Protein AF-A0A5J4PU01-F1 (afdb_monomer)

Radius of gyration: 31.58 Å; Cα contacts (8 Å, |Δi|>4): 755; chains: 1; bounding box: 88×60×72 Å

pLDDT: mean 82.79, std 17.66, range [24.47, 96.69]

Secondary structure (DSSP, 8-state):
-EEEEEE-TTSTT-EEEEEE----PPPEEEEEEEES-SSS-HHHHHHH-SS---TT-GGGTTS--B--HHHHHHHHHHHHHHHHHTT-TT-EEEEEEEEEEETTEEEEEEEEE--PPPEEEEEEEES--SS-HHHHHHHH---TTSB--HHHHHIIIIISTT-HHHHHHHTT-TT-EEEEEEEEEETTEEEEEEEEE-----EEEEEEEE--SSS-HHHHHTT----TTSBP-HHHHHHHHHHHHHT-SB-TTT-EEEEEEETTTTEEEEEEE--B----EEEEEEEEETTEEEEEEEEEEEEE-HHHHHS--TT--SSS-BSS-EEEEEEEEE-TTSEEEEEEEEEETTTTSSS---EEEEEEEEEE------------------S--SPPP------------

Nearest PDB structures (foldseek):
  8pz2-assembly1_A  TM=8.058E-01  e=7.718E-24  Escherichia coli
  7ri5-assembly1_A  TM=7.818E-01  e=1.399E-23  Escherichia coli
  4k3b-assembly1_A  TM=6.821E-01  e=1.210E-21  Neisseria gonorrhoeae FA 1090
  6izt-assembly2_B  TM=8.241E-01  e=1.641E-17  Haemophilus influenzae
  5efr-assembly1_A  TM=9.211E-01  e=4.395E-15  Rhodothermus marinus

InterPro domains:
  IPR010827 POTRA domain, BamA/TamA-like [PF07244] (27-115)
  IPR010827 POTRA domain, BamA/TamA-like [PF07244] (118-199)
  IPR010827 POTRA domain, BamA/TamA-like [PF07244] (203-275)
  IPR034746 POTRA domain [PS51779] (202-277)
  IPR039910 Surface antigen D15-like [PTHR12815] (73-369)

Mean predicted aligned error: 12.78 Å

Sequence (405 aa):
VAIAQKDDPANENQVIVDIDIDKKEKVKVHRIIIAGNDAIKVSKLKRVMKKTNEKGKLVNLFRTKKFVEENYKADKQLILDKYNELGYRDASIVKDSVSPYNEKTVNVYIEVEEGTKYYLRNITWVGNTLYPSEQLDLMLGMKKGDVYNQKQLTERTVSDDDAVGNLYYNNGYLFYGLDPVEVNVENDSIDLEMRISEGRQATINRIKINGNDRIYENVVRRELRTRPGDLFSREELMRSMREIQQMGHFDPENIQPDIQPDPVSGTVDISYDLVSKANDQVEFSAGWGQTGVIGKLSLKFTNFSIANLLHPGKNYRGILPQGDGQTLTLSGQTNANYYQSYSISFFDPWFGGKRPNSFSVSTFYSLQTDISDRYYNSTYMNNYYNSMYSGYSGAGMYDYGYNSY

Organism: NCBI:txid433724

Solvent-accessible surface area (backbone atoms only — not comparable to full-atom values): 23266 Å² total; per-residue (Å²): 111,49,80,47,78,44,76,37,94,90,40,90,100,41,70,46,73,49,73,48,68,78,78,71,73,81,35,23,32,56,45,76,46,75,41,64,65,81,92,55,58,65,73,58,55,55,61,57,25,72,48,52,44,55,64,91,52,79,94,49,75,90,49,65,55,54,63,48,71,70,46,43,55,55,28,52,49,44,49,45,52,54,36,21,48,69,6,16,72,66,36,43,74,81,44,74,49,77,44,79,72,50,96,51,26,29,34,40,40,39,32,36,44,48,66,61,62,31,25,27,62,43,80,44,77,42,62,66,83,89,54,59,62,71,61,52,44,64,48,49,70,67,56,72,71,38,65,38,27,58,53,57,51,48,30,26,40,64,70,38,87,73,7,51,46,42,61,40,25,49,69,5,19,72,65,47,45,77,49,79,39,80,77,46,79,56,99,46,34,33,29,38,37,38,39,36,42,52,69,59,59,22,30,24,64,45,77,48,79,42,50,56,84,70,38,44,66,67,60,55,56,69,53,41,66,66,49,67,72,37,64,35,31,53,63,41,47,55,47,22,52,49,46,52,42,70,68,46,45,36,42,65,91,59,60,55,76,46,75,51,75,36,83,86,84,31,30,28,37,40,34,39,48,41,46,64,42,91,55,64,45,79,46,77,48,75,50,76,56,99,81,44,60,36,40,33,45,32,42,36,39,47,46,27,21,71,64,44,64,78,47,77,55,99,68,64,70,74,95,57,37,43,25,63,56,19,34,41,34,45,35,40,35,37,33,87,79,41,36,38,37,39,36,41,36,41,36,33,62,44,48,86,73,82,48,87,37,66,42,74,52,75,50,74,50,77,49,76,50,83,83,89,67,97,69,94,72,94,72,93,78,80,97,77,87,90,86,83,89,80,86,80,94,76,84,87,84,91,81,92,76,92,79,92,132

Foldseek 3Di:
DDWDWDADPVDPPDIDIDDDDPVFAFAFAAEEAEAQDDPDDPVVLQVLLQQHHHPDDPVCPPHDGGDDVVSVVVSLVSSVLVLLQQQQPVKDFPDWDWADPDSRYIYIYTYINRHAWAFEAEEAEDADPPDDVVVQCVQLVHDGGHTRRPVSNCCQDPNDCSHPVQVLQQQQQPVKDWDWDFPDDDDRYTYTYTYIDSADGAFAAEEAEAALPFADPLLLVVLQPHDGGHTGHPVSVVSSLVSNVVLVQFDNVQFDWDWADDSVVSYIYIYGHTHGDADWDWDWDWDQDPLGIKIKTKTKHQFADPVCVVPVDPQCDDPGHGYQRKIWMWMWMDRPPFKIKTKIKIKHQQVVSPDRDIDIDMDMDMDGDDPPDDDDDDDDDDDDDDDDDDDDDDDDDDDDDDDDD

Structure (mmCIF, N/CA/C/O backbone):
data_AF-A0A5J4PU01-F1
#
_entry.id   AF-A0A5J4PU01-F1
#
loop_
_atom_site.group_PDB
_atom_site.id
_atom_site.type_symbol
_atom_site.label_atom_id
_atom_site.label_alt_id
_atom_site.label_comp_id
_atom_site.label_asym_id
_atom_site.label_entity_id
_atom_site.label_seq_id
_atom_site.pdbx_PDB_ins_code
_atom_site.Cartn_x
_atom_site.Cartn_y
_atom_site.Cartn_z
_atom_site.occupancy
_atom_site.B_iso_or_equiv
_atom_site.auth_seq_id
_atom_site.auth_comp_id
_atom_site.auth_asym_id
_atom_site.auth_atom_id
_atom_site.pdbx_PDB_model_num
ATOM 1 N N . VAL A 1 1 ? -30.689 24.205 -12.603 1.00 71.56 1 VAL A N 1
ATOM 2 C CA . VAL A 1 1 ? -30.428 23.668 -13.953 1.00 71.56 1 VAL A CA 1
ATOM 3 C C . VAL A 1 1 ? -31.664 23.938 -14.777 1.00 71.56 1 VAL A C 1
ATOM 5 O O . VAL A 1 1 ? -32.738 23.541 -14.340 1.00 71.56 1 VAL A O 1
ATOM 8 N N . ALA A 1 2 ? -31.525 24.659 -15.881 1.00 77.12 2 ALA A N 1
ATOM 9 C CA . ALA A 1 2 ? -32.563 24.826 -16.887 1.00 77.12 2 ALA A CA 1
ATOM 10 C C . ALA A 1 2 ? -32.145 24.028 -18.126 1.00 77.12 2 ALA A C 1
ATOM 12 O O . ALA A 1 2 ? -30.978 24.049 -18.506 1.00 77.12 2 ALA A O 1
ATOM 13 N N . ILE A 1 3 ? -33.076 23.277 -18.707 1.00 82.88 3 ILE A N 1
ATOM 14 C CA . ILE A 1 3 ? -32.828 22.469 -19.903 1.00 82.88 3 ILE A CA 1
ATOM 15 C C . ILE A 1 3 ? -33.728 23.034 -20.995 1.00 82.88 3 ILE A C 1
ATOM 17 O O . ILE A 1 3 ? -34.947 23.033 -20.837 1.00 82.88 3 ILE A O 1
ATOM 21 N N . ALA A 1 4 ? -33.128 23.526 -22.073 1.00 83.62 4 ALA A N 1
ATOM 22 C CA . ALA A 1 4 ? -33.827 23.949 -23.276 1.00 83.62 4 ALA A CA 1
ATOM 23 C C . ALA A 1 4 ? -33.482 22.986 -24.415 1.00 83.62 4 ALA A C 1
ATOM 25 O O . ALA A 1 4 ? -32.339 22.559 -24.550 1.00 83.62 4 ALA A O 1
ATOM 26 N N . GLN A 1 5 ? -34.476 22.615 -25.217 1.00 86.06 5 GLN A N 1
ATOM 27 C CA . GLN A 1 5 ? -34.294 21.750 -26.382 1.00 86.06 5 GLN A CA 1
ATOM 28 C C . GLN A 1 5 ? -34.728 22.516 -27.629 1.00 86.06 5 GLN A C 1
ATOM 30 O O . GLN A 1 5 ? -35.765 23.181 -27.605 1.00 86.06 5 GLN A O 1
ATOM 35 N N . LYS A 1 6 ? -33.933 22.444 -28.696 1.00 86.88 6 LYS A N 1
ATOM 36 C CA . LYS A 1 6 ? -34.244 23.017 -30.011 1.00 86.88 6 LYS A CA 1
ATOM 37 C C . LYS A 1 6 ? -33.882 22.012 -31.100 1.00 86.88 6 LYS A C 1
ATOM 39 O O . LYS A 1 6 ? -32.850 21.356 -30.984 1.00 86.88 6 LYS A O 1
ATOM 44 N N . ASP A 1 7 ? -34.704 21.889 -32.133 1.00 83.12 7 ASP A N 1
ATOM 45 C CA . ASP A 1 7 ? -34.402 21.010 -33.269 1.00 83.12 7 ASP A CA 1
ATOM 46 C C . ASP A 1 7 ? -33.130 21.491 -33.984 1.00 83.12 7 ASP A C 1
ATOM 48 O O . ASP A 1 7 ? -32.911 22.700 -34.105 1.00 83.12 7 ASP A O 1
ATOM 52 N N . ASP A 1 8 ? -32.267 20.564 -34.408 1.00 81.00 8 ASP A N 1
ATOM 53 C CA . ASP A 1 8 ? -31.045 20.890 -35.146 1.00 81.00 8 ASP A CA 1
ATOM 54 C C . ASP A 1 8 ? -31.395 21.208 -36.611 1.00 81.00 8 ASP A C 1
ATOM 56 O O . ASP A 1 8 ? -31.768 20.305 -37.364 1.00 81.00 8 ASP A O 1
ATOM 60 N N . PRO A 1 9 ? -31.260 22.467 -37.069 1.00 77.56 9 PRO A N 1
ATOM 61 C CA . PRO A 1 9 ? -31.591 22.826 -38.443 1.00 77.56 9 PRO A CA 1
ATOM 62 C C . PRO A 1 9 ? -30.615 22.241 -39.480 1.00 77.56 9 PRO A C 1
ATOM 64 O O . PRO A 1 9 ? -30.891 22.341 -40.674 1.00 77.56 9 PRO A O 1
ATOM 67 N N . ALA A 1 10 ? -29.481 21.659 -39.064 1.00 81.19 10 ALA A N 1
ATOM 68 C CA . ALA A 1 10 ? -28.508 21.037 -39.962 1.00 81.19 10 ALA A CA 1
ATOM 69 C C . ALA A 1 10 ? -28.738 19.530 -40.187 1.00 81.19 10 ALA A C 1
ATOM 71 O O . ALA A 1 10 ? -28.274 19.004 -41.199 1.00 81.19 10 ALA A O 1
ATOM 72 N N . ASN A 1 11 ? -29.440 18.834 -39.283 1.00 79.69 11 ASN A N 1
ATOM 73 C CA . ASN A 1 11 ? -29.652 17.386 -39.349 1.00 79.69 11 ASN A CA 1
ATOM 74 C C . ASN A 1 11 ? -31.090 17.020 -38.949 1.00 79.69 11 ASN A C 1
ATOM 76 O O . ASN A 1 11 ? -31.475 17.160 -37.788 1.00 79.69 11 ASN A O 1
ATOM 80 N N . GLU A 1 12 ? -31.875 16.482 -39.889 1.00 78.88 12 GLU A N 1
ATOM 81 C CA . GLU A 1 12 ? -33.223 15.983 -39.589 1.00 78.88 12 GLU A CA 1
ATOM 82 C C . GLU A 1 12 ? -33.180 14.874 -38.518 1.00 78.88 12 GLU A C 1
ATOM 84 O O . GLU A 1 12 ? -32.328 13.983 -38.550 1.00 78.88 12 GLU A O 1
ATOM 89 N N . ASN A 1 13 ? -34.125 14.926 -37.573 1.00 80.69 13 ASN A N 1
ATOM 90 C CA . ASN A 1 13 ? -34.247 14.042 -36.402 1.00 80.69 13 ASN A CA 1
ATOM 91 C C . ASN A 1 13 ? -33.155 14.181 -35.321 1.00 80.69 13 ASN A C 1
ATOM 93 O O . ASN A 1 13 ? -33.015 13.284 -34.487 1.00 80.69 13 ASN A O 1
ATOM 97 N N . GLN A 1 14 ? -32.402 15.284 -35.288 1.00 82.44 14 GLN A N 1
ATOM 98 C CA . GLN A 1 14 ? -31.506 15.605 -34.170 1.00 82.44 14 GLN A CA 1
ATOM 99 C C . GLN A 1 14 ? -32.008 16.828 -33.394 1.00 82.44 14 GLN A C 1
ATOM 101 O O . GLN A 1 14 ? -32.598 17.743 -33.961 1.00 82.44 14 GLN A O 1
ATOM 106 N N . VAL A 1 15 ? -31.772 16.842 -32.079 1.00 86.38 15 VAL A N 1
ATOM 107 C CA . VAL A 1 15 ? -32.126 17.956 -31.187 1.00 86.38 15 VAL A CA 1
ATOM 108 C C . VAL A 1 15 ? -30.889 18.440 -30.441 1.00 86.38 15 VAL A C 1
ATOM 110 O O . VAL A 1 15 ? -30.103 17.650 -29.918 1.00 86.38 15 VAL A O 1
ATOM 113 N N . ILE A 1 16 ? -30.722 19.755 -30.369 1.00 83.50 16 ILE A N 1
ATOM 114 C CA . ILE A 1 16 ? -29.709 20.416 -29.556 1.00 83.50 16 ILE A CA 1
ATOM 115 C C . ILE A 1 16 ? -30.303 20.643 -28.166 1.00 83.50 16 ILE A C 1
ATOM 117 O O . ILE A 1 16 ? -31.322 21.319 -28.009 1.00 83.50 16 ILE A O 1
ATOM 121 N N . VAL A 1 17 ? -29.647 20.084 -27.152 1.00 87.31 17 VAL A N 1
ATOM 122 C CA . VAL A 1 17 ? -30.022 20.249 -25.745 1.00 87.31 17 VAL A CA 1
ATOM 123 C C . VAL A 1 17 ? -29.076 21.257 -25.096 1.00 87.31 17 VAL A C 1
ATOM 125 O O . VAL A 1 17 ? -27.926 20.942 -24.795 1.00 87.31 17 VAL A O 1
ATOM 128 N N . ASP A 1 18 ? -29.573 22.467 -24.862 1.00 86.31 18 ASP A N 1
ATOM 129 C CA . ASP A 1 18 ? -28.870 23.508 -24.121 1.00 86.31 18 ASP A CA 1
ATOM 130 C C . ASP A 1 18 ? -29.140 23.313 -22.618 1.00 86.31 18 ASP A C 1
ATOM 132 O O . ASP A 1 18 ? -30.263 23.477 -22.134 1.00 86.31 18 ASP A O 1
ATOM 136 N N . ILE A 1 19 ? -28.106 22.934 -21.863 1.00 87.81 19 ILE A N 1
ATOM 137 C CA . ILE A 1 19 ? -28.184 22.741 -20.408 1.00 87.81 19 ILE A CA 1
ATOM 138 C C . ILE A 1 19 ? -27.532 23.941 -19.718 1.00 87.81 19 ILE A C 1
ATOM 140 O O . ILE A 1 19 ? -26.306 24.030 -19.634 1.00 87.81 19 ILE A O 1
ATOM 144 N N . ASP A 1 20 ? -28.352 24.842 -19.180 1.00 81.75 20 ASP A N 1
ATOM 145 C CA . ASP A 1 20 ? -27.886 25.971 -18.380 1.00 81.75 20 ASP A CA 1
ATOM 146 C C . ASP A 1 20 ? -27.805 25.580 -16.896 1.00 81.75 20 ASP A C 1
ATOM 148 O O . ASP A 1 20 ? -28.800 25.294 -16.212 1.00 81.75 20 ASP A O 1
ATOM 152 N N . ILE A 1 21 ? -26.578 25.515 -16.386 1.00 83.00 21 ILE A N 1
ATOM 153 C CA . ILE A 1 21 ? -26.280 25.146 -15.004 1.00 83.00 21 ILE A CA 1
ATOM 154 C C . ILE A 1 21 ? -25.788 26.390 -14.271 1.00 83.00 21 ILE A C 1
ATOM 156 O O . ILE A 1 21 ? -24.595 26.701 -14.298 1.00 83.00 21 ILE A O 1
ATOM 160 N N . ASP A 1 22 ? -26.678 27.028 -13.508 1.00 76.75 22 ASP A N 1
ATOM 161 C CA . ASP A 1 22 ? -26.255 27.939 -12.445 1.00 76.75 22 ASP A CA 1
ATOM 162 C C . ASP A 1 22 ? -25.546 27.132 -11.347 1.00 76.75 22 ASP A C 1
ATOM 164 O O . ASP A 1 22 ? -26.165 26.426 -10.544 1.00 76.75 22 ASP A O 1
ATOM 168 N N . LYS A 1 23 ? -24.212 27.207 -11.347 1.00 67.44 23 LYS A N 1
ATOM 169 C CA . LYS A 1 23 ? -23.347 26.474 -10.415 1.00 67.44 23 LYS A CA 1
ATOM 170 C C . LYS A 1 23 ? -23.416 27.024 -8.986 1.00 67.44 23 LYS A C 1
ATOM 172 O O . LYS A 1 23 ? -22.880 26.361 -8.095 1.00 67.44 23 LYS A O 1
ATOM 177 N N . LYS A 1 24 ? -24.055 28.188 -8.771 1.00 69.25 24 LYS A N 1
ATOM 178 C CA . LYS A 1 24 ? -24.031 28.980 -7.530 1.00 69.25 24 LYS A CA 1
ATOM 179 C C . LYS A 1 24 ? -22.607 29.149 -6.972 1.00 69.25 24 LYS A C 1
ATOM 181 O O . LYS A 1 24 ? -21.604 28.699 -7.535 1.00 69.25 24 LYS A O 1
ATOM 186 N N . GLU A 1 25 ? -22.466 29.864 -5.862 1.00 72.69 25 GLU A N 1
ATOM 187 C CA . GLU A 1 25 ? -21.161 29.993 -5.220 1.00 72.69 25 GLU A CA 1
ATOM 188 C C . GLU A 1 25 ? -20.807 28.775 -4.362 1.00 72.69 25 GLU A C 1
ATOM 190 O O . GLU A 1 25 ? -21.639 28.183 -3.677 1.00 72.69 25 GLU A O 1
ATOM 195 N N . LYS A 1 26 ? -19.520 28.410 -4.366 1.00 78.00 26 LYS A N 1
ATOM 196 C CA . LYS A 1 26 ? -19.011 27.303 -3.549 1.00 78.00 26 LYS A CA 1
ATOM 197 C C . LYS A 1 26 ? -19.057 27.687 -2.074 1.00 78.00 26 LYS A C 1
ATOM 199 O O . LYS A 1 26 ? -18.319 28.573 -1.636 1.00 78.00 26 LYS A O 1
ATOM 204 N N . VAL A 1 27 ? -19.851 26.949 -1.309 1.00 83.25 27 VAL A N 1
ATOM 205 C CA . VAL A 1 27 ? -20.027 27.163 0.125 1.00 83.25 27 VAL A CA 1
ATOM 206 C C . VAL A 1 27 ? -18.817 26.636 0.906 1.00 83.25 27 VAL A C 1
ATOM 208 O O . VAL A 1 27 ? -18.276 25.563 0.623 1.00 83.25 27 VAL A O 1
ATOM 211 N N . LYS A 1 28 ? -18.358 27.408 1.895 1.00 85.81 28 LYS A N 1
ATOM 212 C CA . LYS A 1 28 ? -17.257 27.044 2.803 1.00 85.81 28 LYS A CA 1
ATOM 213 C C . LYS A 1 28 ? -17.774 26.839 4.225 1.00 85.81 28 LYS A C 1
ATOM 215 O O . LYS A 1 28 ? -18.774 27.434 4.613 1.00 85.81 28 LYS A O 1
ATOM 220 N N . VAL A 1 29 ? -17.065 26.061 5.035 1.00 86.00 29 VAL A N 1
ATOM 221 C CA . VAL A 1 29 ? -17.425 25.899 6.451 1.00 86.00 29 VAL A CA 1
ATOM 222 C C . VAL A 1 29 ? -16.914 27.098 7.251 1.00 86.00 29 VAL A C 1
ATOM 224 O O . VAL A 1 29 ? -15.712 27.381 7.266 1.00 86.00 29 VAL A O 1
ATOM 227 N N . HIS A 1 30 ? -17.829 27.818 7.899 1.00 86.88 30 HIS A N 1
ATOM 228 C CA . HIS A 1 30 ? -17.494 28.893 8.828 1.00 86.88 30 HIS A CA 1
ATOM 229 C C . HIS A 1 30 ? -17.025 28.310 10.161 1.00 86.88 30 HIS A C 1
ATOM 231 O O . HIS A 1 30 ? -15.875 28.521 10.548 1.00 86.88 30 HIS A O 1
ATOM 237 N N . ARG A 1 31 ? -17.884 27.523 10.820 1.00 87.81 31 ARG A N 1
ATOM 238 C CA . ARG A 1 31 ? -17.601 26.910 12.119 1.00 87.81 31 ARG A CA 1
ATOM 239 C C . ARG A 1 31 ? -18.196 25.509 12.219 1.00 87.81 31 ARG A C 1
ATOM 241 O O . ARG A 1 31 ? -19.283 25.251 11.710 1.00 87.81 31 ARG A O 1
ATOM 248 N N . ILE A 1 32 ? -17.474 24.632 12.908 1.00 89.88 32 ILE A N 1
ATOM 249 C CA . ILE A 1 32 ? -17.936 23.303 13.307 1.00 89.88 32 ILE A CA 1
ATOM 250 C C . ILE A 1 32 ? -18.209 23.362 14.811 1.00 89.88 32 ILE A C 1
ATOM 252 O O . ILE A 1 32 ? -17.363 23.811 15.591 1.00 89.88 32 ILE A O 1
ATOM 256 N N . ILE A 1 33 ? -19.393 22.955 15.233 1.00 91.38 33 ILE A N 1
ATOM 257 C CA . ILE A 1 33 ? -19.808 22.913 16.633 1.00 91.38 33 ILE A CA 1
ATOM 258 C C . ILE A 1 33 ? -20.091 21.451 16.946 1.00 91.38 33 ILE A C 1
ATOM 260 O O . ILE A 1 33 ? -20.878 20.822 16.249 1.00 91.38 33 ILE A O 1
ATOM 264 N N . ILE A 1 34 ? -19.395 20.923 17.948 1.00 93.19 34 ILE A N 1
ATOM 265 C CA . ILE A 1 34 ? -19.577 19.555 18.426 1.00 93.19 34 ILE A CA 1
ATOM 266 C C . ILE A 1 34 ? -20.058 19.665 19.869 1.00 93.19 34 ILE A C 1
ATOM 268 O O . ILE A 1 34 ? -19.479 20.447 20.629 1.00 93.19 34 ILE A O 1
ATOM 272 N N . ALA A 1 35 ? -21.139 18.964 20.188 1.00 92.88 35 ALA A N 1
ATOM 273 C CA . ALA A 1 35 ? -21.745 18.885 21.511 1.00 92.88 35 ALA A CA 1
ATOM 274 C C . ALA A 1 35 ? -21.849 17.418 21.956 1.00 92.88 35 ALA A C 1
ATOM 276 O O . ALA A 1 35 ? -21.816 16.521 21.114 1.00 92.88 35 ALA A O 1
ATOM 277 N N . GLY A 1 36 ? -21.955 17.197 23.270 1.00 90.06 36 GLY A N 1
ATOM 278 C CA . GLY A 1 36 ? -22.003 15.859 23.875 1.00 90.06 36 GLY A CA 1
ATOM 279 C C . GLY A 1 36 ? -20.642 15.162 23.991 1.00 90.06 36 GLY A C 1
ATOM 280 O O . GLY A 1 36 ? -20.579 13.986 24.316 1.00 90.06 36 GLY A O 1
ATOM 281 N N . ASN A 1 37 ? -19.543 15.884 23.736 1.00 91.19 37 ASN A N 1
ATOM 282 C CA . ASN A 1 37 ? -18.190 15.352 23.853 1.00 91.19 37 ASN A CA 1
ATOM 283 C C . ASN A 1 37 ? -17.556 15.685 25.225 1.00 91.19 37 ASN A C 1
ATOM 285 O O . ASN A 1 37 ? -17.144 16.827 25.453 1.00 91.19 37 ASN A O 1
ATOM 289 N N . ASP A 1 38 ? -17.403 14.696 26.104 1.00 89.94 38 ASP A N 1
ATOM 290 C CA . ASP A 1 38 ? -16.770 14.852 27.422 1.00 89.94 38 ASP A CA 1
ATOM 291 C C . ASP A 1 38 ? -15.381 14.193 27.464 1.00 89.94 38 ASP A C 1
ATOM 293 O O . ASP A 1 38 ? -14.412 14.773 27.967 1.00 89.94 38 ASP A O 1
ATOM 297 N N . ALA A 1 39 ? -15.237 13.018 26.854 1.00 88.75 39 ALA A N 1
ATOM 298 C CA . ALA A 1 39 ? -14.001 12.251 26.797 1.00 88.75 39 ALA A CA 1
ATOM 299 C C . ALA A 1 39 ? -12.967 12.846 25.833 1.00 88.75 39 ALA A C 1
ATOM 301 O O . ALA A 1 39 ? -11.759 12.843 26.105 1.00 88.75 39 ALA A O 1
ATOM 302 N N . ILE A 1 40 ? -13.413 13.358 24.679 1.00 91.38 40 ILE A N 1
ATOM 303 C CA . ILE A 1 40 ? -12.523 13.890 23.642 1.00 91.38 40 ILE A CA 1
ATOM 304 C C . ILE A 1 40 ? -12.728 15.393 23.482 1.00 91.38 40 ILE A C 1
ATOM 306 O O . ILE A 1 40 ? -13.818 15.879 23.203 1.00 91.38 40 ILE A O 1
ATOM 310 N N . LYS A 1 41 ? -11.634 16.162 23.555 1.00 93.00 41 LYS A N 1
ATOM 311 C CA . LYS A 1 41 ? -11.672 17.607 23.287 1.00 93.00 41 LYS A CA 1
ATOM 312 C C . LYS A 1 41 ? -12.143 17.891 21.856 1.00 93.00 41 LYS A C 1
ATOM 314 O O . LYS A 1 41 ? -11.563 17.374 20.898 1.00 93.00 41 LYS A O 1
ATOM 319 N N . VAL A 1 42 ? -13.062 18.849 21.703 1.00 91.31 42 VAL A N 1
ATOM 320 C CA . VAL A 1 42 ? -13.574 19.355 20.411 1.00 91.31 42 VAL A CA 1
ATOM 321 C C . VAL A 1 42 ? -12.465 19.631 19.386 1.00 91.31 42 VAL A C 1
ATOM 323 O O . VAL A 1 42 ? -12.611 19.344 18.200 1.00 91.31 42 VAL A O 1
ATOM 326 N N . SER A 1 43 ? -11.328 20.192 19.811 1.00 87.75 43 SER A N 1
ATOM 327 C CA . SER A 1 43 ? -10.203 20.493 18.913 1.00 87.75 43 SER A CA 1
ATOM 328 C C . SER A 1 43 ? -9.586 19.244 18.275 1.00 87.75 43 SER A C 1
ATOM 330 O O . SER A 1 43 ? -9.152 19.305 17.123 1.00 87.75 43 SER A O 1
ATOM 332 N N . LYS A 1 44 ? -9.565 18.117 18.996 1.00 89.94 44 LYS A N 1
ATOM 333 C CA . LYS A 1 44 ? -9.063 16.831 18.503 1.00 89.94 44 LYS A CA 1
ATOM 334 C C . LYS A 1 44 ? -10.046 16.229 17.500 1.00 89.94 44 LYS A C 1
ATOM 336 O O . LYS A 1 44 ? -9.611 15.860 16.414 1.00 89.94 44 LYS A O 1
ATOM 341 N N . LEU A 1 45 ? -11.348 16.254 17.794 1.00 90.00 45 LEU A N 1
ATOM 342 C CA . LEU A 1 45 ? -12.401 15.807 16.869 1.00 90.00 45 LEU A CA 1
ATOM 343 C C . LEU A 1 45 ? -12.391 16.603 15.556 1.00 90.00 45 LEU A C 1
ATOM 345 O O . LEU A 1 45 ? -12.374 16.033 14.470 1.00 90.00 45 LEU A O 1
ATOM 349 N N . LYS A 1 46 ? -12.246 17.930 15.635 1.00 88.56 46 LYS A N 1
ATOM 350 C CA . LYS A 1 46 ? -12.103 18.789 14.446 1.00 88.56 46 LYS A CA 1
ATOM 351 C C . LYS A 1 46 ? -10.871 18.473 13.597 1.00 88.56 46 LYS A C 1
ATOM 353 O O . LYS A 1 46 ? -10.876 18.750 12.405 1.00 88.56 46 LYS A O 1
ATOM 358 N N . ARG A 1 47 ? -9.794 17.950 14.195 1.00 87.06 47 ARG A N 1
ATOM 359 C CA . ARG A 1 47 ? -8.572 17.569 13.465 1.00 87.06 47 ARG A CA 1
ATOM 360 C C . ARG A 1 47 ? -8.721 16.222 12.756 1.00 87.06 47 ARG A C 1
ATOM 362 O O . ARG A 1 47 ? -8.072 16.022 11.726 1.00 87.06 47 ARG A O 1
ATOM 369 N N . VAL A 1 48 ? -9.538 15.331 13.319 1.00 89.12 48 VAL A N 1
ATOM 370 C CA . VAL A 1 48 ? -9.877 14.019 12.751 1.00 89.12 48 VAL A CA 1
ATOM 371 C C . VAL A 1 48 ? -10.664 14.180 11.454 1.00 89.12 48 VAL A C 1
ATOM 373 O O . VAL A 1 48 ? -10.368 13.477 10.492 1.00 89.12 48 VAL A O 1
ATOM 376 N N . MET A 1 49 ? -11.559 15.170 11.381 1.00 87.50 49 MET A N 1
ATOM 377 C CA . MET A 1 49 ? -12.194 15.572 10.125 1.00 87.50 49 MET A CA 1
ATOM 378 C C . MET A 1 49 ? -11.117 16.065 9.145 1.00 87.50 49 MET A C 1
ATOM 380 O O . MET A 1 49 ? -10.451 17.084 9.366 1.00 87.50 49 MET A O 1
ATOM 384 N N . LYS A 1 50 ? -10.881 15.311 8.068 1.00 82.38 50 LYS A N 1
ATOM 385 C CA . LYS A 1 50 ? -9.812 15.611 7.104 1.00 82.38 50 LYS A CA 1
ATOM 386 C C . LYS A 1 50 ? -10.319 16.528 6.002 1.00 82.38 50 LYS A C 1
ATOM 388 O O . LYS A 1 50 ? -9.583 17.421 5.571 1.00 82.38 50 LYS A O 1
ATOM 393 N N . LYS A 1 51 ? -11.561 16.334 5.556 1.00 81.75 51 LYS A N 1
ATOM 394 C CA . LYS A 1 51 ? -12.098 16.976 4.349 1.00 81.75 51 LYS A CA 1
ATOM 395 C C . LYS A 1 51 ? -12.983 18.195 4.656 1.00 81.75 51 LYS A C 1
ATOM 397 O O . LYS A 1 51 ? -13.053 19.113 3.842 1.00 81.75 51 LYS A O 1
ATOM 402 N N . THR A 1 52 ? -13.549 18.268 5.856 1.00 81.81 52 THR A N 1
ATOM 403 C CA . THR A 1 52 ? -14.437 19.329 6.347 1.00 81.81 52 THR A CA 1
ATOM 404 C C . THR A 1 52 ? -13.694 20.177 7.371 1.00 81.81 52 THR A C 1
ATOM 406 O O . THR A 1 52 ? -13.452 19.755 8.496 1.00 81.81 52 THR A O 1
ATOM 409 N N . ASN A 1 53 ? -13.292 21.387 6.976 1.00 82.25 53 ASN A N 1
ATOM 410 C CA . ASN A 1 53 ? -12.403 22.223 7.781 1.00 82.25 53 ASN A CA 1
ATOM 411 C C . ASN A 1 53 ? -12.916 23.663 7.888 1.00 82.25 53 ASN A C 1
ATOM 413 O O . ASN A 1 53 ? -13.329 24.259 6.893 1.00 82.25 53 ASN A O 1
ATOM 417 N N . GLU A 1 54 ? -12.799 24.249 9.081 1.00 82.19 54 GLU A N 1
ATOM 418 C CA . GLU A 1 54 ? -13.117 25.661 9.326 1.00 82.19 54 GLU A CA 1
ATOM 419 C C . GLU A 1 54 ? -12.180 26.595 8.537 1.00 82.19 54 GLU A C 1
ATOM 421 O O . GLU A 1 54 ? -10.956 26.398 8.481 1.00 82.19 54 GLU A O 1
ATOM 426 N N . LYS A 1 55 ? -12.750 27.650 7.942 1.00 72.44 55 LYS A N 1
ATOM 427 C CA . LYS A 1 55 ? -12.003 28.710 7.249 1.00 72.44 55 LYS A CA 1
ATOM 428 C C . LYS A 1 55 ? -11.136 29.508 8.241 1.00 72.44 55 LYS A C 1
ATOM 430 O O . LYS A 1 55 ? -11.596 29.890 9.306 1.00 72.44 55 LYS A O 1
ATOM 435 N N . GLY A 1 56 ? -9.904 29.847 7.844 1.00 66.12 56 GLY A N 1
ATOM 436 C CA . GLY A 1 56 ? -9.085 30.875 8.517 1.00 66.12 56 GLY A CA 1
ATOM 437 C C . GLY A 1 56 ? -8.068 30.378 9.552 1.00 66.12 56 GLY A C 1
ATOM 438 O O . GLY A 1 56 ? -7.300 31.183 10.062 1.00 66.12 56 GLY A O 1
ATOM 439 N N . LYS A 1 57 ? -7.995 29.071 9.831 1.00 66.31 57 LYS A N 1
ATOM 440 C CA . LYS A 1 57 ? -6.944 28.504 10.693 1.00 66.31 57 LYS A CA 1
ATOM 441 C C . LYS A 1 57 ? -5.673 28.192 9.895 1.00 66.31 57 LYS A C 1
ATOM 443 O O . LYS A 1 57 ? -5.747 27.496 8.883 1.00 66.31 57 LYS A O 1
ATOM 448 N N . LEU A 1 58 ? -4.515 28.656 10.382 1.00 65.31 58 LEU A N 1
ATOM 449 C CA . LEU A 1 58 ? -3.188 28.439 9.769 1.00 65.31 58 LEU A CA 1
ATOM 450 C C . LEU A 1 58 ? -2.847 26.948 9.586 1.00 65.31 58 LEU A C 1
ATOM 452 O O . LEU A 1 58 ? -2.221 26.576 8.601 1.00 65.31 58 LEU A O 1
ATOM 456 N N . VAL A 1 59 ? -3.354 26.083 10.472 1.00 62.84 59 VAL A N 1
ATOM 457 C CA . VAL A 1 59 ? -3.185 24.615 10.418 1.00 62.84 59 VAL A CA 1
ATOM 458 C C . VAL A 1 59 ? -3.809 23.987 9.152 1.00 62.84 59 VAL A C 1
ATOM 460 O O . VAL A 1 59 ? -3.458 22.874 8.773 1.00 62.84 59 VAL A O 1
ATOM 463 N N . ASN A 1 60 ? -4.694 24.706 8.449 1.00 61.84 60 ASN A N 1
ATOM 464 C CA . ASN A 1 60 ? -5.455 24.210 7.296 1.00 61.84 60 ASN A CA 1
ATOM 465 C C . ASN A 1 60 ? -5.002 24.834 5.959 1.00 61.84 60 ASN A C 1
ATOM 467 O O . ASN A 1 60 ? -5.809 24.948 5.031 1.00 61.84 60 ASN A O 1
ATOM 471 N N . LEU A 1 61 ? -3.742 25.279 5.845 1.00 58.94 61 LEU A N 1
ATOM 472 C CA . LEU A 1 61 ? -3.236 25.981 4.654 1.00 58.94 61 LEU A CA 1
ATOM 473 C C . LEU A 1 61 ? -3.320 25.131 3.370 1.00 58.94 61 LEU A C 1
ATOM 475 O O . LEU A 1 61 ? -3.687 25.663 2.325 1.00 58.94 61 LEU A O 1
ATOM 479 N N . PHE A 1 62 ? -3.094 23.817 3.477 1.00 63.53 62 PHE A N 1
ATOM 480 C CA . PHE A 1 62 ? -3.069 22.873 2.348 1.00 63.53 62 PHE A CA 1
ATOM 481 C C . PHE A 1 62 ? -4.355 22.039 2.175 1.00 63.53 62 PHE A C 1
ATOM 483 O O . PHE A 1 62 ? -4.412 21.172 1.307 1.00 63.53 62 PHE A O 1
ATOM 490 N N . ARG A 1 63 ? -5.402 22.263 2.986 1.00 64.94 63 ARG A N 1
ATOM 491 C CA . ARG A 1 63 ? -6.651 21.474 2.933 1.00 64.94 63 ARG A CA 1
ATOM 492 C C . ARG A 1 63 ? -7.732 22.154 2.091 1.00 64.94 63 ARG A C 1
ATOM 494 O O . ARG A 1 63 ? -7.875 23.380 2.098 1.00 64.94 63 ARG A O 1
ATOM 501 N N . THR A 1 64 ? -8.546 21.357 1.399 1.00 64.75 64 THR A N 1
ATOM 502 C CA . THR A 1 64 ? -9.694 21.852 0.628 1.00 64.75 64 THR A CA 1
ATOM 503 C C . THR A 1 64 ? -10.725 22.502 1.553 1.00 64.75 64 THR A C 1
ATOM 505 O O . THR A 1 64 ? -11.191 21.888 2.506 1.00 64.75 64 THR A O 1
ATOM 508 N N . LYS A 1 65 ? -11.101 23.755 1.271 1.00 68.94 65 LYS A N 1
ATOM 509 C CA . LYS A 1 65 ? -11.987 24.571 2.133 1.00 68.94 65 LYS A CA 1
ATOM 510 C C . LYS A 1 65 ? -13.465 24.532 1.721 1.00 68.94 65 LYS A C 1
ATOM 512 O O . LYS A 1 65 ? -14.238 25.381 2.159 1.00 68.94 65 LYS A O 1
ATOM 517 N N . LYS A 1 66 ? -13.835 23.633 0.807 1.00 80.69 66 LYS A N 1
ATOM 518 C CA . LYS A 1 66 ? -15.190 23.531 0.244 1.00 80.69 66 LYS A CA 1
ATOM 519 C C . LYS A 1 66 ? -16.008 22.564 1.090 1.00 80.69 66 LYS A C 1
ATOM 521 O O . LYS A 1 66 ? -15.504 21.494 1.416 1.00 80.69 66 LYS A O 1
ATOM 526 N N . PHE A 1 67 ? -17.246 22.929 1.406 1.00 82.12 67 PHE A N 1
ATOM 527 C CA . PHE A 1 67 ? -18.191 21.984 1.984 1.00 82.12 67 PHE A CA 1
ATOM 528 C C . PHE A 1 67 ? -18.749 21.094 0.870 1.00 82.12 67 PHE A C 1
ATOM 530 O O . PHE A 1 67 ? -19.228 21.598 -0.145 1.00 82.12 67 PHE A O 1
ATOM 537 N N . VAL A 1 68 ? -18.641 19.782 1.052 1.00 85.38 68 VAL A N 1
ATOM 538 C CA . VAL A 1 68 ? -19.208 18.764 0.163 1.00 85.38 68 VAL A CA 1
ATOM 539 C C . VAL A 1 68 ? -19.880 17.744 1.070 1.00 85.38 68 VAL A C 1
ATOM 541 O O . VAL A 1 68 ? -19.234 17.235 1.984 1.00 85.38 68 VAL A O 1
ATOM 544 N N . GLU A 1 69 ? -21.159 17.462 0.837 1.00 85.12 69 GLU A N 1
ATOM 545 C CA . GLU A 1 69 ? -21.954 16.605 1.726 1.00 85.12 69 GLU A CA 1
ATOM 546 C C . GLU A 1 69 ? -21.376 15.186 1.845 1.00 85.12 69 GLU A C 1
ATOM 548 O O . GLU A 1 69 ? -21.305 14.633 2.938 1.00 85.12 69 GLU A O 1
ATOM 553 N N . GLU A 1 70 ? -20.884 14.623 0.743 1.00 87.62 70 GLU A N 1
ATOM 554 C CA . GLU A 1 70 ? -20.220 13.314 0.723 1.00 87.62 70 GLU A CA 1
ATOM 555 C C . GLU A 1 70 ? -18.979 13.282 1.630 1.00 87.62 70 GLU A C 1
ATOM 557 O O . GLU A 1 70 ? -18.814 12.390 2.460 1.00 87.62 70 GLU A O 1
ATOM 562 N N . ASN A 1 71 ? -18.139 14.315 1.540 1.00 88.56 71 ASN A N 1
ATOM 563 C CA . ASN A 1 71 ? -16.962 14.451 2.393 1.00 88.56 71 ASN A CA 1
ATOM 564 C C . ASN A 1 71 ? -17.339 14.617 3.866 1.00 88.56 71 ASN A C 1
ATOM 566 O O . ASN A 1 71 ? -16.637 14.114 4.738 1.00 88.56 71 ASN A O 1
ATOM 570 N N . TYR A 1 72 ? -18.442 15.310 4.136 1.00 89.50 72 TYR A N 1
ATOM 571 C CA . TYR A 1 72 ? -18.962 15.476 5.482 1.00 89.50 72 TYR A CA 1
ATOM 572 C C . TYR A 1 72 ? -19.456 14.148 6.071 1.00 89.50 72 TYR A C 1
ATOM 574 O O . TYR A 1 72 ? -19.112 13.833 7.207 1.00 89.50 72 TYR A O 1
ATOM 582 N N . LYS A 1 73 ? -20.177 13.325 5.296 1.00 90.94 73 LYS A N 1
ATOM 583 C CA . LYS A 1 73 ? -20.568 11.964 5.708 1.00 90.94 73 LYS A CA 1
ATOM 584 C C . LYS A 1 73 ? -19.344 11.092 6.005 1.00 90.94 73 LYS A C 1
ATOM 586 O O . LYS A 1 73 ? -19.310 10.443 7.045 1.00 90.94 73 LYS A O 1
ATOM 591 N N . ALA A 1 74 ? -18.316 11.149 5.158 1.00 91.19 74 ALA A N 1
ATOM 592 C CA . ALA A 1 74 ? -17.059 10.441 5.402 1.00 91.19 74 ALA A CA 1
ATOM 593 C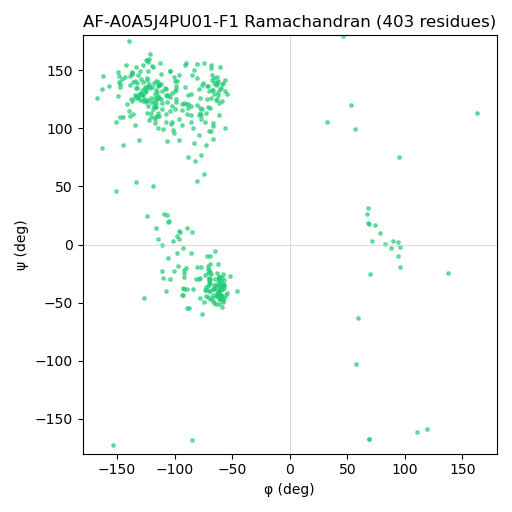 C . ALA A 1 74 ? -16.347 10.928 6.680 1.00 91.19 74 ALA A C 1
ATOM 595 O O . ALA A 1 74 ? -15.859 10.122 7.464 1.00 91.19 74 ALA A O 1
ATOM 596 N N . ASP A 1 75 ? -16.312 12.240 6.933 1.00 91.25 75 ASP A N 1
ATOM 597 C CA . ASP A 1 75 ? -15.708 12.783 8.154 1.00 91.25 75 ASP A CA 1
ATOM 598 C C . ASP A 1 75 ? -16.515 12.449 9.424 1.00 91.25 75 ASP A C 1
ATOM 600 O O . ASP A 1 75 ? -15.914 12.313 10.489 1.00 91.25 75 ASP A O 1
ATOM 604 N N . LYS A 1 76 ? -17.846 12.296 9.333 1.00 92.19 76 LYS A N 1
ATOM 605 C CA . LYS A 1 76 ? -18.675 11.789 10.443 1.00 92.19 76 LYS A CA 1
ATOM 606 C C . LYS A 1 76 ? -18.261 10.371 10.836 1.00 92.19 76 LYS A C 1
ATOM 608 O O . LYS A 1 76 ? -18.090 10.110 12.022 1.00 92.19 76 LYS A O 1
ATOM 613 N N . GLN A 1 77 ? -18.021 9.500 9.854 1.00 92.50 77 GLN A N 1
ATOM 614 C CA . GLN A 1 77 ? -17.514 8.154 10.122 1.00 92.50 77 GLN A CA 1
ATOM 615 C C . GLN A 1 77 ? -16.150 8.201 10.821 1.00 92.50 77 GLN A C 1
ATOM 617 O O . GLN A 1 77 ? -15.972 7.549 11.838 1.00 92.50 77 GLN A O 1
ATOM 622 N N . LEU A 1 78 ? -15.233 9.072 10.378 1.00 92.62 78 LEU A N 1
ATOM 623 C CA . LEU A 1 78 ? -13.926 9.227 11.033 1.00 92.62 78 LEU A CA 1
ATOM 624 C C . LEU A 1 78 ? -14.026 9.660 12.506 1.00 92.62 78 LEU A C 1
ATOM 626 O O . LEU A 1 78 ? -13.145 9.325 13.299 1.00 92.62 78 LEU A O 1
ATOM 630 N N . ILE A 1 79 ? -15.055 10.432 12.878 1.00 92.44 79 ILE A N 1
ATOM 631 C CA . ILE A 1 79 ? -15.318 10.781 14.281 1.00 92.44 79 ILE A CA 1
ATOM 632 C C . ILE A 1 79 ? -15.687 9.523 15.070 1.00 92.44 79 ILE A C 1
ATOM 634 O O . ILE A 1 79 ? -15.074 9.283 16.109 1.00 92.44 79 ILE A O 1
ATOM 638 N N . LEU A 1 80 ? -16.630 8.722 14.568 1.00 92.75 80 LEU A N 1
ATOM 639 C CA . LEU A 1 80 ? -17.037 7.460 15.196 1.00 92.75 80 LEU A CA 1
ATOM 640 C C . LEU A 1 80 ? -15.861 6.485 15.297 1.00 92.75 80 LEU A C 1
ATOM 642 O O . LEU A 1 80 ? -15.563 5.997 16.382 1.00 92.75 80 LEU A O 1
ATOM 646 N N . ASP A 1 81 ? -15.095 6.316 14.218 1.00 92.25 81 ASP A N 1
ATOM 647 C CA . ASP A 1 81 ? -13.896 5.475 14.201 1.00 92.25 81 ASP A CA 1
ATOM 648 C C . ASP A 1 81 ? -12.885 5.912 15.273 1.00 92.25 81 ASP A C 1
ATOM 650 O O . ASP A 1 81 ? -12.205 5.081 15.873 1.00 92.25 81 ASP A O 1
ATOM 654 N N . LYS A 1 82 ? -12.783 7.222 15.553 1.00 93.38 82 LYS A N 1
ATOM 655 C CA . LYS A 1 82 ? -11.900 7.744 16.605 1.00 93.38 82 LYS A CA 1
ATOM 656 C C . LYS A 1 82 ? -12.397 7.418 18.010 1.00 93.38 82 LYS A C 1
ATOM 658 O O . LYS A 1 82 ? -11.566 7.209 18.895 1.00 93.38 82 LYS A O 1
ATOM 663 N N . TYR A 1 83 ? -13.706 7.422 18.226 1.00 93.88 83 TYR A N 1
ATOM 664 C CA . TYR A 1 83 ? -14.306 6.989 19.485 1.00 93.88 83 TYR A CA 1
ATOM 665 C C . TYR A 1 83 ? -14.118 5.481 19.685 1.00 93.88 83 TYR A C 1
ATOM 667 O O . TYR A 1 83 ? -13.599 5.073 20.726 1.00 93.88 83 TYR A O 1
ATOM 675 N N . ASN A 1 84 ? -14.381 4.684 18.648 1.00 91.88 84 ASN A N 1
ATOM 676 C CA . ASN A 1 84 ? -14.163 3.237 18.644 1.00 91.88 84 ASN A CA 1
ATOM 677 C C . ASN A 1 84 ? -12.686 2.876 18.885 1.00 91.88 84 ASN A C 1
ATOM 679 O O . ASN A 1 84 ? -12.388 1.925 19.601 1.00 91.88 84 ASN A O 1
ATOM 683 N N . GLU A 1 85 ? -11.739 3.671 18.368 1.00 91.75 85 GLU A N 1
ATOM 684 C CA . GLU A 1 85 ? -10.299 3.504 18.640 1.00 91.75 85 GLU A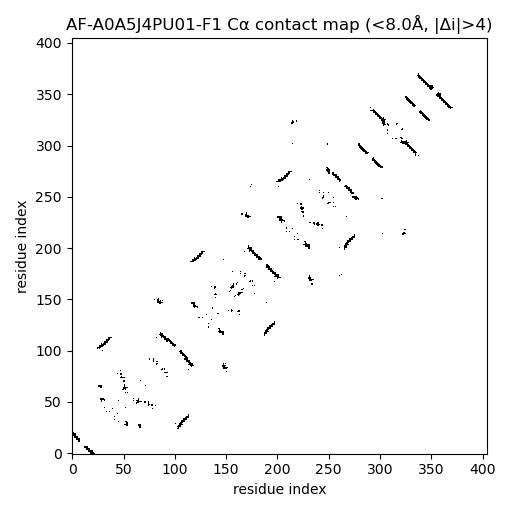 CA 1
ATOM 685 C C . GLU A 1 85 ? -9.954 3.667 20.133 1.00 91.75 85 GLU A C 1
ATOM 687 O O . GLU A 1 85 ? -8.976 3.110 20.625 1.00 91.75 85 GLU A O 1
ATOM 692 N N . LEU A 1 86 ? -10.744 4.449 20.869 1.00 91.88 86 LEU A N 1
ATOM 693 C CA . LEU A 1 86 ? -10.534 4.724 22.289 1.00 91.88 86 LEU A CA 1
ATOM 694 C C . LEU A 1 86 ? -11.392 3.851 23.216 1.00 91.88 86 LEU A C 1
ATOM 696 O O . LEU A 1 86 ? -11.367 4.095 24.425 1.00 91.88 86 LEU A O 1
ATOM 700 N N . GLY A 1 87 ? -12.117 2.857 22.695 1.00 91.50 87 GLY A N 1
ATOM 701 C CA . GLY A 1 87 ? -12.958 1.962 23.498 1.00 91.50 87 GLY A CA 1
ATOM 702 C C . GLY A 1 87 ? -14.420 2.358 23.624 1.00 91.50 87 GLY A C 1
ATOM 703 O O . GLY A 1 87 ? -15.160 1.670 24.320 1.00 91.50 87 GLY A O 1
ATOM 704 N N . TYR A 1 88 ? -14.850 3.441 22.982 1.00 93.25 88 TYR A N 1
ATOM 705 C CA . TYR A 1 88 ? -16.233 3.913 23.044 1.00 93.25 88 TYR A CA 1
ATOM 706 C C . TYR A 1 88 ? -17.070 3.241 21.955 1.00 93.25 88 TYR A C 1
ATOM 708 O O . TYR A 1 88 ? -17.357 3.849 20.930 1.00 93.25 88 TYR A O 1
ATOM 716 N N . ARG A 1 89 ? -17.408 1.964 22.161 1.00 87.50 89 ARG A N 1
ATOM 717 C CA . ARG A 1 89 ? -18.120 1.133 21.174 1.00 87.50 89 ARG A CA 1
ATOM 718 C C . ARG A 1 89 ? -19.506 1.677 20.826 1.00 87.50 89 ARG A C 1
ATOM 720 O O . ARG A 1 89 ? -19.900 1.670 19.666 1.00 87.50 89 ARG A O 1
ATOM 727 N N . ASP A 1 90 ? -20.233 2.147 21.836 1.00 90.19 90 ASP A N 1
ATOM 728 C CA . ASP A 1 90 ? -21.614 2.619 21.684 1.00 90.19 90 ASP A CA 1
ATOM 729 C C . ASP A 1 90 ? -21.679 4.091 21.233 1.00 90.19 90 ASP A C 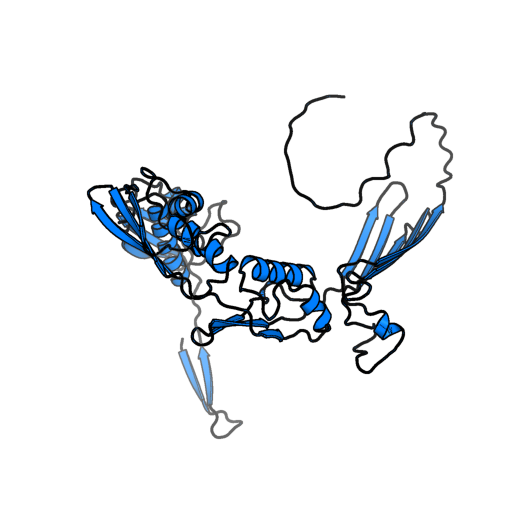1
ATOM 731 O O . ASP A 1 90 ? -22.747 4.705 21.251 1.00 90.19 90 ASP A O 1
ATOM 735 N N . ALA A 1 91 ? -20.541 4.673 20.834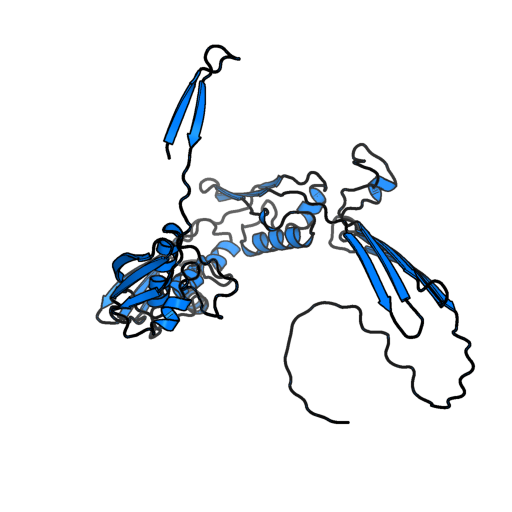 1.00 92.88 91 ALA A N 1
ATOM 736 C CA . ALA A 1 91 ? -20.496 6.047 20.375 1.00 92.88 91 ALA A CA 1
ATOM 737 C C . ALA A 1 91 ? -21.351 6.223 19.118 1.00 92.88 91 ALA A C 1
ATOM 739 O O . ALA A 1 91 ? -21.194 5.514 18.122 1.00 92.88 91 ALA A O 1
ATOM 740 N N . SER A 1 92 ? -22.239 7.212 19.135 1.00 94.12 92 SER A N 1
ATOM 741 C CA . SER A 1 92 ? -23.133 7.486 18.015 1.00 94.12 92 SER A CA 1
ATOM 742 C C . SER A 1 92 ? -23.331 8.984 17.802 1.00 94.12 92 SER A C 1
ATOM 744 O O . SER A 1 92 ? -23.167 9.803 18.706 1.00 94.12 92 SER A O 1
ATOM 746 N N . ILE A 1 93 ? -23.653 9.372 16.567 1.00 94.25 93 ILE A N 1
ATOM 747 C CA . ILE A 1 93 ? -24.035 10.752 16.249 1.00 94.25 93 ILE A CA 1
ATOM 748 C C . ILE A 1 93 ? -25.557 10.823 16.330 1.00 94.25 93 ILE A C 1
ATOM 750 O O . ILE A 1 93 ? -26.244 10.375 15.413 1.00 94.25 93 ILE A O 1
ATOM 754 N N . VAL A 1 94 ? -26.073 11.388 17.421 1.00 93.31 94 VAL A N 1
ATOM 755 C CA . VAL A 1 94 ? -27.515 11.486 17.702 1.00 93.31 94 VAL A CA 1
ATOM 756 C C . VAL A 1 94 ? -28.187 12.476 16.759 1.00 93.31 94 VAL A C 1
ATOM 758 O O . VAL A 1 94 ? -29.302 12.257 16.281 1.00 93.31 94 VAL A O 1
ATOM 761 N N . LYS A 1 95 ? -27.507 13.591 16.477 1.00 92.00 95 LYS A N 1
ATOM 762 C CA . LYS A 1 95 ? -28.056 14.662 15.653 1.00 92.00 95 LYS A CA 1
ATOM 763 C C . LYS A 1 95 ? -26.969 15.362 14.869 1.00 92.00 95 LYS A C 1
ATOM 765 O O . LYS A 1 95 ? -25.905 15.689 15.388 1.00 92.00 95 LYS A O 1
ATOM 770 N N . ASP A 1 96 ? -27.280 15.690 13.625 1.00 92.88 96 ASP A N 1
ATOM 771 C CA . ASP A 1 96 ? -26.477 16.612 12.851 1.00 92.88 96 ASP A CA 1
ATOM 772 C C . ASP A 1 96 ? -27.323 17.611 12.069 1.00 92.88 96 ASP A C 1
ATOM 774 O O . ASP A 1 96 ? -28.443 17.332 11.647 1.00 92.88 96 ASP A O 1
ATOM 778 N N . SER A 1 97 ? -26.802 18.825 11.911 1.00 90.94 97 SER A N 1
ATOM 779 C CA . SER A 1 97 ? -27.463 19.857 11.116 1.00 90.94 97 SER A CA 1
ATOM 780 C C . SER A 1 97 ? -26.451 20.781 10.458 1.00 90.94 97 SER A C 1
ATOM 782 O O . SER A 1 97 ? -25.400 21.099 11.020 1.00 90.94 97 SER A O 1
ATOM 784 N N . VAL A 1 98 ? -26.785 21.227 9.250 1.00 90.62 98 VAL A N 1
ATOM 785 C CA . VAL A 1 98 ? -26.002 22.202 8.494 1.00 90.62 98 VAL A CA 1
ATOM 786 C C . VAL A 1 98 ? -26.887 23.415 8.267 1.00 90.62 98 VAL A C 1
ATOM 788 O O . VAL A 1 98 ? -27.928 23.311 7.623 1.00 90.62 98 VAL A O 1
ATOM 791 N N . SER A 1 99 ? -26.492 24.561 8.814 1.00 89.38 99 SER A N 1
ATOM 792 C CA . SER A 1 99 ? -27.257 25.804 8.716 1.00 89.38 99 SER A CA 1
ATOM 793 C C . SER A 1 99 ? -26.481 26.867 7.936 1.00 89.38 99 SER A C 1
ATOM 795 O O . SER A 1 99 ? -25.257 26.978 8.079 1.00 89.38 99 SER A O 1
ATOM 797 N N . PRO A 1 100 ? -27.149 27.659 7.077 1.00 86.50 100 PRO A N 1
ATOM 798 C CA . PRO A 1 100 ? -26.494 28.767 6.397 1.00 86.50 100 PRO A CA 1
ATOM 799 C C . PRO A 1 100 ? -26.079 29.823 7.428 1.00 86.50 100 PRO A C 1
ATOM 801 O O . PRO A 1 100 ? -26.881 30.241 8.257 1.00 86.50 100 PRO A O 1
ATOM 804 N N . TYR A 1 101 ? -24.815 30.247 7.378 1.00 86.50 101 TYR A N 1
ATOM 805 C CA . TYR A 1 101 ? -24.344 31.419 8.119 1.00 86.50 101 TYR A CA 1
ATOM 806 C C . TYR A 1 101 ? -24.520 32.670 7.254 1.00 86.50 101 TYR A C 1
ATOM 808 O O . TYR A 1 101 ? -25.228 33.584 7.646 1.00 86.50 101 TYR A O 1
ATOM 816 N N . ASN A 1 102 ? -23.956 32.644 6.038 1.00 84.50 102 ASN A N 1
ATOM 817 C CA . ASN A 1 102 ? -24.092 33.671 4.996 1.00 84.50 102 ASN A CA 1
ATOM 818 C C . ASN A 1 102 ? -24.238 32.971 3.627 1.00 84.50 102 ASN A C 1
ATOM 820 O O . ASN A 1 102 ? -24.015 31.766 3.527 1.00 84.50 102 ASN A O 1
ATOM 824 N N . GLU A 1 103 ? -24.470 33.720 2.544 1.00 81.12 103 GLU A N 1
ATOM 825 C CA . GLU A 1 103 ? -24.605 33.188 1.169 1.00 81.12 103 GLU A CA 1
ATOM 826 C C . GLU A 1 103 ? -23.453 32.268 0.716 1.00 81.12 103 GLU A C 1
ATOM 828 O O . GLU A 1 103 ? -23.641 31.382 -0.113 1.00 81.12 103 GLU A O 1
ATOM 833 N N . LYS A 1 104 ? -22.250 32.452 1.277 1.00 83.75 104 LYS A N 1
ATOM 834 C CA . LYS A 1 104 ? -21.027 31.723 0.891 1.00 83.75 104 LYS A CA 1
ATOM 835 C C . LYS A 1 104 ? -20.529 30.757 1.968 1.00 83.75 104 LYS A C 1
ATOM 837 O O . LYS A 1 104 ? -19.480 30.127 1.786 1.00 83.75 104 LYS A O 1
ATOM 842 N N . THR A 1 105 ? -21.204 30.668 3.118 1.00 85.75 105 THR A N 1
ATOM 843 C CA . THR A 1 105 ? -20.698 29.909 4.271 1.00 85.75 105 THR A CA 1
ATOM 844 C C . THR A 1 105 ? -21.775 29.235 5.108 1.00 85.75 105 THR A C 1
ATOM 846 O O . THR A 1 105 ? -22.800 29.846 5.392 1.00 85.75 105 THR A O 1
ATOM 849 N N . VAL A 1 106 ? -21.483 28.029 5.599 1.00 89.25 106 VAL A N 1
ATOM 850 C CA . VAL A 1 106 ? -22.361 27.248 6.491 1.00 89.25 106 VAL A CA 1
ATOM 851 C C . VAL A 1 106 ? -21.716 26.970 7.843 1.00 89.25 106 VAL A C 1
ATOM 853 O O . VAL A 1 106 ? -20.490 26.872 7.953 1.00 89.25 106 VAL A O 1
ATOM 856 N N . ASN A 1 107 ? -22.560 26.809 8.856 1.00 90.69 107 ASN A N 1
ATOM 857 C CA . ASN A 1 107 ? -22.215 26.225 10.142 1.00 90.69 107 ASN A CA 1
ATOM 858 C C . ASN A 1 107 ? -22.627 24.756 10.161 1.00 90.69 107 ASN A C 1
ATOM 860 O O . ASN A 1 107 ? -23.680 24.390 9.644 1.00 90.69 107 ASN A O 1
ATOM 864 N N . VAL A 1 108 ? -21.782 23.927 10.764 1.00 91.12 108 VAL A N 1
ATOM 865 C CA . VAL A 1 108 ? -22.025 22.493 10.927 1.00 91.12 108 VAL A CA 1
ATOM 866 C C . VAL A 1 108 ? -22.155 22.210 12.414 1.00 91.12 108 VAL A C 1
ATOM 868 O O . VAL A 1 108 ? -21.263 22.568 13.184 1.00 91.12 108 VAL A O 1
ATOM 871 N N . TYR A 1 109 ? -23.258 21.588 12.809 1.00 93.75 109 TYR A N 1
ATOM 872 C CA . TYR A 1 109 ? -23.530 21.159 14.173 1.00 93.75 109 TYR A CA 1
ATOM 873 C C . TYR A 1 109 ? -23.610 19.637 14.223 1.00 93.75 109 TYR A C 1
ATOM 875 O O . TYR A 1 109 ? -24.314 19.035 13.411 1.00 93.75 109 TYR A O 1
ATOM 883 N N . ILE A 1 110 ? -22.894 19.045 15.174 1.00 94.00 110 ILE A N 1
ATOM 884 C CA . ILE A 1 110 ? -22.841 17.604 15.415 1.00 94.00 110 ILE A CA 1
ATOM 885 C C . ILE A 1 110 ? -23.043 17.381 16.911 1.00 94.00 110 ILE A C 1
ATOM 887 O O . ILE A 1 110 ? -22.336 17.968 17.728 1.00 94.00 110 ILE A O 1
ATOM 891 N N . GLU A 1 111 ? -23.991 16.531 17.261 1.00 94.56 111 GLU A N 1
ATOM 892 C CA . GLU A 1 111 ? -24.237 16.070 18.619 1.00 94.56 111 GLU A CA 1
ATOM 893 C C . GLU A 1 111 ? -23.858 14.595 18.693 1.00 94.56 111 GLU A C 1
ATOM 895 O O . GLU A 1 111 ? -24.352 13.781 17.907 1.00 94.56 111 GLU A O 1
ATOM 900 N N . VAL A 1 112 ? -22.924 14.280 19.585 1.00 94.69 112 VAL A N 1
ATOM 901 C CA . VAL A 1 112 ? -22.371 12.938 19.770 1.00 94.69 112 VAL A CA 1
ATOM 902 C C . VAL A 1 112 ? -22.795 12.428 21.138 1.00 94.69 112 VAL A C 1
ATOM 904 O O . VAL A 1 112 ? -22.726 13.164 22.115 1.00 94.69 112 VAL A O 1
ATOM 907 N N . GLU A 1 113 ? -23.199 11.170 21.206 1.00 94.81 113 GLU A N 1
ATOM 908 C CA . GLU A 1 113 ? -23.331 10.418 22.448 1.00 94.81 113 GLU A CA 1
ATOM 909 C C . GLU A 1 113 ? -22.144 9.461 22.520 1.00 94.81 113 GLU A C 1
ATOM 911 O O . GLU A 1 113 ? -21.983 8.620 21.642 1.00 94.81 113 GLU A O 1
ATOM 916 N N . GLU A 1 114 ? -21.253 9.644 23.497 1.00 91.25 114 GLU A N 1
ATOM 917 C CA . GLU A 1 114 ? -19.981 8.905 23.546 1.00 91.25 114 GLU A CA 1
ATOM 918 C C . GLU A 1 114 ? -20.147 7.468 24.057 1.00 91.25 114 GLU A C 1
ATOM 920 O O . GLU A 1 114 ? -19.372 6.595 23.682 1.00 91.25 114 GLU A O 1
ATOM 925 N N . GLY A 1 115 ? -21.146 7.210 24.903 1.00 90.44 115 GLY A N 1
ATOM 926 C CA . GLY A 1 115 ? -21.329 5.910 25.548 1.00 90.44 115 GLY A CA 1
ATOM 927 C C . GLY A 1 115 ? -20.252 5.583 26.591 1.00 90.44 115 GLY A C 1
ATOM 928 O O . GLY A 1 115 ? -19.484 6.441 27.038 1.00 90.44 115 GLY A O 1
ATOM 929 N N . THR A 1 116 ? -20.214 4.322 27.020 1.00 91.12 116 THR A N 1
ATOM 930 C CA . THR A 1 116 ? -19.232 3.818 27.986 1.00 91.12 116 THR A CA 1
ATOM 931 C C . THR A 1 116 ? -17.986 3.286 27.289 1.00 91.12 116 THR A C 1
ATOM 933 O O . THR A 1 116 ? -17.988 2.911 26.116 1.00 91.12 116 THR A O 1
ATOM 936 N N . LYS A 1 117 ? -16.884 3.273 28.038 1.00 92.19 117 LYS A N 1
ATOM 937 C CA . LYS A 1 117 ? -15.622 2.715 27.572 1.00 92.19 117 LYS A CA 1
ATOM 938 C C . LYS A 1 117 ? -15.568 1.227 27.895 1.00 92.19 117 LYS A C 1
ATOM 940 O O . LYS A 1 117 ? -15.742 0.860 29.052 1.00 92.19 117 LYS A O 1
ATOM 945 N N . TYR A 1 118 ? -15.265 0.416 26.889 1.00 93.44 118 TYR A N 1
ATOM 946 C CA . TYR A 1 118 ? -15.166 -1.031 27.018 1.00 93.44 118 TYR A CA 1
ATOM 947 C C . TYR A 1 118 ? -13.719 -1.528 27.048 1.00 93.44 118 TYR A C 1
ATOM 949 O O . TYR A 1 118 ? -12.814 -0.961 26.422 1.00 93.44 118 TYR A O 1
ATOM 957 N N . TYR A 1 119 ? -13.525 -2.632 27.760 1.00 93.81 119 TYR A N 1
ATOM 958 C CA . TYR A 1 119 ? -12.264 -3.331 27.948 1.00 93.81 119 TYR A CA 1
ATOM 959 C C . TYR A 1 119 ? -12.384 -4.785 27.495 1.00 93.81 119 TYR A C 1
ATOM 961 O O . TYR A 1 119 ? -13.442 -5.405 27.586 1.00 93.81 119 TYR A O 1
ATOM 969 N N . LEU A 1 120 ? -11.279 -5.346 27.022 1.00 93.62 120 LEU A N 1
ATOM 970 C CA . LEU A 1 120 ? -11.198 -6.742 26.616 1.00 93.62 120 LEU A CA 1
ATOM 971 C C . LEU A 1 120 ? -11.130 -7.648 27.842 1.00 93.62 120 LEU A C 1
ATOM 973 O O . LEU A 1 120 ? -10.166 -7.606 28.605 1.00 93.62 120 LEU A O 1
ATOM 977 N N . ARG A 1 121 ? -12.130 -8.507 28.029 1.00 93.06 121 ARG A N 1
ATOM 978 C CA . ARG A 1 121 ? -12.171 -9.469 29.137 1.00 93.06 121 ARG A CA 1
ATOM 979 C C . ARG A 1 121 ? -11.599 -10.819 28.743 1.00 93.06 121 ARG A C 1
ATOM 981 O O . ARG A 1 121 ? -10.839 -11.396 29.527 1.00 93.06 121 ARG A O 1
ATOM 988 N N . ASN A 1 122 ? -11.949 -11.312 27.562 1.00 91.62 122 ASN A N 1
ATOM 989 C CA . ASN A 1 122 ? -11.423 -12.559 27.033 1.00 91.62 122 ASN A CA 1
ATOM 990 C C . ASN A 1 122 ? -11.345 -12.523 25.505 1.00 91.62 122 ASN A C 1
ATOM 992 O O . ASN A 1 122 ? -12.179 -11.896 24.853 1.00 91.62 122 ASN A O 1
ATOM 996 N N . ILE A 1 123 ? -10.355 -13.222 24.955 1.00 93.50 123 ILE A N 1
ATOM 997 C CA . ILE A 1 123 ? -10.219 -13.472 23.521 1.00 93.50 123 ILE A CA 1
ATOM 998 C C . ILE A 1 123 ? -10.137 -14.983 23.367 1.00 93.50 123 ILE A C 1
ATOM 1000 O O . ILE A 1 123 ? -9.320 -15.641 24.006 1.00 93.50 123 ILE A O 1
ATOM 1004 N N . THR A 1 124 ? -11.031 -15.538 22.564 1.00 94.56 124 THR A N 1
ATOM 1005 C CA . THR A 1 124 ? -11.101 -16.975 22.307 1.00 94.56 124 THR A CA 1
ATOM 1006 C C . THR A 1 124 ? -11.005 -17.220 20.816 1.00 94.56 124 THR A C 1
ATOM 1008 O O . THR A 1 124 ? -11.546 -16.451 20.030 1.00 94.56 124 THR A O 1
ATOM 1011 N N . TRP A 1 125 ? -10.307 -18.279 20.425 1.00 94.94 125 TRP A N 1
ATOM 1012 C CA . TRP A 1 125 ? -10.151 -18.666 19.027 1.00 94.94 125 TRP A CA 1
ATOM 1013 C C . TRP A 1 125 ? -10.909 -19.961 18.782 1.00 94.94 125 TRP A C 1
ATOM 1015 O O . TRP A 1 125 ? -10.798 -20.905 19.568 1.00 94.94 125 TRP A O 1
ATOM 1025 N N . VAL A 1 126 ? -11.694 -19.991 17.708 1.00 94.94 126 VAL A N 1
ATOM 1026 C CA . VAL A 1 126 ? -12.498 -21.150 17.318 1.00 94.94 126 VAL A CA 1
ATOM 1027 C C . VAL A 1 126 ? -12.251 -21.438 15.845 1.00 94.94 126 VAL A C 1
ATOM 1029 O O . VAL A 1 126 ? -12.369 -20.546 15.011 1.00 94.94 126 VAL A O 1
ATOM 1032 N N . GLY A 1 127 ? -11.940 -22.692 15.515 1.00 91.94 127 GLY A N 1
ATOM 1033 C CA . GLY A 1 127 ? -11.720 -23.130 14.132 1.00 91.94 127 GLY A CA 1
ATOM 1034 C C . GLY A 1 127 ? -10.274 -23.023 13.636 1.00 91.94 127 GLY A C 1
ATOM 1035 O O . GLY A 1 127 ? -10.014 -23.376 12.490 1.00 91.94 127 GLY A O 1
ATOM 1036 N N . ASN A 1 128 ? -9.328 -22.605 14.483 1.00 93.19 128 ASN A N 1
ATOM 1037 C CA . ASN A 1 128 ? -7.896 -22.690 14.198 1.00 93.19 128 ASN A CA 1
ATOM 1038 C C . ASN A 1 128 ? -7.380 -24.118 14.430 1.00 93.19 128 ASN A C 1
ATOM 1040 O O . ASN A 1 128 ? -7.313 -24.586 15.566 1.00 93.19 128 ASN A O 1
ATOM 1044 N N . THR A 1 129 ? -7.002 -24.814 13.359 1.00 90.88 129 THR A N 1
ATOM 1045 C CA . THR A 1 129 ? -6.390 -26.152 13.438 1.00 90.88 129 THR A CA 1
ATOM 1046 C C . THR A 1 129 ? -4.923 -26.143 13.025 1.00 90.88 129 THR A C 1
ATOM 1048 O O . THR A 1 129 ? -4.158 -27.003 13.461 1.00 90.88 129 THR A O 1
ATOM 1051 N N . LEU A 1 130 ? -4.511 -25.147 12.238 1.00 90.38 130 LEU A N 1
ATOM 1052 C CA . LEU A 1 130 ? -3.153 -25.014 11.716 1.00 90.38 130 LEU A CA 1
ATOM 1053 C C . LEU A 1 130 ? -2.203 -24.333 12.698 1.00 90.38 130 LEU A C 1
ATOM 1055 O O . LEU A 1 130 ? -1.038 -24.719 12.790 1.00 90.38 130 LEU A O 1
ATOM 1059 N N . TYR A 1 131 ? -2.697 -23.328 13.423 1.00 92.81 131 TYR A N 1
ATOM 1060 C CA . TYR A 1 131 ? -1.898 -22.532 14.352 1.00 92.81 131 TYR A CA 1
ATOM 1061 C C . TYR A 1 131 ? -2.485 -22.573 15.764 1.00 92.81 131 TYR A C 1
ATOM 1063 O O . TYR A 1 131 ? -3.703 -22.436 15.929 1.00 92.81 131 TYR A O 1
ATOM 1071 N N . PRO A 1 132 ? -1.643 -22.728 16.801 1.00 94.56 132 PRO A N 1
ATOM 1072 C CA . PRO A 1 132 ? -2.100 -22.688 18.180 1.00 94.56 132 PRO A CA 1
ATOM 1073 C C . PRO A 1 132 ? -2.585 -21.281 18.544 1.00 94.56 132 PRO A C 1
ATOM 1075 O O . PRO A 1 132 ? -2.007 -20.282 18.113 1.00 94.56 132 PRO A O 1
ATOM 1078 N N . SER A 1 133 ? -3.611 -21.204 19.391 1.00 93.75 133 SER A N 1
ATOM 1079 C CA . SER A 1 133 ? -4.216 -19.933 19.810 1.00 93.75 133 SER A CA 1
ATOM 1080 C C . SER A 1 133 ? -3.199 -18.979 20.445 1.00 93.75 133 SER A C 1
ATOM 1082 O O . SER A 1 133 ? -3.242 -17.786 20.179 1.00 93.75 133 SER A O 1
ATOM 1084 N N . GLU A 1 134 ? -2.209 -19.504 21.175 1.00 92.31 134 GLU A N 1
ATOM 1085 C CA . GLU A 1 134 ? -1.125 -18.708 21.770 1.00 92.31 134 GLU A CA 1
ATOM 1086 C C . GLU A 1 134 ? -0.308 -17.932 20.723 1.00 92.31 134 GLU A C 1
ATOM 1088 O O . GLU A 1 134 ? 0.076 -16.786 20.949 1.00 92.31 134 GLU A O 1
ATOM 1093 N N . GLN A 1 135 ? -0.054 -18.534 19.555 1.00 92.12 135 GLN A N 1
ATOM 1094 C CA . GLN A 1 135 ? 0.650 -17.859 18.463 1.00 92.12 135 GLN A CA 1
ATOM 1095 C C . GLN A 1 135 ? -0.221 -16.755 17.854 1.00 92.12 135 GLN A C 1
ATOM 1097 O O . GLN A 1 135 ? 0.283 -15.672 17.553 1.00 92.12 135 GLN A O 1
ATOM 1102 N N . LEU A 1 136 ? -1.521 -17.017 17.694 1.00 92.00 136 LEU A N 1
ATOM 1103 C CA . LEU A 1 136 ? -2.478 -16.049 17.157 1.00 92.00 136 LEU A CA 1
ATOM 1104 C C . LEU A 1 136 ? -2.670 -14.860 18.111 1.00 92.00 136 LEU A C 1
ATOM 1106 O O . LEU A 1 136 ? -2.696 -13.719 17.655 1.00 92.00 136 LEU A O 1
ATOM 1110 N N . ASP A 1 137 ? -2.694 -15.103 19.423 1.00 91.81 137 ASP A N 1
ATOM 1111 C CA . ASP A 1 137 ? -2.746 -14.061 20.456 1.00 91.81 137 ASP A CA 1
ATOM 1112 C C . ASP A 1 137 ? -1.511 -13.152 20.421 1.00 91.81 137 ASP A C 1
ATOM 1114 O O . ASP A 1 137 ? -1.624 -11.924 20.501 1.00 91.81 137 ASP A O 1
ATOM 1118 N N . LEU A 1 138 ? -0.318 -13.737 20.259 1.00 89.94 138 LEU A N 1
ATOM 1119 C CA . LEU A 1 138 ? 0.925 -12.972 20.138 1.00 89.94 138 LEU A CA 1
ATOM 1120 C C . LEU A 1 138 ? 0.927 -12.069 18.897 1.00 89.94 138 LEU A C 1
ATOM 1122 O O . LEU A 1 138 ? 1.395 -10.934 18.983 1.00 89.94 138 LEU A O 1
ATOM 1126 N N . MET A 1 139 ? 0.398 -12.550 17.768 1.00 89.00 139 MET A N 1
ATOM 1127 C CA . MET A 1 139 ? 0.293 -11.765 16.532 1.00 89.00 139 MET A CA 1
ATOM 1128 C C . MET A 1 139 ? -0.786 -10.680 16.607 1.00 89.00 139 MET A C 1
ATOM 1130 O O . MET A 1 139 ? -0.568 -9.559 16.141 1.00 89.00 139 MET A O 1
ATOM 1134 N N . LEU A 1 140 ? -1.931 -10.985 17.226 1.00 90.19 140 LEU A N 1
ATOM 1135 C CA . LEU A 1 140 ? -3.010 -10.022 17.435 1.00 90.19 140 LEU A CA 1
ATOM 1136 C C . LEU A 1 140 ? -2.529 -8.830 18.278 1.00 90.19 140 LEU A C 1
ATOM 1138 O O . LEU A 1 140 ? -2.924 -7.691 18.030 1.00 90.19 140 LEU A O 1
ATOM 1142 N N . GLY A 1 141 ? -1.649 -9.078 19.254 1.00 88.88 141 GLY A N 1
ATOM 1143 C CA . GLY A 1 141 ? -1.017 -8.025 20.052 1.00 88.88 141 GLY A CA 1
ATOM 1144 C C . GLY A 1 141 ? -1.980 -7.298 20.996 1.00 88.88 141 GLY A C 1
ATOM 1145 O O . GLY A 1 141 ? -1.664 -6.204 21.463 1.00 88.88 141 GLY A O 1
ATOM 1146 N N . MET A 1 142 ? -3.142 -7.895 21.273 1.00 90.19 142 MET A N 1
ATOM 1147 C CA . MET A 1 142 ? -4.154 -7.402 22.209 1.00 90.19 142 MET A CA 1
ATOM 1148 C C . MET A 1 142 ? -4.242 -8.361 23.394 1.00 90.19 142 MET A C 1
ATOM 1150 O O . MET A 1 142 ? -4.211 -9.578 23.217 1.00 90.19 142 MET A O 1
ATOM 1154 N N . LYS A 1 143 ? -4.335 -7.828 24.612 1.00 89.56 143 LYS A N 1
ATOM 1155 C CA . LYS A 1 143 ? -4.361 -8.615 25.846 1.00 89.56 143 LYS A CA 1
ATOM 1156 C C . LYS A 1 143 ? -5.622 -8.347 26.650 1.00 89.56 143 LYS A C 1
ATOM 1158 O O . LYS A 1 143 ? -6.269 -7.307 26.545 1.00 89.56 143 LYS A O 1
ATOM 1163 N N . LYS A 1 144 ? -5.937 -9.295 27.530 1.00 90.31 144 LYS A N 1
ATOM 1164 C CA . LYS A 1 144 ? -6.957 -9.109 28.560 1.00 90.31 144 LYS A CA 1
ATOM 1165 C C . LYS A 1 144 ? -6.653 -7.862 29.400 1.00 90.31 144 LYS A C 1
ATOM 1167 O O . LYS A 1 144 ? -5.557 -7.727 29.939 1.00 90.31 144 LYS A O 1
ATOM 1172 N N . GLY A 1 145 ? -7.655 -7.004 29.551 1.00 90.56 145 GLY A N 1
ATOM 1173 C CA . GLY A 1 145 ? -7.599 -5.726 30.255 1.00 90.56 145 GLY A CA 1
ATOM 1174 C C . GLY A 1 145 ? -7.300 -4.527 29.354 1.00 90.56 145 GLY A C 1
ATOM 1175 O O . GLY A 1 145 ? -7.451 -3.392 29.808 1.00 90.56 145 GLY A O 1
ATOM 1176 N N . ASP A 1 146 ? -6.917 -4.745 28.093 1.00 92.88 146 ASP A N 1
ATOM 1177 C CA . ASP A 1 146 ? -6.706 -3.650 27.151 1.00 92.88 146 ASP A CA 1
ATOM 1178 C C . ASP A 1 146 ? -8.032 -2.972 26.794 1.00 92.88 146 ASP A C 1
ATOM 1180 O O . ASP A 1 146 ? -9.114 -3.558 26.856 1.00 92.88 146 ASP A O 1
ATOM 1184 N N . VAL A 1 147 ? -7.947 -1.704 26.404 1.00 93.38 147 VAL A N 1
ATOM 1185 C CA . VAL A 1 147 ? -9.099 -0.957 25.894 1.00 93.38 147 VAL A CA 1
ATOM 1186 C C . VAL A 1 147 ? -9.538 -1.569 24.567 1.00 93.38 147 VAL A C 1
ATOM 1188 O O . VAL A 1 147 ? -8.700 -1.794 23.693 1.00 93.38 147 VAL A O 1
ATOM 1191 N N . TYR A 1 148 ? -10.839 -1.799 24.393 1.00 92.75 148 TYR A N 1
ATOM 1192 C CA . TYR A 1 148 ? -11.360 -2.396 23.168 1.00 92.75 148 TYR A CA 1
ATOM 1193 C C . TYR A 1 148 ? -11.216 -1.447 21.972 1.00 92.75 148 TYR A C 1
ATOM 1195 O O . TYR A 1 148 ? -12.029 -0.558 21.755 1.00 92.75 148 TYR A O 1
ATOM 1203 N N . ASN A 1 149 ? -10.167 -1.631 21.179 1.00 91.69 149 ASN A N 1
ATOM 1204 C CA . ASN A 1 149 ? -9.924 -0.830 19.989 1.00 91.69 149 ASN A CA 1
ATOM 1205 C C . ASN A 1 149 ? -10.361 -1.603 18.739 1.00 91.69 149 ASN A C 1
ATOM 1207 O O . ASN A 1 149 ? -9.600 -2.399 18.190 1.00 91.69 149 ASN A O 1
ATOM 1211 N N . GLN A 1 150 ? -11.582 -1.342 18.266 1.00 87.38 150 GLN A N 1
ATOM 1212 C CA . GLN A 1 150 ? -12.149 -2.016 17.088 1.00 87.38 150 GLN A CA 1
ATOM 1213 C C . GLN A 1 150 ? -11.324 -1.773 15.815 1.00 87.38 150 GLN A C 1
ATOM 1215 O O . GLN A 1 150 ? -11.197 -2.647 14.951 1.00 87.38 150 GLN A O 1
ATOM 1220 N N . LYS A 1 151 ? -10.733 -0.581 15.700 1.00 87.69 151 LYS A N 1
ATOM 1221 C CA . LYS A 1 151 ? -9.876 -0.236 14.570 1.00 87.69 151 LYS A CA 1
ATOM 1222 C C . LYS A 1 151 ? -8.601 -1.082 14.583 1.00 87.69 151 LYS A C 1
ATOM 1224 O O . LYS A 1 151 ? -8.294 -1.705 13.574 1.00 87.69 151 LYS A O 1
ATOM 1229 N N . GLN A 1 152 ? -7.925 -1.166 15.729 1.00 89.88 152 GLN A N 1
ATOM 1230 C CA . GLN A 1 152 ? -6.748 -2.017 15.906 1.00 89.88 152 GLN A CA 1
ATOM 1231 C C . GLN A 1 152 ? -7.086 -3.494 15.694 1.00 89.88 152 GLN A C 1
ATOM 1233 O O . GLN A 1 152 ? -6.309 -4.192 15.061 1.00 89.88 152 GLN A O 1
ATOM 1238 N N . LEU A 1 153 ? -8.241 -3.967 16.171 1.00 90.44 153 LEU A N 1
ATOM 1239 C CA . LEU A 1 153 ? -8.698 -5.337 15.930 1.00 90.44 153 LEU A CA 1
ATOM 1240 C C . LEU A 1 153 ? -8.805 -5.622 14.426 1.00 90.44 153 LEU A C 1
ATOM 1242 O O . LEU A 1 153 ? -8.275 -6.621 13.947 1.00 90.44 153 LEU A O 1
ATOM 1246 N N . THR A 1 154 ? -9.438 -4.722 13.671 1.00 88.25 154 THR A N 1
ATOM 1247 C CA . THR A 1 154 ? -9.573 -4.847 12.210 1.00 88.25 154 THR A CA 1
ATOM 1248 C C . THR A 1 154 ? -8.209 -4.793 11.513 1.00 88.25 154 THR A C 1
ATOM 1250 O O . THR A 1 154 ? -7.925 -5.602 10.628 1.00 88.25 154 THR A O 1
ATOM 1253 N N . GLU A 1 155 ? -7.347 -3.864 11.931 1.00 89.00 155 GLU A N 1
ATOM 1254 C CA . GLU A 1 155 ? -5.978 -3.709 11.430 1.00 89.00 155 GLU A CA 1
ATOM 1255 C C . GLU A 1 155 ? -5.164 -4.992 11.652 1.00 89.00 155 GLU A C 1
ATOM 1257 O O . GLU A 1 155 ? -4.721 -5.607 10.685 1.00 89.00 155 GLU A O 1
ATOM 1262 N N . ARG A 1 156 ? -5.109 -5.496 12.886 1.00 88.81 156 ARG A N 1
ATOM 1263 C CA . ARG A 1 156 ? -4.362 -6.703 13.283 1.00 88.81 156 ARG A CA 1
ATOM 1264 C C . ARG A 1 156 ? -4.927 -8.013 12.749 1.00 88.81 156 ARG A C 1
ATOM 1266 O O . ARG A 1 156 ? -4.241 -9.034 12.750 1.00 88.81 156 ARG A O 1
ATOM 1273 N N . THR A 1 157 ? -6.169 -8.001 12.291 1.00 87.12 157 THR A N 1
ATOM 1274 C CA . THR A 1 157 ? -6.827 -9.179 11.729 1.00 87.12 157 THR A CA 1
ATOM 1275 C C . THR A 1 157 ? -6.661 -9.263 10.214 1.00 87.12 157 THR A C 1
ATOM 1277 O O . THR A 1 157 ? -6.380 -10.345 9.697 1.00 87.12 157 THR A O 1
ATOM 1280 N N . VAL A 1 158 ? -6.821 -8.140 9.500 1.00 81.00 158 VAL A N 1
ATOM 1281 C CA . VAL A 1 158 ? -6.953 -8.126 8.030 1.00 81.00 158 VAL A CA 1
ATOM 1282 C C . VAL A 1 158 ? -5.962 -7.189 7.336 1.00 81.00 158 VAL A C 1
ATOM 1284 O O . VAL A 1 158 ? -5.398 -7.553 6.299 1.00 81.00 158 VAL A O 1
ATOM 1287 N N . SER A 1 159 ? -5.812 -5.964 7.845 1.00 77.12 159 SER A N 1
ATOM 1288 C CA . SER A 1 159 ? -5.243 -4.859 7.059 1.00 77.12 159 SER A CA 1
ATOM 1289 C C . SER A 1 159 ? -3.736 -4.694 7.216 1.00 77.12 159 SER A C 1
ATOM 1291 O O . SER A 1 159 ? -3.081 -4.349 6.234 1.00 77.12 159 SER A O 1
ATOM 1293 N N . ASP A 1 160 ? -3.202 -4.911 8.417 1.00 81.44 160 ASP A N 1
ATOM 1294 C CA . ASP A 1 160 ? -1.782 -4.727 8.709 1.00 81.44 160 ASP A CA 1
ATOM 1295 C C . ASP A 1 160 ? -0.933 -5.776 7.989 1.00 81.44 160 ASP A C 1
ATOM 1297 O O . ASP A 1 160 ? -1.374 -6.897 7.729 1.00 81.44 160 ASP A O 1
ATOM 1301 N N . ASP A 1 161 ? 0.314 -5.425 7.681 1.00 73.38 161 ASP A N 1
ATOM 1302 C CA . ASP A 1 161 ? 1.256 -6.328 7.014 1.00 73.38 161 ASP A CA 1
ATOM 1303 C C . ASP A 1 161 ? 1.615 -7.542 7.898 1.00 73.38 161 ASP A C 1
ATOM 1305 O O . ASP A 1 161 ? 1.833 -8.637 7.378 1.00 73.38 161 ASP A O 1
ATOM 1309 N N . ASP A 1 162 ? 1.601 -7.382 9.225 1.00 79.81 162 ASP A N 1
ATOM 1310 C CA . ASP A 1 162 ? 1.804 -8.434 10.232 1.00 79.81 162 ASP A CA 1
ATOM 1311 C C . ASP A 1 162 ? 0.489 -9.022 10.776 1.00 79.81 162 ASP A C 1
ATOM 1313 O O . ASP A 1 162 ? 0.501 -9.759 11.764 1.00 79.81 162 ASP A O 1
ATOM 1317 N N . ALA A 1 163 ? -0.646 -8.720 10.138 1.00 86.31 163 ALA A N 1
ATOM 1318 C CA . ALA A 1 163 ? -1.946 -9.205 10.573 1.00 86.31 163 ALA A CA 1
ATOM 1319 C C . ALA A 1 163 ? -2.043 -10.737 10.557 1.00 86.31 163 ALA A C 1
ATOM 1321 O O . ALA A 1 163 ? -1.444 -11.421 9.721 1.00 86.31 163 ALA A O 1
ATOM 1322 N N . VAL A 1 164 ? -2.903 -11.277 11.425 1.00 89.25 164 VAL A N 1
ATOM 1323 C CA . VAL A 1 164 ? -3.186 -12.719 11.497 1.00 89.25 164 VAL A CA 1
ATOM 1324 C C . VAL A 1 164 ? -3.613 -13.268 10.134 1.00 89.25 164 VAL A C 1
ATOM 1326 O O . VAL A 1 164 ? -3.131 -14.319 9.721 1.00 89.25 164 VAL A O 1
ATOM 1329 N N . GLY A 1 165 ? -4.445 -12.541 9.381 1.00 88.19 165 GLY A N 1
ATOM 1330 C CA . GLY A 1 165 ? -4.855 -12.954 8.038 1.00 88.19 165 GLY A CA 1
ATOM 1331 C C . GLY A 1 165 ? -3.683 -13.151 7.070 1.00 88.19 165 GLY A C 1
ATOM 1332 O O . GLY A 1 165 ? -3.710 -14.075 6.259 1.00 88.19 165 GLY A O 1
ATOM 1333 N N . ASN A 1 166 ? -2.611 -12.360 7.183 1.00 90.12 166 ASN A N 1
ATOM 1334 C CA . ASN A 1 166 ? -1.446 -12.505 6.308 1.00 90.12 166 ASN A CA 1
ATOM 1335 C C . ASN A 1 166 ? -0.660 -13.784 6.583 1.00 90.12 166 ASN A C 1
ATOM 1337 O O . ASN A 1 166 ? -0.110 -14.350 5.641 1.00 90.12 166 ASN A O 1
ATOM 1341 N N . LEU A 1 167 ? -0.664 -14.293 7.820 1.00 91.19 167 LEU A N 1
ATOM 1342 C CA . LEU A 1 167 ? -0.090 -15.605 8.128 1.00 91.19 167 LEU A CA 1
ATOM 1343 C C . LEU A 1 167 ? -0.748 -16.704 7.283 1.00 91.19 167 LEU A C 1
ATOM 1345 O O . LEU A 1 167 ? -0.055 -17.529 6.690 1.00 91.19 167 LEU A O 1
ATOM 1349 N N . TYR A 1 168 ? -2.078 -16.690 7.191 1.00 92.94 168 TYR A N 1
ATOM 1350 C CA . TYR A 1 168 ? -2.841 -17.654 6.399 1.00 92.94 168 TYR A CA 1
ATOM 1351 C C . TYR A 1 168 ? -2.628 -17.437 4.897 1.00 92.94 168 TYR A C 1
ATOM 1353 O O . TYR A 1 168 ? -2.290 -18.387 4.184 1.00 92.94 168 TYR A O 1
ATOM 1361 N N . TYR A 1 169 ? -2.721 -16.191 4.420 1.00 92.25 169 TYR A N 1
ATOM 1362 C CA . TYR A 1 169 ? -2.485 -15.871 3.010 1.00 92.25 169 TYR A CA 1
ATOM 1363 C C . TYR A 1 169 ? -1.084 -16.258 2.532 1.00 92.25 169 TYR A C 1
ATOM 1365 O O . TYR A 1 169 ? -0.943 -16.723 1.406 1.00 92.25 169 TYR A O 1
ATOM 1373 N N . ASN A 1 170 ? -0.053 -16.090 3.363 1.00 92.56 170 ASN A N 1
ATOM 1374 C CA . ASN A 1 170 ? 1.329 -16.439 3.021 1.00 92.56 170 ASN A CA 1
ATOM 1375 C C . ASN A 1 170 ? 1.569 -17.954 2.952 1.00 92.56 170 ASN A C 1
ATOM 1377 O O . ASN A 1 170 ? 2.533 -18.387 2.327 1.00 92.56 170 ASN A O 1
ATOM 1381 N N . ASN A 1 171 ? 0.684 -18.756 3.552 1.00 92.38 171 ASN A N 1
ATOM 1382 C CA . ASN A 1 171 ? 0.747 -20.218 3.551 1.00 92.38 171 ASN A CA 1
ATOM 1383 C C . ASN A 1 171 ? -0.285 -20.862 2.606 1.00 92.38 171 ASN A C 1
ATOM 1385 O O . ASN A 1 171 ? -0.621 -22.040 2.751 1.00 92.38 171 ASN A O 1
ATOM 1389 N N . GLY A 1 172 ? -0.792 -20.106 1.628 1.00 92.50 172 GLY A N 1
ATOM 1390 C CA . GLY A 1 172 ? -1.699 -20.608 0.598 1.00 92.50 172 GLY A CA 1
ATOM 1391 C C . GLY A 1 172 ? -3.180 -20.568 0.958 1.00 92.50 172 GLY A C 1
ATOM 1392 O O . GLY A 1 172 ? -3.993 -20.904 0.106 1.00 92.50 172 GLY A O 1
ATOM 1393 N N . TYR A 1 173 ? -3.585 -20.150 2.155 1.00 93.44 173 TYR A N 1
ATOM 1394 C CA . TYR A 1 173 ? -4.999 -20.139 2.552 1.00 93.44 173 TYR A CA 1
ATOM 1395 C C . TYR A 1 173 ? -5.710 -18.885 2.035 1.00 93.44 173 TYR A C 1
ATOM 1397 O O . TYR A 1 173 ? -6.039 -17.970 2.780 1.00 93.44 173 TYR A O 1
ATOM 1405 N N . LEU A 1 174 ? -5.933 -18.834 0.720 1.00 90.56 174 LEU A N 1
ATOM 1406 C CA . LEU A 1 174 ? -6.600 -17.711 0.053 1.00 90.56 174 LEU A CA 1
ATOM 1407 C C . LEU A 1 174 ? -8.101 -17.627 0.375 1.00 90.56 174 LEU A C 1
ATOM 1409 O O . LEU A 1 174 ? -8.669 -16.542 0.369 1.00 90.56 174 LEU A O 1
ATOM 1413 N N . PHE A 1 175 ? -8.733 -18.765 0.667 1.00 89.81 175 PHE A N 1
ATOM 1414 C CA . PHE A 1 175 ? -10.156 -18.860 1.023 1.00 89.81 175 PHE A CA 1
ATOM 1415 C C . PHE A 1 175 ? -10.406 -18.724 2.530 1.00 89.81 175 PHE A C 1
ATOM 1417 O O . PHE A 1 175 ? -11.480 -19.083 3.010 1.00 89.81 175 PHE A O 1
ATOM 1424 N N . TYR A 1 176 ? -9.397 -18.262 3.265 1.00 90.88 176 TYR A N 1
ATOM 1425 C CA . TYR A 1 176 ? -9.477 -18.039 4.694 1.00 90.88 176 TYR A CA 1
ATOM 1426 C C . TYR A 1 176 ? -10.520 -16.968 5.029 1.00 90.88 176 TYR A C 1
ATOM 1428 O O . TYR A 1 176 ? -10.590 -15.920 4.386 1.00 90.88 176 TYR A O 1
ATOM 1436 N N . GLY A 1 177 ? -11.295 -17.216 6.079 1.00 91.00 177 GLY A N 1
ATOM 1437 C CA . GLY A 1 177 ? -12.183 -16.240 6.690 1.00 91.00 177 GLY A CA 1
ATOM 1438 C C . GLY A 1 177 ? -11.887 -16.120 8.176 1.00 91.00 177 GLY A C 1
ATOM 1439 O O . GLY A 1 177 ? -11.777 -17.133 8.866 1.00 91.00 177 GLY A O 1
ATOM 1440 N N . LEU A 1 178 ? -11.800 -14.890 8.673 1.00 92.38 178 LEU A N 1
ATOM 1441 C CA . LEU A 1 178 ? -11.817 -14.614 10.102 1.00 92.38 178 LEU A CA 1
ATOM 1442 C C . LEU A 1 178 ? -12.896 -13.591 10.400 1.00 92.38 178 LEU A C 1
ATOM 1444 O O . LEU A 1 178 ? -12.908 -12.508 9.816 1.00 92.38 178 LEU A O 1
ATOM 1448 N N . ASP A 1 179 ? -13.774 -13.963 11.319 1.00 92.56 179 ASP A N 1
ATOM 1449 C CA . ASP A 1 179 ? -14.877 -13.138 11.780 1.00 92.56 179 ASP A CA 1
ATOM 1450 C C . ASP A 1 179 ? -14.771 -12.947 13.302 1.00 92.56 179 ASP A C 1
ATOM 1452 O O . ASP A 1 179 ? -14.953 -13.911 14.057 1.00 92.56 179 ASP A O 1
ATOM 1456 N N . PRO A 1 180 ? -14.395 -11.746 13.778 1.00 92.38 180 PRO A N 1
ATOM 1457 C CA . PRO A 1 180 ? -14.386 -11.437 15.197 1.00 92.38 180 PRO A CA 1
ATOM 1458 C C . PRO A 1 180 ? -15.815 -11.156 15.673 1.00 92.38 180 PRO A C 1
ATOM 1460 O O . PRO A 1 180 ? -16.417 -10.145 15.316 1.00 92.38 180 PRO A O 1
ATOM 1463 N N . VAL A 1 181 ? -16.350 -12.033 16.518 1.00 92.69 181 VAL A N 1
ATOM 1464 C CA . VAL A 1 181 ? -17.710 -11.918 17.051 1.00 92.69 181 VAL A CA 1
ATOM 1465 C C . VAL A 1 181 ? -17.666 -11.518 18.523 1.00 92.69 181 VAL A C 1
ATOM 1467 O O . VAL A 1 181 ? -17.002 -12.154 19.338 1.00 92.69 181 VAL A O 1
ATOM 1470 N N . GLU A 1 182 ? -18.412 -10.476 18.881 1.00 91.50 182 GLU A N 1
ATOM 1471 C CA . GLU A 1 182 ? -18.662 -10.106 20.277 1.00 91.50 182 GLU A CA 1
ATOM 1472 C C . GLU A 1 182 ? -19.712 -11.067 20.860 1.00 91.50 182 GLU A C 1
ATOM 1474 O O . GLU A 1 182 ? -20.884 -11.015 20.486 1.00 91.50 182 GLU A O 1
ATOM 1479 N N . VAL A 1 183 ? -19.299 -11.981 21.743 1.00 90.88 183 VAL A N 1
ATOM 1480 C CA . VAL A 1 183 ? -20.193 -13.034 22.271 1.00 90.88 183 VAL A CA 1
ATOM 1481 C C . VAL A 1 183 ? -20.885 -12.597 23.552 1.00 90.88 183 VAL A C 1
ATOM 1483 O O . VAL A 1 183 ? -22.056 -12.911 23.765 1.00 90.88 183 VAL A O 1
ATOM 1486 N N . ASN A 1 184 ? -20.168 -11.878 24.413 1.00 88.31 184 ASN A N 1
ATOM 1487 C CA . ASN A 1 184 ? -20.721 -11.368 25.655 1.00 88.31 184 ASN A CA 1
ATOM 1488 C C . ASN A 1 184 ? -20.234 -9.944 25.916 1.00 88.31 184 ASN A C 1
ATOM 1490 O O . ASN A 1 184 ? -19.057 -9.631 25.731 1.00 88.31 184 ASN A O 1
ATOM 1494 N N . VAL A 1 185 ? -21.159 -9.099 26.358 1.00 88.25 185 VAL A N 1
ATOM 1495 C CA . VAL A 1 185 ? -20.916 -7.701 26.699 1.00 88.25 185 VAL A CA 1
ATOM 1496 C C . VAL A 1 185 ? -21.608 -7.445 28.026 1.00 88.25 185 VAL A C 1
ATOM 1498 O O . VAL A 1 185 ? -22.829 -7.329 28.099 1.00 88.25 185 VAL A O 1
ATOM 1501 N N . GLU A 1 186 ? -20.814 -7.403 29.089 1.00 86.56 186 GLU A N 1
ATOM 1502 C CA . GLU A 1 186 ? -21.293 -7.226 30.457 1.00 86.56 186 GLU A CA 1
ATOM 1503 C C . GLU A 1 186 ? -20.597 -6.025 31.088 1.00 86.56 186 GLU A C 1
ATOM 1505 O O . GLU A 1 186 ? -19.372 -5.998 31.212 1.00 86.56 186 GLU A O 1
ATOM 1510 N N . ASN A 1 187 ? -21.390 -5.053 31.542 1.00 85.75 187 ASN A N 1
ATOM 1511 C CA . ASN A 1 187 ? -20.920 -3.800 32.134 1.00 85.75 187 ASN A CA 1
ATOM 1512 C C . ASN A 1 187 ? -19.997 -3.015 31.182 1.00 85.75 187 ASN A C 1
ATOM 1514 O O . ASN A 1 187 ? -20.473 -2.374 30.252 1.00 85.75 187 ASN A O 1
ATOM 1518 N N . ASP A 1 188 ? -18.690 -3.064 31.423 1.00 88.44 188 ASP A N 1
ATOM 1519 C CA . ASP A 1 188 ? -17.622 -2.390 30.684 1.00 88.44 188 ASP A CA 1
ATOM 1520 C C . ASP A 1 188 ? -16.662 -3.389 30.014 1.00 88.44 188 ASP A C 1
ATOM 1522 O O . ASP A 1 188 ? -15.561 -3.029 29.608 1.00 88.44 188 ASP A O 1
ATOM 1526 N N . SER A 1 189 ? -17.054 -4.659 29.921 1.00 91.62 189 SER A N 1
ATOM 1527 C CA . SER A 1 189 ? -16.181 -5.767 29.544 1.00 91.62 189 SER A CA 1
ATOM 1528 C C . SER A 1 189 ? -16.748 -6.555 28.361 1.00 91.62 189 SER A C 1
ATOM 1530 O O . SER A 1 189 ? -17.915 -6.946 28.374 1.00 91.62 189 SER A O 1
ATOM 1532 N N . ILE A 1 190 ? -15.910 -6.808 27.350 1.00 92.19 190 ILE A N 1
ATOM 1533 C CA . ILE A 1 190 ? -16.266 -7.519 26.112 1.00 92.19 190 ILE A CA 1
ATOM 1534 C C . ILE A 1 190 ? -15.482 -8.828 26.011 1.00 92.19 190 ILE A C 1
ATOM 1536 O O . ILE A 1 190 ? -14.259 -8.845 26.183 1.00 92.19 190 ILE A O 1
ATOM 1540 N N . ASP A 1 191 ? -16.189 -9.905 25.677 1.00 93.75 191 ASP A N 1
ATOM 1541 C CA . ASP A 1 191 ? -15.592 -11.162 25.233 1.00 93.75 191 ASP A CA 1
ATOM 1542 C C . ASP A 1 191 ? -15.637 -11.259 23.709 1.00 93.75 191 ASP A C 1
ATOM 1544 O O . ASP A 1 191 ? -16.711 -11.214 23.100 1.00 93.75 191 ASP A O 1
ATOM 1548 N N . LEU A 1 192 ? -14.460 -11.432 23.111 1.00 93.06 192 LEU A N 1
ATOM 1549 C CA . LEU A 1 192 ? -14.294 -11.651 21.682 1.00 93.06 192 LEU A CA 1
ATOM 1550 C C . LEU A 1 192 ? -14.086 -13.136 21.387 1.00 93.06 192 LEU A C 1
ATOM 1552 O O . LEU A 1 192 ? -13.248 -13.808 21.995 1.00 93.06 192 LEU A O 1
ATOM 1556 N N . GLU A 1 193 ? -14.824 -13.631 20.404 1.00 94.69 193 GLU A N 1
ATOM 1557 C CA . GLU A 1 193 ? -14.628 -14.940 19.797 1.00 94.69 193 GLU A CA 1
ATOM 1558 C C . GLU A 1 193 ? -14.190 -14.753 18.348 1.00 94.69 193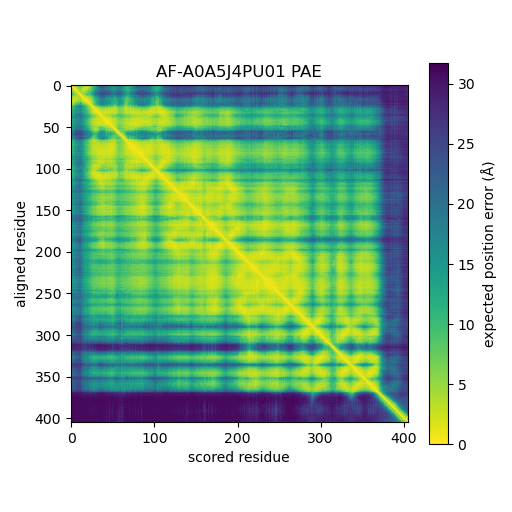 GLU A C 1
ATOM 1560 O O . GLU A 1 193 ? -14.944 -14.305 17.487 1.00 94.69 193 GLU A O 1
ATOM 1565 N N . MET A 1 194 ? -12.938 -15.098 18.087 1.00 94.00 194 MET A N 1
ATOM 1566 C CA . MET A 1 194 ? -12.315 -15.062 16.778 1.00 94.00 194 MET A CA 1
ATOM 1567 C C . MET A 1 194 ? -12.659 -16.361 16.051 1.00 94.00 194 MET A C 1
ATOM 1569 O O . MET A 1 194 ? -12.063 -17.413 16.309 1.00 94.00 194 MET A O 1
ATOM 1573 N N . ARG A 1 195 ? -13.649 -16.305 15.157 1.00 94.81 195 ARG A N 1
ATOM 1574 C CA . ARG A 1 195 ? -14.083 -17.462 14.370 1.00 94.81 195 ARG A CA 1
ATOM 1575 C C . ARG A 1 195 ? -13.264 -17.554 13.100 1.00 94.81 195 ARG A C 1
ATOM 1577 O O . ARG A 1 195 ? -13.330 -16.665 12.257 1.00 94.81 195 ARG A O 1
ATOM 1584 N N . ILE A 1 196 ? -12.520 -18.639 12.959 1.00 94.38 196 ILE A N 1
ATOM 1585 C CA . ILE A 1 196 ? -11.674 -18.907 11.805 1.00 94.38 196 ILE A CA 1
ATOM 1586 C C . ILE A 1 196 ? -12.288 -20.015 10.949 1.00 94.38 196 ILE A C 1
ATOM 1588 O O . ILE A 1 196 ? -12.682 -21.074 11.435 1.00 94.38 196 ILE A O 1
ATOM 1592 N N . SER A 1 197 ? -12.309 -19.775 9.642 1.00 93.38 197 SER A N 1
ATOM 1593 C CA . SER A 1 197 ? -12.502 -20.782 8.609 1.00 93.38 197 SER A CA 1
ATOM 1594 C C . SER A 1 197 ? -11.243 -20.825 7.747 1.00 93.38 197 SER A C 1
ATOM 1596 O O . SER A 1 197 ? -11.000 -19.916 6.962 1.00 93.38 197 SER A O 1
ATOM 1598 N N . GLU A 1 198 ? -10.407 -21.850 7.918 1.00 89.56 198 GLU A N 1
ATOM 1599 C CA . GLU A 1 198 ? -9.095 -21.916 7.250 1.00 89.56 198 GLU A CA 1
ATOM 1600 C C . GLU A 1 198 ? -9.223 -22.209 5.747 1.00 89.56 198 GLU A C 1
ATOM 1602 O O . GLU A 1 198 ? -8.500 -21.645 4.928 1.00 89.56 198 GLU A O 1
ATOM 1607 N N . GLY A 1 199 ? -10.189 -23.049 5.365 1.00 89.25 199 GLY A N 1
ATOM 1608 C CA . GLY A 1 199 ? -10.396 -23.450 3.976 1.00 89.25 199 GLY A CA 1
ATOM 1609 C C . GLY A 1 199 ? -9.273 -24.342 3.430 1.00 89.25 199 GLY A C 1
ATOM 1610 O O . GLY A 1 199 ? -8.463 -24.900 4.167 1.00 89.25 199 GLY A O 1
ATOM 1611 N N . ARG A 1 200 ? -9.249 -24.526 2.105 1.00 91.00 200 ARG A N 1
ATOM 1612 C CA . ARG A 1 200 ? -8.190 -25.280 1.408 1.00 91.00 200 ARG A CA 1
ATOM 1613 C C . ARG A 1 200 ? -7.051 -24.357 0.982 1.00 91.00 200 ARG A C 1
ATOM 1615 O O . ARG A 1 200 ? -7.280 -23.180 0.712 1.00 91.00 200 ARG A O 1
ATOM 1622 N N . GLN A 1 201 ? -5.853 -24.912 0.838 1.00 93.62 201 GLN A N 1
ATOM 1623 C CA . GLN A 1 201 ? -4.747 -24.189 0.218 1.00 93.62 201 GLN A CA 1
ATOM 1624 C C . GLN A 1 201 ? -5.018 -23.959 -1.274 1.00 93.62 201 GLN A C 1
ATOM 1626 O O . GLN A 1 201 ? -5.550 -24.829 -1.964 1.00 93.62 201 GLN A O 1
ATOM 1631 N N . ALA A 1 202 ? -4.638 -22.780 -1.752 1.00 95.50 202 ALA A N 1
ATOM 1632 C CA . ALA A 1 202 ? -4.709 -22.353 -3.132 1.00 95.50 202 ALA A CA 1
ATOM 1633 C C . ALA A 1 202 ? -3.315 -22.386 -3.763 1.00 95.50 202 ALA A C 1
ATOM 1635 O O . ALA A 1 202 ? -2.372 -21.776 -3.251 1.00 95.50 202 ALA A O 1
ATOM 1636 N N . THR A 1 203 ? -3.193 -23.064 -4.901 1.00 96.06 203 THR A N 1
ATOM 1637 C CA . THR A 1 203 ? -1.983 -23.030 -5.734 1.00 96.06 203 THR A CA 1
ATOM 1638 C C . THR A 1 203 ? -2.165 -22.087 -6.912 1.00 96.06 203 THR A C 1
ATOM 1640 O O . THR A 1 203 ? -3.243 -22.018 -7.507 1.00 96.06 203 THR A O 1
ATOM 1643 N N . ILE A 1 204 ? -1.103 -21.392 -7.299 1.00 96.69 204 ILE A N 1
ATOM 1644 C CA . ILE A 1 204 ? -1.117 -20.501 -8.457 1.00 96.69 204 ILE A CA 1
ATOM 1645 C C . ILE A 1 204 ? -1.183 -21.352 -9.727 1.00 96.69 204 ILE A C 1
ATOM 1647 O O . ILE A 1 204 ? -0.269 -22.122 -10.011 1.00 96.69 204 ILE A O 1
ATOM 1651 N N . ASN A 1 205 ? -2.245 -21.213 -10.516 1.00 95.88 205 ASN A N 1
ATOM 1652 C CA . ASN A 1 205 ? -2.402 -21.949 -11.770 1.00 95.88 205 ASN A CA 1
ATOM 1653 C C . ASN A 1 205 ? -1.749 -21.194 -12.930 1.00 95.88 205 ASN A C 1
ATOM 1655 O O . ASN A 1 205 ? -0.888 -21.738 -13.625 1.00 95.88 205 ASN A O 1
ATOM 1659 N N . ARG A 1 206 ? -2.116 -19.925 -13.139 1.00 95.25 206 ARG A N 1
ATOM 1660 C CA . ARG A 1 206 ? -1.554 -19.100 -14.216 1.00 95.25 206 ARG A CA 1
ATOM 1661 C C . ARG A 1 206 ? -1.224 -17.695 -13.747 1.00 95.25 206 ARG A C 1
ATOM 1663 O O . ARG A 1 206 ? -1.910 -17.118 -12.912 1.00 95.25 206 ARG A O 1
ATOM 1670 N N . ILE A 1 207 ? -0.182 -17.140 -14.363 1.00 96.06 207 ILE A N 1
ATOM 1671 C CA . ILE A 1 207 ? 0.200 -15.739 -14.206 1.00 96.06 207 ILE A CA 1
ATOM 1672 C C . ILE A 1 207 ? 0.152 -15.059 -15.569 1.00 96.06 207 ILE A C 1
ATOM 1674 O O . ILE A 1 207 ? 0.958 -15.383 -16.453 1.00 96.06 207 ILE A O 1
ATOM 1678 N N . LYS A 1 208 ? -0.780 -14.120 -15.718 1.00 95.25 208 LYS A N 1
ATOM 1679 C CA . LYS A 1 208 ? -0.964 -13.295 -16.915 1.00 95.25 208 LYS A CA 1
ATOM 1680 C C . LYS A 1 208 ? -0.301 -11.938 -16.691 1.00 95.25 208 LYS A C 1
ATOM 1682 O O . LYS A 1 208 ? -0.416 -11.365 -15.614 1.00 95.25 208 LYS A O 1
ATOM 1687 N N . ILE A 1 209 ? 0.412 -11.447 -17.697 1.00 94.94 209 ILE A N 1
ATOM 1688 C CA . ILE A 1 209 ? 1.046 -10.126 -17.691 1.00 94.94 209 ILE A CA 1
ATOM 1689 C C . ILE A 1 209 ? 0.495 -9.400 -18.913 1.00 94.94 209 ILE A C 1
ATOM 1691 O O . ILE A 1 209 ? 0.666 -9.888 -20.028 1.00 94.94 209 ILE A O 1
ATOM 1695 N N . ASN A 1 210 ? -0.187 -8.279 -18.698 1.00 93.25 210 ASN A N 1
ATOM 1696 C CA . ASN A 1 210 ? -0.820 -7.492 -19.752 1.00 93.25 210 ASN A CA 1
ATOM 1697 C C . ASN A 1 210 ? -0.235 -6.071 -19.778 1.00 93.25 210 ASN A C 1
ATOM 1699 O O . ASN A 1 210 ? 0.242 -5.570 -18.762 1.00 93.25 210 ASN A O 1
ATOM 1703 N N . GLY A 1 211 ? -0.271 -5.413 -20.942 1.00 89.44 211 GLY A N 1
ATOM 1704 C CA . GLY A 1 211 ? 0.132 -4.004 -21.106 1.00 89.44 211 GLY A CA 1
ATOM 1705 C C . GLY A 1 211 ? 1.645 -3.727 -21.069 1.00 89.44 211 GLY A C 1
ATOM 1706 O O . GLY A 1 211 ? 2.095 -2.581 -20.945 1.00 89.44 211 GLY A O 1
ATOM 1707 N N . ASN A 1 212 ? 2.461 -4.769 -21.244 1.00 89.19 212 ASN A N 1
ATOM 1708 C CA . ASN A 1 212 ? 3.901 -4.684 -21.484 1.00 89.19 212 ASN A CA 1
ATOM 1709 C C . ASN A 1 212 ? 4.229 -4.368 -22.963 1.00 89.19 212 ASN A C 1
ATOM 1711 O O . ASN A 1 212 ? 4.988 -5.073 -23.619 1.00 89.19 212 ASN A O 1
ATOM 1715 N N . ASP A 1 213 ? 3.681 -3.282 -23.511 1.00 86.88 213 ASP A N 1
ATOM 1716 C CA . ASP A 1 213 ? 3.819 -2.942 -24.940 1.00 86.88 213 ASP A CA 1
ATOM 1717 C C . ASP A 1 213 ? 5.243 -2.538 -25.357 1.00 86.88 213 ASP A C 1
ATOM 1719 O O . ASP A 1 213 ? 5.617 -2.630 -26.532 1.00 86.88 213 ASP A O 1
ATOM 1723 N N . ARG A 1 214 ? 6.036 -2.040 -24.399 1.00 84.44 214 ARG A N 1
ATOM 1724 C CA . ARG A 1 214 ? 7.385 -1.491 -24.627 1.00 84.44 214 ARG A CA 1
ATOM 1725 C C . ARG A 1 214 ? 8.509 -2.407 -24.147 1.00 84.44 214 ARG A C 1
ATOM 1727 O O . ARG A 1 214 ? 9.671 -2.134 -24.444 1.00 84.44 214 ARG A O 1
ATOM 1734 N N . ILE A 1 215 ? 8.182 -3.446 -23.383 1.00 87.12 215 ILE A N 1
ATOM 1735 C CA . ILE A 1 215 ? 9.137 -4.323 -22.701 1.00 87.12 215 ILE A CA 1
ATOM 1736 C C . ILE A 1 215 ? 8.722 -5.767 -22.911 1.00 87.12 215 ILE A C 1
ATOM 1738 O O . ILE A 1 215 ? 7.539 -6.100 -22.865 1.00 87.12 215 ILE A O 1
ATOM 1742 N N . TYR A 1 216 ? 9.697 -6.641 -23.127 1.00 88.44 216 TYR A N 1
ATOM 1743 C CA . TYR A 1 216 ? 9.392 -8.048 -23.297 1.00 88.44 216 TYR A CA 1
ATOM 1744 C C . TYR A 1 216 ? 8.833 -8.670 -22.017 1.00 88.44 216 TYR A C 1
ATOM 1746 O O . TYR A 1 216 ? 9.264 -8.380 -20.903 1.00 88.44 216 TYR A O 1
ATOM 1754 N N . GLU A 1 217 ? 7.880 -9.583 -22.181 1.00 89.94 217 GLU A N 1
ATOM 1755 C CA . GLU A 1 217 ? 7.209 -10.229 -21.055 1.00 89.94 217 GLU A CA 1
ATOM 1756 C C . GLU A 1 217 ? 8.199 -10.946 -20.123 1.00 89.94 217 GLU A C 1
ATOM 1758 O O . GLU A 1 217 ? 8.054 -10.890 -18.907 1.00 89.94 217 GLU A O 1
ATOM 1763 N N . ASN A 1 218 ? 9.250 -11.569 -20.668 1.00 89.25 218 ASN A N 1
ATOM 1764 C CA . ASN A 1 218 ? 10.286 -12.247 -19.882 1.00 89.25 218 ASN A CA 1
ATOM 1765 C C . ASN A 1 218 ? 11.038 -11.300 -18.929 1.00 89.25 218 ASN A C 1
ATOM 1767 O O . ASN A 1 218 ? 11.479 -11.743 -17.871 1.00 89.25 218 ASN A O 1
ATOM 1771 N N . VAL A 1 219 ? 11.169 -10.018 -19.283 1.00 89.44 219 VAL A N 1
ATOM 1772 C CA . VAL A 1 219 ? 11.798 -8.990 -18.441 1.00 89.44 219 VAL A CA 1
ATOM 1773 C C . VAL A 1 219 ? 10.928 -8.657 -17.237 1.00 89.44 219 VAL A C 1
ATOM 1775 O O . VAL A 1 219 ? 11.464 -8.415 -16.166 1.00 89.44 219 VAL A O 1
ATOM 1778 N N . VAL A 1 220 ? 9.604 -8.698 -17.379 1.00 92.06 220 VAL A N 1
ATOM 1779 C CA . VAL A 1 220 ? 8.677 -8.546 -16.247 1.00 92.06 220 VAL A CA 1
ATOM 1780 C C . VAL A 1 220 ? 8.603 -9.847 -15.450 1.00 92.06 220 VAL A C 1
ATOM 1782 O O . VAL A 1 220 ? 8.726 -9.859 -14.230 1.00 92.06 220 VAL A O 1
ATOM 1785 N N . ARG A 1 221 ? 8.461 -10.976 -16.148 1.00 92.81 221 ARG A N 1
ATOM 1786 C CA . ARG A 1 221 ? 8.272 -12.304 -15.558 1.00 92.81 221 ARG A CA 1
ATOM 1787 C C . ARG A 1 221 ? 9.447 -12.750 -14.688 1.00 92.81 221 ARG A C 1
ATOM 1789 O O . ARG A 1 221 ? 9.224 -13.481 -13.732 1.00 92.81 221 ARG A O 1
ATOM 1796 N N . ARG A 1 222 ? 10.679 -12.331 -14.994 1.00 90.75 222 ARG A N 1
ATOM 1797 C CA . ARG A 1 222 ? 11.861 -12.639 -14.165 1.00 90.75 222 ARG A CA 1
ATOM 1798 C C . ARG A 1 222 ? 11.885 -11.889 -12.828 1.00 90.75 222 ARG A C 1
ATOM 1800 O O . ARG A 1 222 ? 12.496 -12.393 -11.891 1.00 90.75 222 ARG A O 1
ATOM 1807 N N . GLU A 1 223 ? 11.213 -10.740 -12.734 1.00 90.88 223 GLU A N 1
ATOM 1808 C CA . GLU A 1 223 ? 11.089 -9.980 -11.480 1.00 90.88 223 GLU A CA 1
ATOM 1809 C C . GLU A 1 223 ? 9.997 -10.547 -10.563 1.00 90.88 223 GLU A C 1
ATOM 1811 O O . GLU A 1 223 ? 10.005 -10.317 -9.353 1.00 90.88 223 GLU A O 1
ATOM 1816 N N . LEU A 1 224 ? 9.068 -11.329 -11.125 1.00 93.44 224 LEU A N 1
ATOM 1817 C CA . LEU A 1 224 ? 8.036 -12.003 -10.351 1.0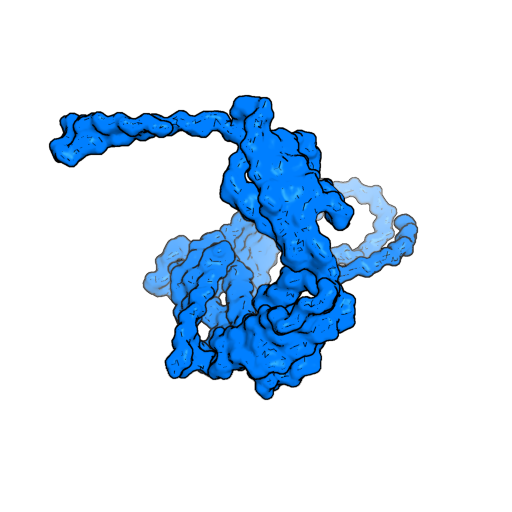0 93.44 224 LEU A CA 1
ATOM 1818 C C . LEU A 1 224 ? 8.643 -13.085 -9.457 1.00 93.44 224 LEU A C 1
ATOM 1820 O O . LEU A 1 224 ? 9.427 -13.940 -9.883 1.00 93.44 224 LEU A O 1
ATOM 1824 N N . ARG A 1 225 ? 8.216 -13.075 -8.199 1.00 93.06 225 ARG A N 1
ATOM 1825 C CA . ARG A 1 225 ? 8.524 -14.117 -7.221 1.00 93.06 225 ARG A CA 1
ATOM 1826 C C . ARG A 1 225 ? 7.464 -15.204 -7.182 1.00 93.06 225 ARG A C 1
ATOM 1828 O O . ARG A 1 225 ? 7.793 -16.349 -6.901 1.00 93.06 225 ARG A O 1
ATOM 1835 N N . THR A 1 226 ? 6.229 -14.855 -7.525 1.00 93.44 226 THR A N 1
ATOM 1836 C CA . THR A 1 226 ? 5.132 -15.800 -7.713 1.00 93.44 226 THR A CA 1
ATOM 1837 C C . THR A 1 226 ? 5.359 -16.624 -8.981 1.00 93.44 226 THR A C 1
ATOM 1839 O O . THR A 1 226 ? 5.679 -16.080 -10.043 1.00 93.44 226 THR A O 1
ATOM 1842 N N . ARG A 1 227 ? 5.202 -17.952 -8.896 1.00 93.44 227 ARG A N 1
ATOM 1843 C CA . ARG A 1 227 ? 5.319 -18.852 -10.055 1.00 93.44 227 ARG A CA 1
ATOM 1844 C C . ARG A 1 227 ? 4.124 -19.799 -10.143 1.00 93.44 227 ARG A C 1
ATOM 1846 O O . ARG A 1 227 ? 3.571 -20.182 -9.115 1.00 93.44 227 ARG A O 1
ATOM 1853 N N . PRO A 1 228 ? 3.728 -20.206 -11.361 1.00 95.06 228 PRO A N 1
ATOM 1854 C CA . PRO A 1 228 ? 2.756 -21.280 -11.531 1.00 95.06 228 PRO A CA 1
ATOM 1855 C C . PRO A 1 228 ? 3.213 -22.560 -10.819 1.00 95.06 228 PRO A C 1
ATOM 1857 O O . PRO A 1 228 ? 4.353 -22.988 -10.996 1.00 95.06 228 PRO A O 1
ATOM 1860 N N . GLY A 1 229 ? 2.314 -23.167 -10.048 1.00 94.25 229 GLY A N 1
ATOM 1861 C CA . GLY A 1 229 ? 2.554 -24.354 -9.227 1.00 94.25 229 GLY A CA 1
ATOM 1862 C C . GLY A 1 229 ? 2.893 -24.060 -7.763 1.00 94.25 229 GLY A C 1
ATOM 1863 O O . GLY A 1 229 ? 2.707 -24.944 -6.929 1.00 94.25 229 GLY A O 1
ATOM 1864 N N . ASP A 1 230 ? 3.328 -22.842 -7.431 1.00 94.88 230 ASP A N 1
ATOM 1865 C CA . ASP A 1 230 ? 3.612 -22.465 -6.045 1.00 94.88 230 ASP A CA 1
ATOM 1866 C C . ASP A 1 230 ? 2.309 -22.253 -5.254 1.00 94.88 230 ASP A C 1
ATOM 1868 O O . ASP A 1 230 ? 1.250 -21.948 -5.817 1.00 94.88 230 ASP A O 1
ATOM 1872 N N . LEU A 1 231 ? 2.382 -22.389 -3.928 1.00 95.31 231 LEU A N 1
ATOM 1873 C CA . LEU A 1 231 ? 1.305 -21.946 -3.043 1.00 95.31 231 LEU A CA 1
ATOM 1874 C C . LEU A 1 231 ? 1.132 -20.429 -3.163 1.00 95.31 231 LEU A C 1
ATOM 1876 O O . LEU A 1 231 ? 2.105 -19.687 -3.318 1.00 95.31 231 LEU A O 1
ATOM 1880 N N . PHE A 1 232 ? -0.111 -19.960 -3.074 1.00 95.50 232 PHE A N 1
ATOM 1881 C CA . PHE A 1 232 ? -0.371 -18.529 -2.998 1.00 95.50 232 PHE A CA 1
ATOM 1882 C C . PHE A 1 232 ? 0.319 -17.933 -1.764 1.00 95.50 232 PHE A C 1
ATOM 1884 O O . PHE A 1 232 ? 0.240 -18.484 -0.670 1.00 95.50 232 PHE A O 1
ATOM 1891 N N . SER A 1 233 ? 0.988 -16.798 -1.949 1.00 94.75 233 SER A N 1
ATOM 1892 C CA . SER A 1 233 ? 1.593 -16.034 -0.864 1.00 94.75 233 SER A CA 1
ATOM 1893 C C . SER A 1 233 ? 1.404 -14.545 -1.120 1.00 94.75 233 SER A C 1
ATOM 1895 O O . SER A 1 233 ? 1.842 -14.019 -2.150 1.00 94.75 233 SER A O 1
ATOM 1897 N N . ARG A 1 234 ? 0.739 -13.854 -0.185 1.00 92.69 234 ARG A N 1
ATOM 1898 C CA . ARG A 1 234 ? 0.513 -12.405 -0.287 1.00 92.69 234 ARG A CA 1
ATOM 1899 C C . ARG A 1 234 ? 1.834 -11.645 -0.208 1.00 92.69 234 ARG A C 1
ATOM 1901 O O . ARG A 1 234 ? 2.011 -10.680 -0.946 1.00 92.69 234 ARG A O 1
ATOM 1908 N N . GLU A 1 235 ? 2.773 -12.091 0.620 1.00 93.12 235 GLU A N 1
ATOM 1909 C CA . GLU A 1 235 ? 4.113 -11.508 0.710 1.00 93.12 235 GLU A CA 1
ATOM 1910 C C . GLU A 1 235 ? 4.836 -11.539 -0.641 1.00 93.12 235 GLU A C 1
ATOM 1912 O O . GLU A 1 235 ? 5.320 -10.502 -1.102 1.00 93.12 235 GLU A O 1
ATOM 1917 N N . GLU A 1 236 ? 4.860 -12.691 -1.317 1.00 94.56 236 GLU A N 1
ATOM 1918 C CA . GLU A 1 236 ? 5.527 -12.817 -2.617 1.00 94.56 236 GLU A CA 1
ATOM 1919 C C . GLU A 1 236 ? 4.789 -12.051 -3.722 1.00 94.56 236 GLU A C 1
ATOM 1921 O O . GLU A 1 236 ? 5.426 -11.477 -4.612 1.00 94.56 236 GLU A O 1
ATOM 1926 N N . LEU A 1 237 ? 3.456 -11.960 -3.650 1.00 94.00 237 LEU A N 1
ATOM 1927 C CA . LEU A 1 237 ? 2.657 -11.114 -4.539 1.00 94.00 237 LEU A CA 1
ATOM 1928 C C . LEU A 1 237 ? 3.031 -9.631 -4.376 1.00 94.00 237 LEU A C 1
ATOM 1930 O O . LEU A 1 237 ? 3.353 -8.960 -5.359 1.00 94.00 237 LEU A O 1
ATOM 1934 N N . MET A 1 238 ? 3.037 -9.133 -3.136 1.00 92.75 238 MET A N 1
ATOM 1935 C CA . MET A 1 238 ? 3.378 -7.746 -2.804 1.00 92.75 238 MET A CA 1
ATOM 1936 C C . MET A 1 238 ? 4.843 -7.433 -3.101 1.00 92.75 238 MET A C 1
ATOM 1938 O O . MET A 1 238 ? 5.183 -6.320 -3.503 1.00 92.75 238 MET A O 1
ATOM 1942 N N . ARG A 1 239 ? 5.740 -8.405 -2.918 1.00 93.50 239 ARG A N 1
ATOM 1943 C CA . ARG A 1 239 ? 7.136 -8.287 -3.333 1.00 93.50 239 ARG A CA 1
ATOM 1944 C C . ARG A 1 239 ? 7.232 -8.156 -4.845 1.00 93.50 239 ARG A C 1
ATOM 1946 O O . ARG A 1 239 ? 7.807 -7.183 -5.303 1.00 93.50 239 ARG A O 1
ATOM 1953 N N . SER A 1 240 ? 6.599 -9.048 -5.602 1.00 94.62 240 SER A N 1
ATOM 1954 C CA . SER A 1 240 ? 6.565 -8.981 -7.069 1.00 94.62 240 SER A CA 1
ATOM 1955 C C . SER A 1 240 ? 6.028 -7.634 -7.569 1.00 94.62 240 SER A C 1
ATOM 1957 O O . SER A 1 240 ? 6.619 -7.023 -8.454 1.00 94.62 240 SER A O 1
ATOM 1959 N N . MET A 1 241 ? 4.956 -7.122 -6.955 1.00 93.50 241 MET A N 1
ATOM 1960 C CA . MET A 1 241 ? 4.409 -5.795 -7.250 1.00 93.50 241 MET A CA 1
ATOM 1961 C C . MET A 1 241 ? 5.429 -4.674 -6.993 1.00 93.50 241 MET A C 1
ATOM 1963 O O . MET A 1 241 ? 5.602 -3.800 -7.842 1.00 93.50 241 MET A O 1
ATOM 1967 N N . ARG A 1 242 ? 6.137 -4.712 -5.856 1.00 93.12 242 ARG A N 1
ATOM 1968 C CA . ARG A 1 242 ? 7.200 -3.746 -5.537 1.00 93.12 242 ARG A CA 1
ATOM 1969 C C . ARG A 1 242 ? 8.368 -3.822 -6.516 1.00 93.12 242 ARG A C 1
ATOM 1971 O O . ARG A 1 242 ? 8.857 -2.771 -6.914 1.00 93.12 242 ARG A O 1
ATOM 1978 N N . GLU A 1 243 ? 8.802 -5.018 -6.908 1.00 92.06 243 GLU A N 1
ATOM 1979 C CA . GLU A 1 243 ? 9.883 -5.193 -7.889 1.00 92.06 243 GLU A CA 1
ATOM 1980 C C . GLU A 1 243 ? 9.468 -4.578 -9.238 1.00 92.06 243 GLU A C 1
ATOM 1982 O O . GLU A 1 243 ? 10.195 -3.747 -9.776 1.00 92.06 243 GLU A O 1
ATOM 1987 N N . ILE A 1 244 ? 8.247 -4.855 -9.725 1.00 92.69 244 ILE A N 1
ATOM 1988 C CA . ILE A 1 244 ? 7.709 -4.245 -10.958 1.00 92.69 244 ILE A CA 1
ATOM 1989 C C . ILE A 1 244 ? 7.660 -2.713 -10.853 1.00 92.69 244 ILE A C 1
ATOM 1991 O O . ILE A 1 244 ? 8.056 -2.014 -11.788 1.00 92.69 244 ILE A O 1
ATOM 1995 N N . GLN A 1 245 ? 7.196 -2.171 -9.723 1.00 92.19 245 GLN A N 1
ATOM 1996 C CA . GLN A 1 245 ? 7.175 -0.723 -9.485 1.00 92.19 245 GLN A CA 1
ATOM 1997 C C . GLN A 1 245 ? 8.589 -0.120 -9.504 1.00 92.19 245 GLN A C 1
ATOM 1999 O O . GLN A 1 245 ? 8.799 0.946 -10.087 1.00 92.19 245 GLN A O 1
ATOM 2004 N N . GLN A 1 246 ? 9.569 -0.804 -8.909 1.00 90.56 246 GLN A N 1
ATOM 2005 C CA . GLN A 1 246 ? 10.962 -0.354 -8.841 1.00 90.56 246 GLN A CA 1
ATOM 2006 C C . GLN A 1 246 ? 11.675 -0.374 -10.197 1.00 90.56 246 GLN A C 1
ATOM 2008 O O . GLN A 1 246 ? 12.592 0.423 -10.399 1.00 90.56 246 GLN A O 1
ATOM 2013 N N . MET A 1 247 ? 11.226 -1.190 -11.158 1.00 88.19 247 MET A N 1
ATOM 2014 C CA . MET A 1 247 ? 11.725 -1.128 -12.541 1.00 88.19 247 MET A CA 1
ATOM 2015 C C . MET A 1 247 ? 11.500 0.259 -13.171 1.00 88.19 247 MET A C 1
ATOM 2017 O O . MET A 1 247 ? 12.225 0.674 -14.075 1.00 88.19 247 MET A O 1
ATOM 2021 N N . GLY A 1 248 ? 10.469 0.987 -12.725 1.00 88.75 248 GLY A N 1
ATOM 2022 C CA . GLY A 1 248 ? 10.140 2.334 -13.196 1.00 88.75 248 GLY A CA 1
ATOM 2023 C C . GLY A 1 248 ? 9.571 2.397 -14.618 1.00 88.75 248 GLY A C 1
ATOM 2024 O O . GLY A 1 248 ? 9.311 3.484 -15.122 1.00 88.75 248 GLY A O 1
ATOM 2025 N N . HIS A 1 249 ? 9.359 1.256 -15.273 1.00 88.88 249 HIS A N 1
ATOM 2026 C CA . HIS A 1 249 ? 8.823 1.172 -16.635 1.00 88.88 249 HIS A CA 1
ATOM 2027 C C . HIS A 1 249 ? 7.297 1.186 -16.723 1.00 88.88 249 HIS A C 1
ATOM 2029 O O . HIS A 1 249 ? 6.741 1.248 -17.820 1.00 88.88 249 HIS A O 1
ATOM 2035 N N . PHE A 1 250 ? 6.625 1.114 -15.582 1.00 92.62 250 PHE A N 1
ATOM 2036 C CA . PHE A 1 250 ? 5.178 1.029 -15.480 1.00 92.62 250 PHE A CA 1
ATOM 2037 C C . PHE A 1 250 ? 4.667 2.114 -14.538 1.00 92.62 250 PHE A C 1
ATOM 2039 O O . PHE A 1 250 ? 5.405 2.608 -13.683 1.00 92.62 250 PHE A O 1
ATOM 2046 N N . ASP A 1 251 ? 3.416 2.517 -14.719 1.00 91.69 251 ASP A N 1
ATOM 2047 C CA . ASP A 1 251 ? 2.774 3.484 -13.838 1.00 91.69 251 ASP A CA 1
ATOM 2048 C C . ASP A 1 251 ? 2.433 2.847 -12.476 1.00 91.69 251 ASP A C 1
ATOM 2050 O O . ASP A 1 251 ? 1.569 1.970 -12.431 1.00 91.69 251 ASP A O 1
ATOM 2054 N N . PRO A 1 252 ? 3.073 3.260 -11.362 1.00 89.00 252 PRO A N 1
ATOM 2055 C CA . PRO A 1 252 ? 2.885 2.621 -10.063 1.00 89.00 252 PRO A CA 1
ATOM 2056 C C . PRO A 1 252 ? 1.459 2.732 -9.519 1.00 89.00 252 PRO A C 1
ATOM 2058 O O . PRO A 1 252 ? 1.070 1.875 -8.728 1.00 89.00 252 PRO A O 1
ATOM 2061 N N . GLU A 1 253 ? 0.690 3.745 -9.933 1.00 87.81 253 GLU A N 1
ATOM 2062 C CA . GLU A 1 253 ? -0.694 3.936 -9.480 1.00 87.81 253 GLU A CA 1
ATOM 2063 C C . GLU A 1 253 ? -1.657 2.916 -10.103 1.00 87.81 253 GLU A C 1
ATOM 2065 O O . GLU A 1 253 ? -2.669 2.571 -9.496 1.00 87.81 253 GLU A O 1
ATOM 2070 N N . ASN A 1 254 ? -1.313 2.401 -11.287 1.00 86.44 254 ASN A N 1
ATOM 2071 C CA . ASN A 1 254 ? -2.155 1.490 -12.060 1.00 86.44 254 ASN A CA 1
ATOM 2072 C C . ASN A 1 254 ? -1.781 0.011 -11.886 1.00 86.44 254 ASN A C 1
ATOM 2074 O O . ASN A 1 254 ? -2.498 -0.854 -12.377 1.00 86.44 254 ASN A O 1
ATOM 2078 N N . ILE A 1 255 ? -0.682 -0.305 -11.194 1.00 87.69 255 ILE A N 1
ATOM 2079 C CA . ILE A 1 255 ? -0.287 -1.696 -10.937 1.00 87.69 255 ILE A CA 1
ATOM 2080 C C . ILE A 1 255 ? -1.138 -2.226 -9.786 1.00 87.69 255 ILE A C 1
ATOM 2082 O O . ILE A 1 255 ? -0.802 -2.044 -8.618 1.00 87.69 255 ILE A O 1
ATOM 2086 N N . GLN A 1 256 ? -2.242 -2.886 -10.116 1.00 88.75 256 GLN A N 1
ATOM 2087 C CA . GLN A 1 256 ? -3.073 -3.609 -9.158 1.00 88.75 256 GLN A CA 1
ATOM 2088 C C . GLN A 1 256 ? -3.205 -5.057 -9.634 1.00 88.75 256 GLN A C 1
ATOM 2090 O O . GLN A 1 256 ? -3.779 -5.287 -10.697 1.00 88.75 256 GLN A O 1
ATOM 2095 N N . PRO A 1 257 ? -2.639 -6.036 -8.905 1.00 90.88 257 PRO A N 1
ATOM 2096 C CA . PRO A 1 257 ? -2.809 -7.438 -9.255 1.00 90.88 257 PRO A CA 1
ATOM 2097 C C . PRO A 1 257 ? -4.282 -7.838 -9.131 1.00 90.88 257 PRO A C 1
ATOM 2099 O O . PRO A 1 257 ? -4.869 -7.702 -8.058 1.00 90.88 257 PRO A O 1
ATOM 2102 N N . ASP A 1 258 ? -4.854 -8.364 -10.208 1.00 93.38 258 ASP A N 1
ATOM 2103 C CA . ASP A 1 258 ? -6.164 -9.003 -10.183 1.00 93.38 258 ASP A CA 1
ATOM 2104 C C . ASP A 1 258 ? -5.995 -10.473 -9.786 1.00 93.38 258 ASP A C 1
ATOM 2106 O O . ASP A 1 258 ? -5.280 -11.241 -10.439 1.00 93.38 258 ASP A O 1
ATOM 2110 N N . ILE A 1 259 ? -6.621 -10.849 -8.675 1.00 93.25 259 ILE A N 1
ATOM 2111 C CA . ILE A 1 259 ? -6.550 -12.186 -8.097 1.00 93.25 259 ILE A CA 1
ATOM 2112 C C . ILE A 1 259 ? -7.896 -12.850 -8.359 1.00 93.25 259 ILE A C 1
ATOM 2114 O O . ILE A 1 259 ? -8.906 -12.464 -7.775 1.00 93.25 259 ILE A O 1
ATOM 2118 N N . GLN A 1 260 ? -7.898 -13.869 -9.213 1.00 93.56 260 GLN A N 1
ATOM 2119 C CA . GLN A 1 260 ? -9.090 -14.622 -9.591 1.00 93.56 260 GLN A CA 1
ATOM 2120 C C . GLN A 1 260 ? -9.051 -16.003 -8.922 1.00 93.56 260 GLN A C 1
ATOM 2122 O O . GLN A 1 260 ? -8.470 -16.945 -9.476 1.00 93.56 260 GLN A O 1
ATOM 2127 N N . PRO A 1 261 ? -9.598 -16.136 -7.700 1.00 92.62 261 PRO A N 1
ATOM 2128 C CA . PRO A 1 261 ? -9.636 -17.407 -6.997 1.00 92.62 261 PRO A CA 1
ATOM 2129 C C . PRO A 1 261 ? -10.707 -18.338 -7.580 1.00 92.62 261 PRO A C 1
ATOM 2131 O O . PRO A 1 261 ? -11.833 -17.920 -7.844 1.00 92.62 261 PRO A O 1
ATOM 2134 N N . ASP A 1 262 ? -10.375 -19.621 -7.703 1.00 93.19 262 ASP A N 1
ATOM 2135 C CA . ASP A 1 262 ? -11.311 -20.702 -8.018 1.00 93.19 262 ASP A CA 1
ATOM 2136 C C . ASP A 1 262 ? -11.403 -21.665 -6.815 1.00 93.19 262 ASP A C 1
ATOM 2138 O O . ASP A 1 262 ? -10.529 -22.520 -6.615 1.00 93.19 262 ASP A O 1
ATOM 2142 N N . PRO A 1 263 ? -12.457 -21.540 -5.982 1.00 88.38 263 PRO A N 1
ATOM 2143 C CA . PRO A 1 263 ? -12.661 -22.411 -4.825 1.00 88.38 263 PRO A CA 1
ATOM 2144 C C . PRO A 1 263 ? -12.833 -23.893 -5.182 1.00 88.38 263 PRO A C 1
ATOM 2146 O O . PRO A 1 263 ? -12.516 -24.762 -4.366 1.00 88.38 263 PRO A O 1
ATOM 2149 N N . VAL A 1 264 ? -13.342 -24.201 -6.381 1.00 89.50 264 VAL A N 1
ATOM 2150 C CA . VAL A 1 264 ? -13.682 -25.571 -6.790 1.00 89.50 264 VAL A CA 1
ATOM 2151 C C . VAL A 1 264 ? -12.414 -26.350 -7.099 1.00 89.50 264 VAL A C 1
ATOM 2153 O O . VAL A 1 264 ? -12.216 -27.444 -6.560 1.00 89.50 264 VAL A O 1
ATOM 2156 N N . SER A 1 265 ? -11.535 -25.772 -7.917 1.00 90.75 265 SER A N 1
ATOM 2157 C CA . SER A 1 265 ? -10.233 -26.357 -8.242 1.00 90.75 265 SER A CA 1
ATOM 2158 C C . SER A 1 265 ? -9.206 -26.180 -7.119 1.00 90.75 265 SER A C 1
ATOM 2160 O O . SER A 1 265 ? -8.228 -26.922 -7.076 1.00 90.75 265 SER A O 1
ATOM 2162 N N . GLY A 1 266 ? -9.419 -25.228 -6.200 1.00 91.44 266 GLY A N 1
ATOM 2163 C CA . GLY A 1 266 ? -8.407 -24.845 -5.214 1.00 91.44 266 GLY A CA 1
ATOM 2164 C C . GLY A 1 266 ? -7.210 -24.154 -5.866 1.00 91.44 266 GLY A C 1
ATOM 2165 O O . GLY A 1 266 ? -6.080 -24.306 -5.410 1.00 91.44 266 GLY A O 1
ATOM 2166 N N . THR A 1 267 ? -7.434 -23.427 -6.960 1.00 94.69 267 THR A N 1
ATOM 2167 C CA . THR A 1 267 ? -6.377 -22.703 -7.668 1.00 94.69 267 THR A CA 1
ATOM 2168 C C . THR A 1 267 ? -6.664 -21.216 -7.734 1.00 94.69 267 THR A C 1
ATOM 2170 O O . THR A 1 267 ? -7.793 -20.776 -7.539 1.00 94.69 267 THR A O 1
ATOM 2173 N N . VAL A 1 268 ? -5.641 -20.432 -8.053 1.00 95.75 268 VAL A N 1
ATOM 2174 C CA . VAL A 1 268 ? -5.777 -18.996 -8.287 1.00 95.75 268 VAL A CA 1
ATOM 2175 C C . VAL A 1 268 ? -5.039 -18.588 -9.554 1.00 95.75 268 VAL A C 1
ATOM 2177 O O . VAL A 1 268 ? -3.897 -18.997 -9.781 1.00 95.75 268 VAL A O 1
ATOM 2180 N N . ASP A 1 269 ? -5.697 -17.777 -10.373 1.00 96.12 269 ASP A N 1
ATOM 2181 C CA . ASP A 1 269 ? -5.066 -17.087 -11.491 1.00 96.12 269 ASP A CA 1
ATOM 2182 C C . ASP A 1 269 ? -4.739 -15.652 -11.060 1.00 96.12 269 ASP A C 1
ATOM 2184 O O . ASP A 1 269 ? -5.567 -14.967 -10.462 1.00 96.12 269 ASP A O 1
ATOM 2188 N N . ILE A 1 270 ? -3.521 -15.199 -11.355 1.00 95.94 270 ILE A N 1
ATOM 2189 C CA . ILE A 1 270 ? -3.061 -13.842 -11.039 1.00 95.94 270 ILE A CA 1
ATOM 2190 C C . ILE A 1 270 ? -2.838 -13.100 -12.354 1.00 95.94 270 ILE A C 1
ATOM 2192 O O . ILE A 1 270 ? -2.086 -13.571 -13.213 1.00 95.94 270 ILE A O 1
ATOM 2196 N N . SER A 1 271 ? -3.463 -11.937 -12.513 1.00 94.88 271 SER A N 1
ATOM 2197 C CA . SER A 1 271 ? -3.257 -11.062 -13.668 1.00 94.88 271 SER A CA 1
ATOM 2198 C C . SER A 1 271 ? -2.606 -9.756 -13.227 1.00 94.88 271 SER A C 1
ATOM 2200 O O . SER A 1 271 ? -3.087 -9.075 -12.328 1.00 94.88 271 SER A O 1
ATOM 2202 N N . TYR A 1 272 ? -1.484 -9.416 -13.855 1.00 94.62 272 TYR A N 1
ATOM 2203 C CA . TYR A 1 272 ? -0.812 -8.135 -13.688 1.00 94.62 272 TYR A CA 1
ATOM 2204 C C . TYR A 1 272 ? -1.148 -7.256 -14.887 1.00 94.62 272 TYR A C 1
ATOM 2206 O O . TYR A 1 272 ? -0.542 -7.397 -15.952 1.00 94.62 272 TYR A O 1
ATOM 2214 N N . ASP A 1 273 ? -2.114 -6.362 -14.708 1.00 93.12 273 ASP A N 1
ATOM 2215 C CA . ASP A 1 273 ? -2.470 -5.367 -15.712 1.00 93.12 273 ASP A CA 1
ATOM 2216 C C . ASP A 1 273 ? -1.561 -4.151 -15.549 1.00 93.12 273 ASP A C 1
ATOM 2218 O O . ASP A 1 273 ? -1.652 -3.391 -14.585 1.00 93.12 273 ASP A O 1
ATOM 2222 N N . LEU A 1 274 ? -0.607 -4.011 -16.467 1.00 93.50 274 LEU A N 1
ATOM 2223 C CA . LEU A 1 274 ? 0.418 -2.979 -16.412 1.00 93.50 274 LEU A CA 1
ATOM 2224 C C . LEU A 1 274 ? 0.104 -1.867 -17.407 1.00 93.50 274 LEU A C 1
ATOM 2226 O O . LEU A 1 274 ? -0.427 -2.098 -18.488 1.00 93.50 274 LEU A O 1
ATOM 2230 N N . VAL A 1 275 ? 0.507 -0.644 -17.076 1.00 93.31 275 VAL A N 1
ATOM 2231 C CA . VAL A 1 275 ? 0.451 0.489 -18.005 1.00 93.31 275 VAL A CA 1
ATOM 2232 C C . VAL A 1 275 ? 1.873 0.965 -18.252 1.00 93.31 275 VAL A C 1
ATOM 2234 O O . VAL A 1 275 ? 2.525 1.499 -17.354 1.00 93.31 275 VAL A O 1
ATOM 2237 N N . SER A 1 276 ? 2.374 0.733 -19.467 1.00 89.94 276 SER A N 1
ATOM 2238 C CA . SER A 1 276 ? 3.738 1.101 -19.859 1.00 89.94 276 SER A CA 1
ATOM 2239 C C . SER A 1 276 ? 3.961 2.620 -19.800 1.00 89.94 276 SER A C 1
ATOM 2241 O O . SER A 1 276 ? 3.208 3.398 -20.386 1.00 89.94 276 SER A O 1
ATOM 2243 N N . LYS A 1 277 ? 5.059 3.048 -19.169 1.00 89.31 277 LYS A N 1
ATOM 2244 C CA . LYS A 1 277 ? 5.476 4.449 -19.014 1.00 89.31 277 LYS A CA 1
ATOM 2245 C C . LYS A 1 277 ? 6.886 4.667 -19.572 1.00 89.31 277 LYS A C 1
ATOM 2247 O O . LYS A 1 277 ? 7.763 3.815 -19.458 1.00 89.31 277 LYS A O 1
ATOM 2252 N N . ALA A 1 278 ? 7.124 5.828 -20.184 1.00 84.25 278 ALA A N 1
ATOM 2253 C CA . ALA A 1 278 ? 8.474 6.238 -20.569 1.00 84.25 278 ALA A CA 1
ATOM 2254 C C . ALA A 1 278 ? 9.285 6.616 -19.318 1.00 84.25 278 ALA A C 1
ATOM 2256 O O . ALA A 1 278 ? 8.856 7.480 -18.554 1.00 84.25 278 ALA A O 1
ATOM 2257 N N . ASN A 1 279 ? 10.452 5.998 -19.132 1.00 85.44 279 ASN A N 1
ATOM 2258 C CA . ASN A 1 279 ? 11.338 6.243 -17.987 1.00 85.44 279 ASN A CA 1
ATOM 2259 C C . ASN A 1 279 ? 12.755 6.654 -18.421 1.00 85.44 279 ASN A C 1
ATOM 2261 O O . ASN A 1 279 ? 13.735 6.435 -17.709 1.00 85.44 279 ASN A O 1
ATOM 2265 N N . ASP A 1 280 ? 12.874 7.207 -19.624 1.00 89.19 280 ASP A N 1
ATOM 2266 C CA . ASP A 1 280 ? 14.124 7.790 -20.096 1.00 89.19 280 ASP A CA 1
ATOM 2267 C C . ASP A 1 280 ? 14.276 9.182 -19.472 1.00 89.19 280 ASP A C 1
ATOM 2269 O O . ASP A 1 280 ? 13.319 9.959 -19.421 1.00 89.19 280 ASP A O 1
ATOM 2273 N N . GLN A 1 281 ? 15.465 9.486 -18.955 1.00 89.94 281 GLN A N 1
ATOM 2274 C CA . GLN A 1 281 ? 15.727 10.711 -18.201 1.00 89.94 281 GLN A CA 1
ATOM 2275 C C . GLN A 1 281 ? 16.773 11.570 -18.906 1.00 89.94 281 GLN A C 1
ATOM 2277 O O . GLN A 1 281 ? 17.791 11.073 -19.390 1.00 89.94 281 GLN A O 1
ATOM 2282 N N . VAL A 1 282 ? 16.522 12.878 -18.914 1.00 93.69 282 VAL A N 1
ATOM 2283 C CA . VAL A 1 282 ? 17.476 13.907 -19.327 1.00 93.69 282 VAL A CA 1
ATOM 2284 C C . VAL A 1 282 ? 17.784 14.748 -18.095 1.00 93.69 282 VAL A C 1
ATOM 2286 O O . VAL A 1 282 ? 16.918 15.457 -17.588 1.00 93.69 282 VAL A O 1
ATOM 2289 N N . GLU A 1 283 ? 19.005 14.641 -17.588 1.00 92.50 283 GLU A N 1
ATOM 2290 C CA . GLU A 1 283 ? 19.494 15.411 -16.449 1.00 92.50 283 GLU A CA 1
ATOM 2291 C C . GLU A 1 283 ? 20.391 16.532 -16.967 1.00 92.50 283 GLU A C 1
ATOM 2293 O O . GLU A 1 283 ? 21.428 16.288 -17.585 1.00 92.50 283 GLU A O 1
ATOM 2298 N N . PHE A 1 284 ? 19.992 17.767 -16.691 1.00 94.69 284 PHE A N 1
ATOM 2299 C CA . PHE A 1 284 ? 20.826 18.943 -16.878 1.00 94.69 284 PHE A CA 1
ATOM 2300 C C . PHE A 1 284 ? 21.162 19.508 -15.502 1.00 94.69 284 PHE A C 1
ATOM 2302 O O . PHE A 1 284 ? 20.257 19.789 -14.715 1.00 94.69 284 PHE A O 1
ATOM 2309 N N . SER A 1 285 ? 22.446 19.685 -15.204 1.00 92.00 285 SER A N 1
ATOM 2310 C CA . SER A 1 285 ? 22.875 20.371 -13.990 1.00 92.00 285 SER A CA 1
ATOM 2311 C C . SER A 1 285 ? 23.930 21.424 -14.291 1.00 92.00 285 SER A C 1
ATOM 2313 O O . SER A 1 285 ? 24.734 21.296 -15.211 1.00 92.00 285 SER A O 1
ATOM 2315 N N . ALA A 1 286 ? 23.884 22.508 -13.524 1.00 92.62 286 ALA A N 1
ATOM 2316 C CA . ALA A 1 286 ? 24.826 23.606 -13.611 1.00 92.62 286 ALA A CA 1
ATOM 2317 C C . ALA A 1 286 ? 25.278 23.968 -12.194 1.00 92.62 286 ALA A C 1
ATOM 2319 O O . ALA A 1 286 ? 24.451 24.166 -11.305 1.00 92.62 286 ALA A O 1
ATOM 2320 N N . GLY A 1 287 ? 26.586 24.026 -11.983 1.00 88.88 287 GLY A N 1
ATOM 2321 C CA . GLY A 1 287 ? 27.219 24.455 -10.742 1.00 88.88 287 GLY A CA 1
ATOM 2322 C C . GLY A 1 287 ? 28.171 25.612 -11.008 1.00 88.88 287 GLY A C 1
ATOM 2323 O O . GLY A 1 287 ? 28.647 25.786 -12.125 1.00 88.88 287 GLY A O 1
ATOM 2324 N N . TRP A 1 288 ? 28.461 26.405 -9.986 1.00 87.06 288 TRP A N 1
ATOM 2325 C CA . TRP A 1 288 ? 29.461 27.467 -10.053 1.00 87.06 288 TRP A CA 1
ATOM 2326 C C . TRP A 1 288 ? 30.443 27.288 -8.897 1.00 87.06 288 TRP A C 1
ATOM 2328 O O . TRP A 1 288 ? 30.049 26.916 -7.792 1.00 87.06 288 TRP A O 1
ATOM 2338 N N . GLY A 1 289 ? 31.726 27.503 -9.161 1.00 83.75 289 GLY A N 1
ATOM 2339 C CA . GLY A 1 289 ? 32.785 27.372 -8.168 1.00 83.75 289 GLY A 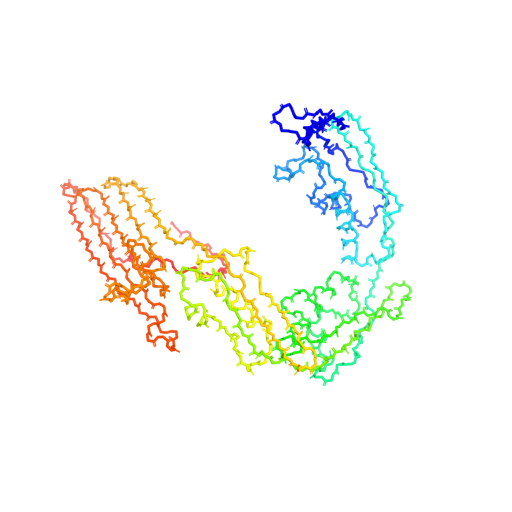CA 1
ATOM 2340 C C . GLY A 1 289 ? 33.983 28.251 -8.506 1.00 83.75 289 GLY A C 1
ATOM 2341 O O . GLY A 1 289 ? 33.942 29.036 -9.451 1.00 83.75 289 GLY A O 1
ATOM 2342 N N . GLN A 1 290 ? 35.072 28.097 -7.747 1.00 77.00 290 GLN A N 1
ATOM 2343 C CA . GLN A 1 290 ? 36.301 28.887 -7.939 1.00 77.00 290 GLN A CA 1
ATOM 2344 C C . GLN A 1 290 ? 36.887 28.750 -9.354 1.00 77.00 290 GLN A C 1
ATOM 2346 O O . GLN A 1 290 ? 37.567 29.646 -9.836 1.00 77.00 290 GLN A O 1
ATOM 2351 N N . THR A 1 291 ? 36.595 27.638 -10.028 1.00 72.44 291 THR A N 1
ATOM 2352 C CA . THR A 1 291 ? 37.115 27.298 -11.355 1.00 72.44 291 THR A CA 1
ATOM 2353 C C . THR A 1 291 ? 36.164 27.671 -12.495 1.00 72.44 291 THR A C 1
ATOM 2355 O O . THR A 1 291 ? 36.435 27.325 -13.638 1.00 72.44 291 THR A O 1
ATOM 2358 N N . GLY A 1 292 ? 35.038 28.339 -12.214 1.00 83.44 292 GLY A N 1
ATOM 2359 C CA . GLY A 1 292 ? 34.043 28.736 -13.215 1.00 83.44 292 GLY A CA 1
ATOM 2360 C C . GLY A 1 292 ? 32.715 27.980 -13.120 1.00 83.44 292 GLY A C 1
ATOM 2361 O O . GLY A 1 292 ? 32.364 27.419 -12.078 1.00 83.44 292 GLY A O 1
ATOM 2362 N N . VAL A 1 293 ? 31.947 28.019 -14.213 1.00 88.00 293 VAL A N 1
ATOM 2363 C CA . VAL A 1 293 ? 30.633 27.372 -14.330 1.00 88.00 293 VAL A CA 1
ATOM 2364 C C . VAL A 1 293 ? 30.811 25.967 -14.893 1.00 88.00 293 VAL A C 1
ATOM 2366 O O . VAL A 1 293 ? 31.296 25.791 -16.005 1.00 88.00 293 VAL A O 1
ATOM 2369 N N . ILE A 1 294 ? 30.361 24.966 -14.146 1.00 89.69 294 ILE A N 1
ATOM 2370 C CA . ILE A 1 294 ? 30.369 23.564 -14.549 1.00 89.69 294 ILE A CA 1
ATOM 2371 C C . ILE A 1 294 ? 28.971 23.193 -15.032 1.00 89.69 294 ILE A C 1
ATOM 2373 O O . ILE A 1 294 ? 28.031 23.190 -14.241 1.00 89.69 294 ILE A O 1
ATOM 2377 N N . GLY A 1 295 ? 28.834 22.840 -16.305 1.00 92.50 295 GLY A N 1
ATOM 2378 C CA . GLY A 1 295 ? 27.616 22.246 -16.855 1.00 92.50 295 GLY A CA 1
ATOM 2379 C C . GLY A 1 295 ? 27.749 20.731 -16.967 1.00 92.50 295 GLY A C 1
ATOM 2380 O O . GLY A 1 295 ? 28.805 20.238 -17.352 1.00 92.50 295 GLY A O 1
ATOM 2381 N N . LYS A 1 296 ? 26.689 19.985 -16.664 1.00 93.44 296 LYS A N 1
ATOM 2382 C CA . LYS A 1 296 ? 26.572 18.541 -16.890 1.00 93.44 296 LYS A CA 1
ATOM 2383 C C . LYS A 1 296 ? 25.279 18.258 -17.645 1.00 93.44 296 LYS A C 1
ATOM 2385 O O . LYS A 1 296 ? 24.214 18.743 -17.273 1.00 93.44 296 LYS A O 1
ATOM 2390 N N . LEU A 1 297 ? 25.383 17.434 -18.678 1.00 95.06 297 LEU A N 1
ATOM 2391 C CA . LEU A 1 297 ? 24.263 16.835 -19.388 1.00 95.06 297 LEU A CA 1
ATOM 2392 C C . LEU A 1 297 ? 24.396 15.316 -19.284 1.00 95.06 297 LEU A C 1
ATOM 2394 O O . LEU A 1 297 ? 25.437 14.762 -19.631 1.00 95.06 297 LEU A O 1
ATOM 2398 N N . SER A 1 298 ? 23.358 14.641 -18.805 1.00 94.44 298 SER A N 1
ATOM 2399 C CA . SER A 1 298 ? 23.317 13.186 -18.698 1.00 94.44 298 SER A CA 1
ATOM 2400 C C . SER A 1 298 ? 22.016 12.648 -19.281 1.00 94.44 298 SER A C 1
ATOM 2402 O O . SER A 1 298 ? 20.928 13.072 -18.902 1.00 94.44 298 SER A O 1
ATOM 2404 N N . LEU A 1 299 ? 22.134 11.714 -20.218 1.00 93.94 299 LEU A N 1
ATOM 2405 C CA . LEU A 1 299 ? 21.034 10.991 -20.842 1.00 93.94 299 LEU A CA 1
ATOM 2406 C C . LEU A 1 299 ? 21.028 9.572 -20.284 1.00 93.94 299 LEU A C 1
ATOM 2408 O O . LEU A 1 299 ? 22.025 8.862 -20.405 1.00 93.94 299 LEU A O 1
ATOM 2412 N N . LYS A 1 300 ? 19.916 9.152 -19.685 1.00 93.25 300 LYS A N 1
ATOM 2413 C CA . LYS A 1 300 ? 19.744 7.807 -19.130 1.00 93.25 300 LYS A CA 1
ATOM 2414 C C . LYS A 1 300 ? 18.577 7.119 -19.823 1.00 93.25 300 LYS A C 1
ATOM 2416 O O . LYS A 1 300 ? 17.423 7.466 -19.586 1.00 93.25 300 LYS A O 1
ATOM 2421 N N . PHE A 1 301 ? 18.888 6.124 -20.641 1.00 90.88 301 PHE A N 1
ATOM 2422 C CA . PHE A 1 301 ? 17.911 5.237 -21.261 1.00 90.88 301 PHE A CA 1
ATOM 2423 C C . PHE A 1 301 ? 17.758 4.003 -20.387 1.00 90.88 301 PHE A C 1
ATOM 2425 O O . PHE A 1 301 ? 18.746 3.318 -20.138 1.00 90.88 301 PHE A O 1
ATOM 2432 N N . THR A 1 302 ? 16.553 3.728 -19.895 1.00 87.12 302 THR A N 1
ATOM 2433 C CA . THR A 1 302 ? 16.326 2.642 -18.920 1.00 87.12 302 THR A CA 1
ATOM 2434 C C . THR A 1 302 ? 15.833 1.348 -19.563 1.00 87.12 302 THR A C 1
ATOM 2436 O O . THR A 1 302 ? 15.935 0.291 -18.952 1.00 87.12 302 THR A O 1
ATOM 2439 N N . ASN A 1 303 ? 15.313 1.412 -20.792 1.00 83.88 303 ASN A N 1
ATOM 2440 C CA . ASN A 1 303 ? 14.811 0.262 -21.545 1.00 83.88 303 ASN A CA 1
ATOM 2441 C C . ASN A 1 303 ? 15.599 0.056 -22.848 1.00 83.88 303 ASN A C 1
ATOM 2443 O O . ASN A 1 303 ? 15.023 -0.011 -23.928 1.00 83.88 303 ASN A O 1
ATOM 2447 N N . PHE A 1 304 ? 16.923 0.023 -22.766 1.00 85.44 304 PHE A N 1
ATOM 2448 C CA . PHE A 1 304 ? 17.807 -0.265 -23.892 1.00 85.44 304 PHE A CA 1
ATOM 2449 C C . PHE A 1 304 ? 17.901 -1.782 -24.147 1.00 85.44 304 PHE A C 1
ATOM 2451 O O . PHE A 1 304 ? 17.677 -2.592 -23.245 1.00 85.44 304 PHE A O 1
ATOM 2458 N N . SER A 1 305 ? 18.218 -2.180 -25.380 1.00 84.50 305 SER A N 1
ATOM 2459 C CA . SER A 1 305 ? 18.496 -3.575 -25.751 1.00 84.50 305 SER A CA 1
ATOM 2460 C C . SER A 1 305 ? 19.721 -3.657 -26.661 1.00 84.50 305 SER A C 1
ATOM 2462 O O . SER A 1 305 ? 19.692 -3.237 -27.819 1.00 84.50 305 SER A O 1
ATOM 2464 N N . ILE A 1 306 ? 20.805 -4.246 -26.155 1.00 80.94 306 ILE A N 1
ATOM 2465 C CA . ILE A 1 306 ? 22.024 -4.486 -26.934 1.00 80.94 306 ILE A CA 1
ATOM 2466 C C . ILE A 1 306 ? 21.812 -5.571 -27.999 1.00 80.94 306 ILE A C 1
ATOM 2468 O O . ILE A 1 306 ? 22.391 -5.499 -29.081 1.00 80.94 306 ILE A O 1
ATOM 2472 N N . ALA A 1 307 ? 20.940 -6.550 -27.732 1.00 76.00 307 ALA A N 1
ATOM 2473 C CA . ALA A 1 307 ? 20.617 -7.612 -28.680 1.00 76.00 307 ALA A CA 1
ATOM 2474 C C . ALA A 1 307 ? 19.958 -7.038 -29.942 1.00 76.00 307 ALA A C 1
ATOM 2476 O O . ALA A 1 307 ? 20.374 -7.365 -31.053 1.00 76.00 307 ALA A O 1
ATOM 2477 N N . ASN A 1 308 ? 19.009 -6.113 -29.762 1.00 74.69 308 ASN A N 1
ATOM 2478 C CA . ASN A 1 308 ? 18.343 -5.408 -30.854 1.00 74.69 308 ASN A CA 1
ATOM 2479 C C . ASN A 1 308 ? 19.261 -4.386 -31.562 1.00 74.69 308 ASN A C 1
ATOM 2481 O O . ASN A 1 308 ? 18.985 -4.033 -32.707 1.00 74.69 308 ASN A O 1
ATOM 2485 N N . LEU A 1 309 ? 20.344 -3.915 -30.920 1.00 74.81 309 LEU A N 1
ATOM 2486 C CA . LEU A 1 309 ? 21.377 -3.097 -31.577 1.00 74.81 309 LEU A CA 1
ATOM 2487 C C . LEU A 1 309 ? 22.222 -3.932 -32.551 1.00 74.81 309 LEU A C 1
ATOM 2489 O O . LEU A 1 309 ? 22.509 -3.489 -33.660 1.00 74.81 309 LEU A O 1
ATOM 2493 N N . LEU A 1 310 ? 22.639 -5.124 -32.118 1.00 74.12 310 LEU A N 1
ATOM 2494 C CA . LEU A 1 310 ? 23.540 -6.000 -32.875 1.00 74.12 310 LEU A CA 1
ATOM 2495 C C . LEU A 1 310 ? 22.804 -6.823 -33.941 1.00 74.12 310 LEU A C 1
ATOM 2497 O O . LEU A 1 310 ? 23.379 -7.143 -34.978 1.00 74.12 310 LEU A O 1
ATOM 2501 N N . HIS A 1 311 ? 21.532 -7.143 -33.697 1.00 69.62 311 HIS A N 1
ATOM 2502 C CA . HIS A 1 311 ? 20.660 -7.856 -34.623 1.00 69.62 311 HIS A CA 1
ATOM 2503 C C . HIS A 1 311 ? 19.331 -7.095 -34.741 1.00 69.62 311 HIS A C 1
ATOM 2505 O O . HIS A 1 311 ? 18.407 -7.357 -33.966 1.00 69.62 311 HIS A O 1
ATOM 2511 N N . PRO A 1 312 ? 19.200 -6.149 -35.690 1.00 63.81 312 PRO A N 1
ATOM 2512 C CA . PRO A 1 312 ? 17.940 -5.452 -35.925 1.00 63.81 312 PRO A CA 1
ATOM 2513 C C . PRO A 1 312 ? 16.894 -6.441 -36.467 1.00 63.81 312 PRO A C 1
ATOM 2515 O O . PRO A 1 312 ? 16.806 -6.711 -37.662 1.00 63.81 312 PRO A O 1
ATOM 2518 N N . GLY A 1 313 ? 16.132 -7.049 -35.558 1.00 61.53 313 GLY A N 1
ATOM 2519 C CA . GLY A 1 313 ? 15.011 -7.931 -35.874 1.00 61.53 313 GLY A CA 1
ATOM 2520 C C . GLY A 1 313 ? 13.703 -7.166 -36.116 1.00 61.53 313 GLY A C 1
ATOM 2521 O O . GLY A 1 313 ? 13.664 -5.939 -36.171 1.00 61.53 313 GLY A O 1
ATOM 2522 N N . LYS A 1 314 ? 12.583 -7.900 -36.176 1.00 55.19 314 LYS A N 1
ATOM 2523 C CA . LYS A 1 314 ? 11.219 -7.349 -36.352 1.00 55.19 314 LYS A CA 1
ATOM 2524 C C . LYS A 1 314 ? 10.721 -6.460 -35.191 1.00 55.19 314 LYS A C 1
ATOM 2526 O O . LYS A 1 314 ? 9.659 -5.862 -35.316 1.00 55.19 314 LYS A O 1
ATOM 2531 N N . ASN A 1 315 ? 11.476 -6.355 -34.093 1.00 49.97 315 ASN A N 1
ATOM 2532 C CA . ASN A 1 315 ? 11.112 -5.605 -32.882 1.00 49.97 315 ASN A CA 1
ATOM 2533 C C . ASN A 1 315 ? 11.876 -4.278 -32.726 1.00 49.97 315 ASN A C 1
ATOM 2535 O O . ASN A 1 315 ? 11.936 -3.716 -31.633 1.00 49.97 315 ASN A O 1
ATOM 2539 N N . TYR A 1 316 ? 12.444 -3.745 -33.810 1.00 51.16 316 TYR A N 1
ATOM 2540 C CA . TYR A 1 316 ? 13.014 -2.399 -33.827 1.00 51.16 316 TYR A CA 1
ATOM 2541 C C . TYR A 1 316 ? 11.883 -1.353 -33.802 1.00 51.16 316 TYR A C 1
ATOM 2543 O O . TYR A 1 316 ? 11.389 -0.911 -34.838 1.00 51.16 316 TYR A O 1
ATOM 2551 N N . ARG A 1 317 ? 11.402 -0.993 -32.606 1.00 53.72 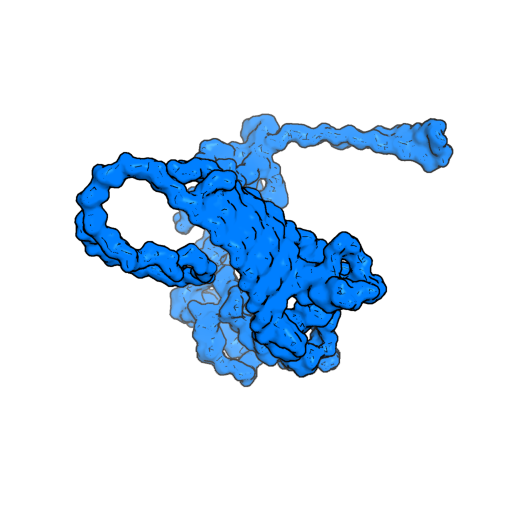317 ARG A N 1
ATOM 2552 C CA . ARG A 1 317 ? 10.401 0.072 -32.417 1.00 53.72 317 ARG A CA 1
ATOM 2553 C C . ARG A 1 317 ? 11.116 1.381 -32.059 1.00 53.72 317 ARG A C 1
ATOM 2555 O O . ARG A 1 317 ? 11.314 1.664 -30.885 1.00 53.72 317 ARG A O 1
ATOM 2562 N N . GLY A 1 318 ? 11.485 2.187 -33.061 1.00 58.75 318 GLY A N 1
ATOM 2563 C CA . GLY A 1 318 ? 11.992 3.560 -32.872 1.00 58.75 318 GLY A CA 1
ATOM 2564 C C . GLY A 1 318 ? 13.415 3.808 -33.388 1.00 58.75 318 GLY A C 1
ATOM 2565 O O . GLY A 1 318 ? 13.876 3.104 -34.270 1.00 58.75 318 GLY A O 1
ATOM 2566 N N . ILE A 1 319 ? 14.083 4.848 -32.869 1.00 59.50 319 ILE A N 1
ATOM 2567 C CA . ILE A 1 319 ? 15.455 5.274 -33.249 1.00 59.50 319 ILE A CA 1
ATOM 2568 C C . ILE A 1 319 ? 16.524 4.584 -32.374 1.00 59.50 319 ILE A C 1
ATOM 2570 O O . ILE A 1 319 ? 17.692 4.494 -32.745 1.00 59.50 319 ILE A O 1
ATOM 2574 N N . LEU A 1 320 ? 16.124 4.075 -31.206 1.00 70.12 320 LEU A N 1
ATOM 2575 C CA . LEU A 1 320 ? 16.977 3.351 -30.267 1.00 70.12 320 LEU A CA 1
ATOM 2576 C C . LEU A 1 320 ? 16.392 1.954 -30.027 1.00 70.12 320 LEU A C 1
ATOM 2578 O O . LEU A 1 320 ? 15.176 1.834 -29.876 1.00 70.12 320 LEU A O 1
ATOM 2582 N N . PRO A 1 321 ? 17.222 0.901 -29.976 1.00 75.75 321 PRO A N 1
ATOM 2583 C CA . PRO A 1 321 ? 16.751 -0.446 -29.693 1.00 75.75 321 PRO A CA 1
ATOM 2584 C C . PRO A 1 321 ? 16.270 -0.548 -28.239 1.00 75.75 321 PRO A C 1
ATOM 2586 O O . PRO A 1 321 ? 17.012 -0.222 -27.311 1.00 75.75 321 PRO A O 1
ATOM 2589 N N . GLN A 1 322 ? 15.029 -1.007 -28.045 1.00 80.38 322 GLN A N 1
ATOM 2590 C CA . GLN A 1 322 ? 14.389 -1.141 -26.730 1.00 80.38 322 GLN A CA 1
ATOM 2591 C C . GLN A 1 322 ? 13.877 -2.565 -26.480 1.00 80.38 322 GLN A C 1
ATOM 2593 O O . GLN A 1 322 ? 13.670 -3.309 -27.441 1.00 80.38 322 GLN A O 1
ATOM 2598 N N . GLY A 1 323 ? 13.669 -2.941 -25.211 1.00 79.75 323 GLY A N 1
ATOM 2599 C CA . GLY A 1 323 ? 12.881 -4.128 -24.845 1.00 79.75 323 GLY A CA 1
ATOM 2600 C C . GLY A 1 323 ? 13.444 -5.017 -23.731 1.00 79.75 323 GLY A C 1
ATOM 2601 O O . GLY A 1 323 ? 12.657 -5.692 -23.071 1.00 79.75 323 GLY A O 1
ATOM 2602 N N . ASP A 1 324 ? 14.762 -5.009 -23.496 1.00 84.50 324 ASP A N 1
ATOM 2603 C CA . ASP A 1 324 ? 15.430 -5.939 -22.560 1.00 84.50 324 ASP A CA 1
ATOM 2604 C C . ASP A 1 324 ? 15.578 -5.389 -21.125 1.00 84.50 324 ASP A C 1
ATOM 2606 O O . ASP A 1 324 ? 16.068 -6.090 -20.230 1.00 84.50 324 ASP A O 1
ATOM 2610 N N . GLY A 1 325 ? 15.159 -4.140 -20.889 1.00 84.94 325 GLY A N 1
ATOM 2611 C CA . GLY A 1 325 ? 15.312 -3.470 -19.593 1.00 84.94 325 GLY A CA 1
ATOM 2612 C C . GLY A 1 325 ? 16.771 -3.183 -19.212 1.00 84.94 325 GLY A C 1
ATOM 2613 O O . GLY A 1 325 ? 17.098 -3.143 -18.028 1.00 84.94 325 GLY A O 1
ATOM 2614 N N . GLN A 1 326 ? 17.672 -3.042 -20.193 1.00 90.88 326 GLN A N 1
ATOM 2615 C CA . GLN A 1 326 ? 19.063 -2.652 -19.943 1.00 90.88 326 GLN A CA 1
ATOM 2616 C C . GLN A 1 326 ? 19.162 -1.131 -19.828 1.00 90.88 326 GLN A C 1
ATOM 2618 O O . GLN A 1 326 ? 18.414 -0.394 -20.470 1.00 90.88 326 GLN A O 1
ATOM 2623 N N . THR A 1 327 ? 20.113 -0.639 -19.040 1.00 91.44 327 THR A N 1
ATOM 2624 C CA . THR A 1 327 ? 20.330 0.800 -18.876 1.00 91.44 327 THR A CA 1
ATOM 2625 C C . THR A 1 327 ? 21.574 1.254 -19.628 1.00 91.44 327 THR A C 1
ATOM 2627 O O . THR A 1 327 ? 22.660 0.712 -19.431 1.00 91.44 327 THR A O 1
ATOM 2630 N N . LEU A 1 328 ? 21.427 2.291 -20.452 1.00 92.81 328 LEU A N 1
ATOM 2631 C CA . LEU A 1 328 ? 22.526 3.003 -21.099 1.00 92.81 328 LEU A CA 1
ATOM 2632 C C . LEU A 1 328 ? 22.539 4.447 -20.599 1.00 92.81 328 LEU A C 1
ATOM 2634 O O . LEU A 1 328 ? 21.557 5.170 -20.750 1.00 92.81 328 LEU A O 1
ATOM 2638 N N . THR A 1 329 ? 23.653 4.871 -20.010 1.00 94.12 329 THR A N 1
ATOM 2639 C CA . THR A 1 329 ? 23.854 6.239 -19.526 1.00 94.12 329 THR A CA 1
ATOM 2640 C C . THR A 1 329 ? 24.990 6.896 -20.292 1.00 94.12 329 THR A C 1
ATOM 2642 O O . THR A 1 329 ? 26.096 6.363 -20.339 1.00 94.12 329 THR A O 1
ATOM 2645 N N . LEU A 1 330 ? 24.718 8.060 -20.870 1.00 94.19 330 LEU A N 1
ATOM 2646 C CA . LEU A 1 330 ? 25.693 8.913 -21.540 1.00 94.19 330 LEU A CA 1
ATOM 2647 C C . LEU A 1 330 ? 25.769 10.212 -20.754 1.00 94.19 330 LEU A C 1
ATOM 2649 O O . LEU A 1 330 ? 24.762 10.906 -20.647 1.00 94.19 330 LEU A O 1
ATOM 2653 N N . SER A 1 331 ? 26.929 10.554 -20.205 1.00 93.94 331 SER A N 1
ATOM 2654 C CA . SER A 1 331 ? 27.090 11.808 -19.476 1.00 93.94 331 SER A CA 1
ATOM 2655 C C . SER A 1 331 ? 28.290 12.599 -19.965 1.00 93.94 331 SER A C 1
ATOM 2657 O O . SER A 1 331 ? 29.323 12.038 -20.323 1.00 93.94 331 SER A O 1
ATOM 2659 N N . GLY A 1 332 ? 28.128 13.914 -20.009 1.00 93.94 332 GLY A N 1
ATOM 2660 C CA . GLY A 1 332 ? 29.174 14.870 -20.318 1.00 93.94 332 GLY A CA 1
ATOM 2661 C C . GLY A 1 332 ? 29.106 16.012 -19.319 1.00 93.94 332 GLY A C 1
ATOM 2662 O O . GLY A 1 332 ? 28.042 16.588 -19.107 1.00 93.94 332 GLY A O 1
ATOM 2663 N N . GLN A 1 333 ? 30.230 16.339 -18.704 1.00 92.62 333 GLN A N 1
ATOM 2664 C CA . GLN A 1 333 ? 30.396 17.464 -17.804 1.00 92.62 333 GLN A CA 1
ATOM 2665 C C . GLN A 1 333 ? 31.558 18.318 -18.291 1.00 92.62 333 GLN A C 1
ATOM 2667 O O . GLN A 1 333 ? 32.606 17.805 -18.666 1.00 92.62 333 GLN A O 1
ATOM 2672 N N . THR A 1 334 ? 31.378 19.632 -18.307 1.00 90.06 334 THR A N 1
ATOM 2673 C CA . THR A 1 334 ? 32.391 20.556 -18.803 1.00 90.06 334 THR A CA 1
ATOM 2674 C C . THR A 1 334 ? 32.348 21.880 -18.054 1.00 90.06 334 THR A C 1
ATOM 2676 O O . THR A 1 334 ? 31.283 22.429 -17.782 1.00 90.06 334 THR A O 1
ATOM 2679 N N . ASN A 1 335 ? 33.530 22.391 -17.733 1.00 84.25 335 ASN A N 1
ATOM 2680 C CA . ASN A 1 335 ? 33.784 23.763 -17.301 1.00 84.25 335 ASN A CA 1
ATOM 2681 C C . ASN A 1 335 ? 34.473 24.559 -18.428 1.00 84.25 335 ASN A C 1
ATOM 2683 O O . ASN A 1 335 ? 35.255 25.468 -18.172 1.00 84.25 335 ASN A O 1
ATOM 2687 N N . ALA A 1 336 ? 34.262 24.139 -19.684 1.00 76.50 336 ALA A N 1
ATOM 2688 C CA . ALA A 1 336 ? 34.897 24.615 -20.915 1.00 76.50 336 ALA A CA 1
ATOM 2689 C C . ALA A 1 336 ? 36.433 24.478 -20.953 1.00 76.50 336 ALA A C 1
ATOM 2691 O O . ALA A 1 336 ? 36.959 23.719 -21.766 1.00 76.50 336 ALA A O 1
ATOM 2692 N N . ASN A 1 337 ? 37.137 25.171 -20.059 1.00 72.88 337 ASN A N 1
ATOM 2693 C CA . ASN A 1 337 ? 38.578 25.391 -20.108 1.00 72.88 337 ASN A CA 1
ATOM 2694 C C . ASN A 1 337 ? 39.378 24.534 -19.120 1.00 72.88 337 ASN A C 1
ATOM 2696 O O . ASN A 1 337 ? 40.528 24.233 -19.422 1.00 72.88 337 ASN A O 1
ATOM 2700 N N . TYR A 1 338 ? 38.800 24.163 -17.967 1.00 75.75 338 TYR A N 1
ATOM 2701 C CA . TYR A 1 338 ? 39.542 23.560 -16.839 1.00 75.75 338 TYR A CA 1
ATOM 2702 C C . TYR A 1 338 ? 39.246 22.083 -16.580 1.00 75.75 338 TYR A C 1
ATOM 2704 O O . TYR A 1 338 ? 40.076 21.352 -16.044 1.00 75.75 338 TYR A O 1
ATOM 2712 N N . TYR A 1 339 ? 38.034 21.645 -16.907 1.00 84.00 339 TYR A N 1
ATOM 2713 C CA . TYR A 1 339 ? 37.571 20.299 -16.603 1.00 84.00 339 TYR A CA 1
ATOM 2714 C C . TYR A 1 339 ? 36.586 19.842 -17.666 1.00 84.00 339 TYR A C 1
ATOM 2716 O O . TYR A 1 339 ? 35.618 20.547 -17.950 1.00 84.00 339 TYR A O 1
ATOM 2724 N N . GLN A 1 340 ? 36.821 18.670 -18.241 1.00 89.06 340 GLN A N 1
ATOM 2725 C CA . GLN A 1 340 ? 35.902 18.000 -19.151 1.00 89.06 340 GLN A CA 1
ATOM 2726 C C . GLN A 1 340 ? 35.868 16.524 -18.782 1.00 89.06 340 GLN A C 1
ATOM 2728 O O . GLN A 1 340 ? 36.912 15.880 -18.788 1.00 89.06 340 GLN A O 1
ATOM 2733 N N . SER A 1 341 ? 34.698 15.976 -18.480 1.00 90.81 341 SER A N 1
ATOM 2734 C CA . SER A 1 341 ? 34.525 14.545 -18.269 1.00 90.81 341 SER A CA 1
ATOM 2735 C C . SER A 1 341 ? 33.373 14.006 -19.099 1.00 90.81 341 SER A C 1
ATOM 2737 O O . SER A 1 341 ? 32.275 14.550 -19.112 1.00 90.81 341 SER A O 1
ATOM 2739 N N . TYR A 1 342 ? 33.630 12.924 -19.820 1.00 94.00 342 TYR A N 1
ATOM 2740 C CA . TYR A 1 342 ? 32.632 12.194 -20.587 1.00 94.00 342 TYR A CA 1
ATOM 2741 C C . TYR A 1 342 ? 32.608 10.765 -20.078 1.00 94.00 342 TYR A C 1
ATOM 2743 O O . TYR A 1 342 ? 33.663 10.164 -19.881 1.00 94.00 342 TYR A O 1
ATOM 2751 N N . SER A 1 343 ? 31.427 10.202 -19.864 1.00 93.06 343 SER A N 1
ATOM 2752 C CA . SER A 1 343 ? 31.295 8.806 -19.474 1.00 93.06 343 SER A CA 1
ATOM 2753 C C . SER A 1 343 ? 30.151 8.117 -20.196 1.00 93.06 343 SER A C 1
ATOM 2755 O O . SER A 1 343 ? 29.111 8.709 -20.495 1.00 93.06 343 SER A O 1
ATOM 2757 N N . ILE A 1 344 ? 30.374 6.842 -20.480 1.00 94.44 344 ILE A N 1
ATOM 2758 C CA . ILE A 1 344 ? 29.401 5.925 -21.051 1.00 94.44 344 ILE A CA 1
ATOM 2759 C C . ILE A 1 344 ? 29.301 4.760 -20.078 1.00 94.44 344 ILE A C 1
ATOM 2761 O O . ILE A 1 344 ? 30.309 4.143 -19.744 1.00 94.44 344 ILE A O 1
ATOM 2765 N N . SER A 1 345 ? 28.097 4.458 -19.610 1.00 94.56 345 SER A N 1
ATOM 2766 C CA . SER A 1 345 ? 27.843 3.341 -18.704 1.00 94.56 345 SER A CA 1
ATOM 2767 C C . SER A 1 345 ? 26.726 2.468 -19.249 1.00 94.56 345 SER A C 1
ATOM 2769 O O . SER A 1 345 ? 25.656 2.962 -19.600 1.00 94.56 345 SER A O 1
ATOM 2771 N N . PHE A 1 346 ? 26.985 1.170 -19.321 1.00 94.19 346 PHE A N 1
ATOM 2772 C CA . PHE A 1 346 ? 26.032 0.137 -19.687 1.00 94.19 346 PHE A CA 1
ATOM 2773 C C . PHE A 1 346 ? 25.792 -0.775 -18.488 1.00 94.19 346 PHE A C 1
ATOM 2775 O O . PHE A 1 346 ? 26.739 -1.184 -17.815 1.00 94.19 346 PHE A O 1
ATOM 2782 N N . PHE A 1 347 ? 24.531 -1.112 -18.245 1.00 93.12 347 PHE A N 1
ATOM 2783 C CA . PHE A 1 347 ? 24.112 -1.981 -17.156 1.00 93.12 347 PHE A CA 1
ATOM 2784 C C . PHE A 1 347 ? 23.035 -2.960 -17.626 1.00 93.12 347 PHE A C 1
ATOM 2786 O O . PHE A 1 347 ? 21.986 -2.551 -18.125 1.00 93.12 347 PHE A O 1
ATOM 2793 N N . ASP A 1 348 ? 23.285 -4.249 -17.424 1.00 91.12 348 ASP A N 1
ATOM 2794 C CA . ASP A 1 348 ? 22.331 -5.337 -17.603 1.00 91.12 348 ASP A CA 1
ATOM 2795 C C . ASP A 1 348 ? 22.050 -5.985 -16.235 1.00 91.12 348 ASP A C 1
ATOM 2797 O O . ASP A 1 348 ? 22.958 -6.586 -15.657 1.00 91.12 348 ASP A O 1
ATOM 2801 N N . PRO A 1 349 ? 20.829 -5.875 -15.684 1.00 87.69 349 PRO A N 1
ATOM 2802 C CA . PRO A 1 349 ? 20.504 -6.447 -14.378 1.00 87.69 349 PRO A CA 1
ATOM 2803 C C . PRO A 1 349 ? 20.454 -7.986 -14.363 1.00 87.69 349 PRO A C 1
ATOM 2805 O O . PRO A 1 349 ? 20.597 -8.580 -13.296 1.00 87.69 349 PRO A O 1
ATOM 2808 N N . TRP A 1 350 ? 20.256 -8.634 -15.516 1.00 88.25 350 TRP A N 1
ATOM 2809 C CA . TRP A 1 350 ? 20.020 -10.079 -15.631 1.00 88.25 350 TRP A CA 1
ATOM 2810 C C . TRP A 1 350 ? 20.874 -10.696 -16.741 1.00 88.25 350 TRP A C 1
ATOM 2812 O O . TRP A 1 350 ? 20.386 -11.400 -17.636 1.00 88.25 350 TRP A O 1
ATOM 2822 N N . PHE A 1 351 ? 22.179 -10.468 -16.661 1.00 86.50 351 PHE A N 1
ATOM 2823 C CA . PHE A 1 351 ? 23.151 -11.038 -17.575 1.00 86.50 351 PHE A CA 1
ATOM 2824 C C . PHE A 1 351 ? 23.100 -12.574 -17.554 1.00 86.50 351 PHE A C 1
ATOM 2826 O O . PHE A 1 351 ? 23.234 -13.231 -16.518 1.00 86.50 351 PHE A O 1
ATOM 2833 N N . GLY A 1 352 ? 22.883 -13.172 -18.727 1.00 81.56 352 GLY A N 1
ATOM 2834 C CA . GLY A 1 352 ? 22.688 -14.618 -18.884 1.00 81.56 352 GLY A CA 1
ATOM 2835 C C . GLY A 1 352 ? 21.257 -15.114 -18.620 1.00 81.56 352 GLY A C 1
ATOM 2836 O O . GLY A 1 352 ? 21.006 -16.315 -18.735 1.00 81.56 352 GLY A O 1
ATOM 2837 N N . GLY A 1 353 ? 20.314 -14.225 -18.281 1.00 78.44 353 GLY A N 1
ATOM 2838 C CA . GLY A 1 353 ? 18.855 -14.421 -18.301 1.00 78.44 353 GLY A CA 1
ATOM 2839 C C . GLY A 1 353 ? 18.246 -15.372 -17.262 1.00 78.44 353 GLY A C 1
ATOM 2840 O O . GLY A 1 353 ? 17.078 -15.228 -16.919 1.00 78.44 353 GLY A O 1
ATOM 2841 N N . LYS A 1 354 ? 19.001 -16.348 -16.748 1.00 77.50 354 LYS A N 1
ATOM 2842 C CA . LYS A 1 354 ? 18.487 -17.390 -15.836 1.00 77.50 354 LYS A CA 1
ATOM 2843 C C . LYS A 1 354 ? 18.612 -17.042 -14.356 1.00 77.50 354 LYS A C 1
ATOM 2845 O O . LYS A 1 354 ? 17.918 -17.625 -13.529 1.00 77.50 354 LYS A O 1
ATOM 2850 N N . ARG A 1 355 ? 19.556 -16.171 -14.010 1.00 83.44 355 ARG A N 1
ATOM 2851 C CA . ARG A 1 355 ? 19.870 -15.782 -12.632 1.00 83.44 355 ARG A CA 1
ATOM 2852 C C . ARG A 1 355 ? 20.002 -14.262 -12.563 1.00 83.44 355 ARG A C 1
ATOM 2854 O O . ARG A 1 355 ? 20.386 -13.676 -13.577 1.00 83.44 355 ARG A O 1
ATOM 2861 N N . PRO A 1 356 ? 19.732 -13.650 -11.399 1.00 83.00 356 PRO A N 1
ATOM 2862 C CA . PRO A 1 356 ? 19.876 -12.212 -11.183 1.00 83.00 356 PRO A CA 1
ATOM 2863 C C . PRO A 1 356 ? 21.362 -11.837 -11.054 1.00 83.00 356 PRO A C 1
ATOM 2865 O O . PRO A 1 356 ? 21.825 -11.389 -10.009 1.00 83.00 356 PRO A O 1
ATOM 2868 N N . ASN A 1 357 ? 22.140 -12.109 -12.100 1.00 89.31 357 ASN A N 1
ATOM 2869 C CA . ASN A 1 357 ? 23.530 -11.701 -12.203 1.00 89.31 357 ASN A CA 1
ATOM 2870 C C . ASN A 1 357 ? 23.558 -10.371 -12.946 1.00 89.31 357 ASN A C 1
ATOM 2872 O O . ASN A 1 357 ? 23.209 -10.330 -14.123 1.00 89.31 357 ASN A O 1
ATOM 2876 N N . SER A 1 358 ? 23.991 -9.301 -12.290 1.00 90.56 358 SER A N 1
ATOM 2877 C CA . SER A 1 358 ? 24.149 -8.018 -12.960 1.00 90.56 358 SER A CA 1
ATOM 2878 C C . SER A 1 358 ? 25.508 -7.914 -13.653 1.00 90.56 358 SER A C 1
ATOM 2880 O O . SER A 1 358 ? 26.520 -8.444 -13.191 1.00 90.56 358 SER A O 1
ATOM 2882 N N . PHE A 1 359 ? 25.530 -7.224 -14.786 1.00 93.12 359 PHE A N 1
ATOM 2883 C CA . PHE A 1 359 ? 26.729 -6.898 -15.540 1.00 93.12 359 PHE A CA 1
ATOM 2884 C C . PHE A 1 359 ? 26.750 -5.398 -15.805 1.00 93.12 359 PHE A C 1
ATOM 2886 O O . PHE A 1 359 ? 25.782 -4.836 -16.309 1.00 93.12 359 PHE A O 1
ATOM 2893 N N . SER A 1 360 ? 27.857 -4.741 -15.474 1.00 93.25 360 SER A N 1
ATOM 2894 C CA . SER A 1 360 ? 28.032 -3.309 -15.703 1.00 93.25 360 SER A CA 1
ATOM 2895 C C . SER A 1 360 ? 29.381 -3.028 -16.336 1.00 93.25 360 SER A C 1
ATOM 2897 O O . SER A 1 360 ? 30.400 -3.520 -15.852 1.00 93.25 360 SER A O 1
ATOM 2899 N N . VAL A 1 361 ? 29.401 -2.186 -17.362 1.00 94.69 361 VAL A N 1
ATOM 2900 C CA . VAL A 1 361 ? 30.630 -1.682 -17.977 1.00 94.69 361 VAL A CA 1
ATOM 2901 C C . VAL A 1 361 ? 30.520 -0.176 -18.084 1.00 94.69 361 VAL A C 1
ATOM 2903 O O . VAL A 1 361 ? 29.589 0.337 -18.697 1.00 94.69 361 VAL A O 1
ATOM 2906 N N . SER A 1 362 ? 31.490 0.531 -17.513 1.00 93.19 362 SER A N 1
ATOM 2907 C CA . SER A 1 362 ? 31.582 1.983 -17.606 1.00 93.19 362 SER A CA 1
ATOM 2908 C C . SER A 1 362 ? 32.933 2.396 -18.161 1.00 93.19 362 SER A C 1
ATOM 2910 O O . SER A 1 362 ? 33.970 1.953 -17.667 1.00 93.19 362 SER A O 1
ATOM 2912 N N . THR A 1 363 ? 32.924 3.285 -19.142 1.00 94.06 363 THR A N 1
ATOM 2913 C CA . THR A 1 363 ? 34.113 3.963 -19.649 1.00 94.06 363 THR A CA 1
ATOM 2914 C C . THR A 1 363 ? 33.991 5.445 -19.337 1.00 94.06 363 THR A C 1
ATOM 2916 O O . THR A 1 363 ? 32.907 6.025 -19.409 1.00 94.06 363 THR A O 1
ATOM 2919 N N . PHE A 1 364 ? 35.096 6.067 -18.942 1.00 92.00 364 PHE A N 1
ATOM 2920 C CA . PHE A 1 364 ? 35.144 7.499 -18.687 1.00 92.00 364 PHE A CA 1
ATOM 2921 C C . PHE A 1 364 ? 36.422 8.090 -19.270 1.00 92.00 364 PHE A C 1
ATOM 2923 O O . PHE A 1 364 ? 37.467 7.443 -19.312 1.00 92.00 364 PHE A O 1
ATOM 2930 N N . TYR A 1 365 ? 36.324 9.330 -19.718 1.00 92.19 365 TYR A N 1
ATOM 2931 C CA . TYR A 1 365 ? 37.429 10.153 -20.171 1.00 92.19 365 TYR A CA 1
ATOM 2932 C C . TYR A 1 365 ? 37.346 11.470 -19.414 1.00 92.19 365 TYR A C 1
ATOM 2934 O O . TYR A 1 365 ? 36.304 12.116 -19.450 1.00 92.19 365 TYR A O 1
ATOM 2942 N N . SER A 1 366 ? 38.411 11.851 -18.711 1.00 90.31 366 SER A N 1
ATOM 2943 C CA . SER A 1 366 ? 38.468 13.096 -17.946 1.00 90.31 366 SER A CA 1
ATOM 2944 C C . SER A 1 366 ? 39.735 13.856 -18.302 1.00 90.31 366 SER A C 1
ATOM 2946 O O . SER A 1 366 ? 40.829 13.300 -18.241 1.00 90.31 366 SER A O 1
ATOM 2948 N N . LEU A 1 367 ? 39.581 15.130 -18.636 1.00 84.94 367 LEU A N 1
ATOM 2949 C CA . LEU A 1 367 ? 40.659 16.067 -18.890 1.00 84.94 367 LEU A CA 1
ATOM 2950 C C . LEU A 1 367 ? 40.562 17.188 -17.860 1.00 84.94 367 LEU A C 1
ATOM 2952 O O . LEU A 1 367 ? 39.544 17.873 -17.779 1.00 84.94 367 LEU A O 1
ATOM 2956 N N . GLN A 1 368 ? 41.612 17.341 -17.061 1.00 81.81 368 GLN A N 1
ATOM 2957 C CA . GLN A 1 368 ? 41.751 18.425 -16.099 1.00 81.81 368 GLN A CA 1
ATOM 2958 C C . GLN A 1 368 ? 43.006 19.210 -16.457 1.00 81.81 368 GLN A C 1
ATOM 2960 O O . GLN A 1 368 ? 44.094 18.643 -16.550 1.00 81.81 368 GLN A O 1
ATOM 2965 N N . THR A 1 369 ? 42.843 20.499 -16.700 1.00 77.69 369 THR A N 1
ATOM 2966 C CA . THR A 1 369 ? 43.935 21.430 -16.977 1.00 77.69 369 THR A CA 1
ATOM 2967 C C . THR A 1 369 ? 44.201 22.241 -15.719 1.00 77.69 369 THR A C 1
ATOM 2969 O O . THR A 1 369 ? 43.278 22.755 -15.084 1.00 77.69 369 THR A O 1
ATOM 2972 N N . ASP A 1 370 ? 45.471 22.316 -15.330 1.00 63.97 370 ASP A N 1
ATOM 2973 C CA . ASP A 1 370 ? 45.882 23.052 -14.140 1.00 63.97 370 ASP A CA 1
ATOM 2974 C C . ASP A 1 370 ? 45.554 24.543 -14.268 1.00 63.97 370 ASP A C 1
ATOM 2976 O O . ASP A 1 370 ? 45.742 25.163 -15.319 1.00 63.97 370 ASP A O 1
ATOM 2980 N N . ILE A 1 371 ? 45.104 25.136 -13.163 1.00 57.16 371 ILE A N 1
ATOM 2981 C CA . ILE A 1 371 ? 44.970 26.587 -13.033 1.00 57.16 371 ILE A CA 1
ATOM 2982 C C . ILE A 1 371 ? 46.350 27.103 -12.646 1.00 57.16 371 ILE A C 1
ATOM 2984 O O . ILE A 1 371 ? 46.694 27.194 -11.469 1.00 57.16 371 ILE A O 1
ATOM 2988 N N . SER A 1 372 ? 47.187 27.392 -13.638 1.00 50.16 372 SER A N 1
ATOM 2989 C CA . SER A 1 372 ? 48.475 28.029 -13.386 1.00 50.16 372 SER A CA 1
ATOM 2990 C C . SER A 1 372 ? 48.286 29.525 -13.126 1.00 50.16 372 SER A C 1
ATOM 2992 O O . SER A 1 372 ? 48.602 30.341 -13.987 1.00 50.16 372 SER A O 1
ATOM 2994 N N . ASP A 1 373 ? 47.825 29.885 -11.930 1.00 44.50 373 ASP A N 1
ATOM 2995 C CA . ASP A 1 373 ? 48.027 31.225 -11.383 1.00 44.50 373 ASP A CA 1
ATOM 2996 C C . ASP A 1 373 ? 48.992 31.121 -10.206 1.00 44.50 373 ASP A C 1
ATOM 2998 O O . ASP A 1 373 ? 48.741 30.443 -9.210 1.00 44.50 373 ASP A O 1
ATOM 3002 N N . ARG A 1 374 ? 50.158 31.758 -10.356 1.00 46.31 374 ARG A N 1
ATOM 3003 C CA . ARG A 1 374 ? 51.197 31.830 -9.325 1.00 46.31 374 ARG A CA 1
ATOM 3004 C C . ARG A 1 374 ? 50.609 32.419 -8.042 1.00 46.31 374 ARG A C 1
ATOM 3006 O O . ARG A 1 374 ? 50.552 33.635 -7.894 1.00 46.31 374 ARG A O 1
ATOM 3013 N N . TYR A 1 375 ? 50.288 31.560 -7.085 1.00 37.75 375 TYR A N 1
ATOM 3014 C CA . TYR A 1 375 ? 50.099 31.938 -5.693 1.00 37.75 375 TYR A CA 1
ATOM 3015 C C . TYR A 1 375 ? 51.149 31.223 -4.848 1.00 37.75 375 TYR A C 1
ATOM 3017 O O . TYR A 1 375 ? 51.104 30.013 -4.641 1.00 37.75 375 TYR A O 1
ATOM 3025 N N . TYR A 1 376 ? 52.120 31.995 -4.357 1.00 40.00 376 TYR A N 1
ATOM 3026 C CA . TYR A 1 376 ? 52.915 31.587 -3.207 1.00 40.00 376 TYR A CA 1
ATOM 3027 C C . TYR A 1 376 ? 51.980 31.546 -2.000 1.00 40.00 376 TYR A C 1
ATOM 3029 O O . TYR A 1 376 ? 51.627 32.590 -1.456 1.00 40.00 376 TYR A O 1
ATOM 3037 N N . ASN A 1 377 ? 51.593 30.353 -1.564 1.00 30.02 377 ASN A N 1
ATOM 3038 C CA . ASN A 1 377 ? 51.194 30.167 -0.181 1.00 30.02 377 ASN A CA 1
ATOM 3039 C C . ASN A 1 377 ? 51.629 28.785 0.303 1.00 30.02 377 ASN A C 1
ATOM 3041 O O . ASN A 1 377 ? 51.142 27.749 -0.142 1.00 30.02 377 ASN A O 1
ATOM 3045 N N . SER A 1 378 ? 52.623 28.792 1.183 1.00 40.22 378 SER A N 1
ATOM 3046 C CA . SER A 1 378 ? 53.130 27.624 1.879 1.00 40.22 378 SER A CA 1
ATOM 3047 C C . SER A 1 378 ? 52.132 27.212 2.953 1.00 40.22 378 SER A C 1
ATOM 3049 O O . SER A 1 378 ? 52.067 27.840 4.006 1.00 40.22 378 SER A O 1
ATOM 3051 N N . THR A 1 379 ? 51.385 26.139 2.729 1.00 31.28 379 THR A N 1
ATOM 3052 C CA . THR A 1 379 ? 50.747 25.406 3.827 1.00 31.28 379 THR A CA 1
ATOM 3053 C C . THR A 1 379 ? 50.672 23.928 3.469 1.00 31.28 379 THR A C 1
ATOM 3055 O O . THR A 1 379 ? 49.959 23.501 2.569 1.00 31.28 379 THR A O 1
ATOM 3058 N N . TYR A 1 380 ? 51.483 23.147 4.177 1.00 36.88 380 TYR A N 1
ATOM 3059 C CA . TYR A 1 380 ? 51.393 21.696 4.232 1.00 36.88 380 TYR A CA 1
ATOM 3060 C C . TYR A 1 380 ? 50.033 21.300 4.818 1.00 36.88 380 TYR A C 1
ATOM 3062 O O . TYR A 1 380 ? 49.789 21.639 5.972 1.00 36.88 380 TYR A O 1
ATOM 3070 N N . MET A 1 381 ? 49.204 20.531 4.097 1.00 30.47 381 MET A N 1
ATOM 3071 C CA . MET A 1 381 ? 48.452 19.431 4.721 1.00 30.47 381 MET A CA 1
ATOM 3072 C C . MET A 1 381 ? 47.771 18.450 3.746 1.00 30.47 381 MET A C 1
ATOM 3074 O O . MET A 1 381 ? 46.985 18.827 2.888 1.00 30.47 381 MET A O 1
ATOM 3078 N N . ASN A 1 382 ? 48.102 17.173 3.975 1.00 29.11 382 ASN A N 1
ATOM 3079 C CA . ASN A 1 382 ? 47.372 15.912 3.791 1.00 29.11 382 ASN A CA 1
ATOM 3080 C C . ASN A 1 382 ? 46.345 15.735 2.653 1.00 29.11 382 ASN A C 1
ATOM 3082 O O . ASN A 1 382 ? 45.171 16.073 2.766 1.00 29.11 382 ASN A O 1
ATOM 3086 N N . ASN A 1 383 ? 46.785 14.969 1.649 1.00 30.31 383 ASN A N 1
ATOM 3087 C CA . ASN A 1 383 ? 45.957 14.124 0.791 1.00 30.31 383 ASN A CA 1
ATOM 3088 C C . ASN A 1 383 ? 45.419 12.922 1.588 1.00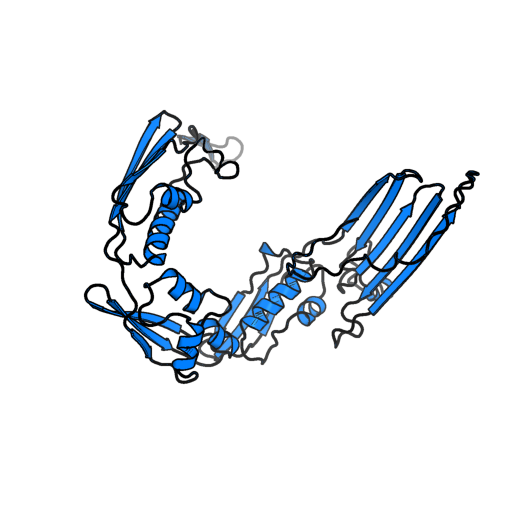 30.31 383 ASN A C 1
ATOM 3090 O O . ASN A 1 383 ? 46.115 11.921 1.723 1.00 30.31 383 ASN A O 1
ATOM 3094 N N . TYR A 1 384 ? 44.190 12.993 2.091 1.00 29.14 384 TYR A N 1
ATOM 3095 C CA . TYR A 1 384 ? 43.359 11.819 2.378 1.00 29.14 384 TYR A CA 1
ATOM 3096 C C . TYR A 1 384 ? 41.913 12.308 2.529 1.00 29.14 384 TYR A C 1
ATOM 3098 O O . TYR A 1 384 ? 41.703 13.287 3.231 1.00 29.14 384 TYR A O 1
ATOM 3106 N N . TYR A 1 385 ? 40.946 11.626 1.904 1.00 29.67 385 TYR A N 1
ATOM 3107 C CA . TYR A 1 385 ? 39.507 11.957 1.783 1.00 29.67 385 TYR A CA 1
ATOM 3108 C C . TYR A 1 385 ? 39.064 12.701 0.514 1.00 29.67 385 TYR A C 1
ATOM 3110 O O . TYR A 1 385 ? 38.661 13.857 0.556 1.00 29.67 385 TYR A O 1
ATOM 3118 N N . ASN A 1 386 ? 38.985 11.974 -0.607 1.00 26.59 386 ASN A N 1
ATOM 3119 C CA . ASN A 1 386 ? 37.885 12.188 -1.561 1.00 26.59 386 ASN A CA 1
ATOM 3120 C C . ASN A 1 386 ? 37.518 10.911 -2.352 1.00 26.59 386 ASN A C 1
ATOM 3122 O O . ASN A 1 386 ? 37.394 10.930 -3.571 1.00 26.59 386 ASN A O 1
ATOM 3126 N N . SER A 1 387 ? 37.396 9.771 -1.655 1.00 27.22 387 SER A N 1
ATOM 3127 C CA . SER A 1 387 ? 37.046 8.466 -2.257 1.00 27.22 387 SER A CA 1
ATOM 3128 C C . SER A 1 387 ? 35.692 7.900 -1.801 1.00 27.22 387 SER A C 1
ATOM 3130 O O . SER A 1 387 ? 35.346 6.779 -2.167 1.00 27.22 387 SER A O 1
ATOM 3132 N N . MET A 1 388 ? 34.894 8.616 -1.014 1.00 27.42 388 MET A N 1
ATOM 3133 C CA . MET A 1 388 ? 33.603 8.091 -0.563 1.00 27.42 388 MET A CA 1
ATOM 3134 C C . MET A 1 388 ? 32.579 9.204 -0.473 1.00 27.42 388 MET A C 1
ATOM 3136 O O . MET A 1 388 ? 32.408 9.758 0.595 1.00 27.42 388 MET A O 1
ATOM 3140 N N . TYR A 1 389 ? 31.914 9.527 -1.580 1.00 28.73 389 TYR A N 1
ATOM 3141 C CA . TYR A 1 389 ? 30.540 10.039 -1.569 1.00 28.73 389 TYR A CA 1
ATOM 3142 C C . TYR A 1 389 ? 29.943 9.905 -2.978 1.00 28.73 389 TYR A C 1
ATOM 3144 O O . TYR A 1 389 ? 29.926 10.835 -3.776 1.00 28.73 389 TYR A O 1
ATOM 3152 N N . SER A 1 390 ? 29.443 8.707 -3.284 1.00 27.64 390 SER A N 1
ATOM 3153 C CA . SER A 1 390 ? 28.356 8.515 -4.246 1.00 27.64 390 SER A CA 1
ATOM 3154 C C . SER A 1 390 ? 27.426 7.461 -3.654 1.00 27.64 390 SER A C 1
ATOM 3156 O O . SER A 1 390 ? 27.823 6.318 -3.442 1.00 27.64 390 SER A O 1
ATOM 3158 N N . GLY A 1 391 ? 26.235 7.919 -3.272 1.00 26.67 391 GLY A N 1
ATOM 3159 C CA . GLY A 1 391 ? 25.319 7.289 -2.327 1.00 26.67 391 GLY A CA 1
ATOM 3160 C C . GLY A 1 391 ? 24.854 5.871 -2.659 1.00 26.67 391 GLY A C 1
ATOM 3161 O O . GLY A 1 391 ? 24.432 5.578 -3.774 1.00 26.67 391 GLY A O 1
ATOM 3162 N N . TYR A 1 392 ? 24.809 5.054 -1.606 1.00 26.55 392 TYR A N 1
ATOM 3163 C CA . TYR A 1 392 ? 23.716 4.118 -1.363 1.00 26.55 392 TYR A CA 1
ATOM 3164 C C . TYR A 1 392 ? 22.773 4.764 -0.342 1.00 26.55 392 TYR A C 1
ATOM 3166 O O . TYR A 1 392 ? 23.199 5.184 0.733 1.00 26.55 392 TYR A O 1
ATOM 3174 N N . SER A 1 393 ? 21.493 4.863 -0.686 1.00 27.64 393 SER A N 1
ATOM 3175 C CA . SER A 1 393 ? 20.420 5.235 0.233 1.00 27.64 393 SER A CA 1
ATOM 3176 C C . SER A 1 393 ? 20.047 4.032 1.103 1.00 27.64 393 SER A C 1
ATOM 3178 O O . SER A 1 393 ? 19.575 3.024 0.578 1.00 27.64 393 SER A O 1
ATOM 3180 N N . GLY A 1 394 ? 20.226 4.147 2.418 1.00 26.59 394 GLY A N 1
ATOM 3181 C CA . GLY A 1 394 ? 19.802 3.167 3.419 1.00 26.59 394 GLY A CA 1
ATOM 3182 C C . GLY A 1 394 ? 19.643 3.843 4.782 1.00 26.59 394 GLY A C 1
ATOM 3183 O O . GLY A 1 394 ? 20.433 4.709 5.141 1.00 26.59 394 GLY A O 1
ATOM 3184 N N . ALA A 1 395 ? 18.567 3.515 5.487 1.00 27.23 395 ALA A N 1
ATOM 3185 C CA . ALA A 1 395 ? 17.998 4.268 6.598 1.00 27.23 395 ALA A CA 1
ATOM 3186 C C . ALA A 1 395 ? 18.817 4.259 7.911 1.00 27.23 395 ALA A C 1
ATOM 3188 O O . ALA A 1 395 ? 19.258 3.213 8.364 1.00 27.23 395 ALA A O 1
ATOM 3189 N N . GLY A 1 396 ? 18.919 5.447 8.523 1.00 26.19 396 GLY A N 1
ATOM 3190 C CA . GLY A 1 396 ? 18.688 5.770 9.943 1.00 26.19 396 GLY A CA 1
ATOM 3191 C C . GLY A 1 396 ? 19.392 5.006 11.076 1.00 26.19 396 GLY A C 1
ATOM 3192 O O . GLY A 1 396 ? 19.048 3.867 11.356 1.00 26.19 396 GLY A O 1
ATOM 3193 N N . MET A 1 397 ? 20.166 5.733 11.894 1.00 24.84 397 MET A N 1
ATOM 3194 C CA . MET A 1 397 ? 19.912 5.824 13.342 1.00 24.84 397 MET A CA 1
ATOM 3195 C C . MET A 1 397 ? 20.639 7.020 13.980 1.00 24.84 397 MET A C 1
ATOM 3197 O O . MET A 1 397 ? 21.721 7.409 13.554 1.00 24.84 397 MET A O 1
ATOM 3201 N N . TYR A 1 398 ? 19.983 7.620 14.974 1.00 29.17 398 TYR A N 1
ATOM 3202 C CA . TYR A 1 398 ? 20.447 8.752 15.774 1.00 29.17 398 TYR A CA 1
ATOM 3203 C C . TYR A 1 398 ? 21.570 8.339 16.731 1.00 29.17 398 TYR A C 1
ATOM 3205 O O . TYR A 1 398 ? 21.402 7.354 17.444 1.00 29.17 398 TYR A O 1
ATOM 3213 N N . ASP A 1 399 ? 22.621 9.154 16.848 1.00 24.47 399 ASP A N 1
ATOM 3214 C CA . ASP A 1 399 ? 23.362 9.272 18.106 1.00 24.47 399 ASP A CA 1
ATOM 3215 C C . ASP A 1 399 ? 23.908 10.697 18.299 1.00 24.47 399 ASP A C 1
ATOM 3217 O O . ASP A 1 399 ? 24.393 11.340 17.366 1.00 24.47 399 ASP A O 1
ATOM 3221 N N . TYR A 1 400 ? 23.745 11.210 19.517 1.00 32.81 400 TYR A N 1
ATOM 3222 C CA . TYR A 1 400 ? 24.151 12.542 19.956 1.00 32.81 400 TYR A CA 1
ATOM 3223 C C . TYR A 1 400 ? 25.585 12.474 20.494 1.00 32.81 400 TYR A C 1
ATOM 3225 O O . TYR A 1 400 ? 25.833 11.802 21.490 1.00 32.81 400 TYR A O 1
ATOM 3233 N N . GLY A 1 401 ? 26.516 13.240 19.918 1.00 26.44 401 GLY A N 1
ATOM 3234 C CA . GLY A 1 401 ? 27.895 13.308 20.411 1.00 26.44 401 GLY A CA 1
ATOM 3235 C C . GLY A 1 401 ? 28.566 14.652 20.144 1.00 26.44 401 GLY A C 1
ATOM 3236 O O . GLY A 1 401 ? 28.939 14.961 19.020 1.00 26.44 401 GLY A O 1
ATOM 3237 N N . TYR A 1 402 ? 28.709 15.444 21.206 1.00 30.91 402 TYR A N 1
ATOM 3238 C CA . TYR A 1 402 ? 29.503 16.674 21.306 1.00 30.91 402 TYR A CA 1
ATOM 3239 C C . TYR A 1 402 ? 30.989 16.476 20.939 1.00 30.91 402 TYR A C 1
ATOM 3241 O O . TYR A 1 402 ? 31.589 15.503 21.388 1.00 30.91 402 TYR A O 1
ATOM 3249 N N . ASN A 1 403 ? 31.586 17.458 20.243 1.00 26.98 403 ASN A N 1
ATOM 3250 C CA . ASN A 1 403 ? 32.875 18.144 20.527 1.00 26.98 403 ASN A CA 1
ATOM 3251 C C . ASN A 1 403 ? 33.355 18.872 19.251 1.00 26.98 403 ASN A C 1
ATOM 3253 O O . ASN A 1 403 ? 33.487 18.258 18.201 1.00 26.98 403 ASN A O 1
ATOM 3257 N N . SER A 1 404 ? 33.400 20.210 19.244 1.00 30.17 404 SER A N 1
ATOM 3258 C CA . SER A 1 404 ? 34.583 21.033 19.573 1.00 30.17 404 SER A CA 1
ATOM 3259 C C . SER A 1 404 ? 35.791 20.700 18.690 1.00 30.17 404 SER A C 1
ATOM 3261 O O . SER A 1 404 ? 36.469 19.714 18.957 1.00 30.17 404 SER A O 1
ATOM 3263 N N . TYR A 1 405 ? 36.056 21.487 17.644 1.00 35.44 405 TYR A N 1
ATOM 3264 C CA . TYR A 1 405 ? 36.974 22.639 17.619 1.00 35.44 405 TYR A CA 1
ATOM 3265 C C . TYR A 1 405 ? 36.810 23.409 16.305 1.00 35.44 405 TYR A C 1
ATOM 3267 O O . TYR A 1 405 ? 36.551 22.748 15.274 1.00 35.44 405 TYR A O 1
#